Protein AF-A0A2M7S1P8-F1 (afdb_monomer_lite)

pLDDT: mean 85.37, std 15.75, range [23.11, 98.25]

Sequence (496 aa):
MPEEYNISKQRPLFIKEPQDDLYGKQRKIRVLTSEELEEICKNAEHINLVSFSDNTLESVYVFDLIVQFSNFLKLVGVVYEPISQPIYCFVSSDNKYINIKICGQYSAWDIPETVGKIIQFADIPDIVICRFDKNFNPVVVIETTGTANVGNSQWQREGRKLGAVISNTPVLYQTFYSGTDRSQEVDEGQPREPTSLQVINHIIYTIRYRCPSFVIYFDNPKIDSRLGFSHSQPEGRSLIGNCLSLILLNSAFGTHKEEKIKFERIILNHMRVYLNNSVIKHGRSHVRLDNDFSVLTEKQRSLLLKDSFLEDFIIKRIYDKSAKVESSCNILDWNFKNFVNWVPGNIEDKPLIKDLINHKIKLLSYKKGISKVGICLDTSKLKQIIESNYNHNNITLTSLNTSLPTLIFPGRIWKGENKIESGDPESGELYAFRELFALDLDGEKTMNLLLYIFVDPPEGFKYDKFVTKNTKLTRSFKYNSDLIIINNEVQKPYDN

Structure (mmCIF, N/CA/C/O backbone):
data_AF-A0A2M7S1P8-F1
#
_entry.id   AF-A0A2M7S1P8-F1
#
loop_
_atom_site.group_PDB
_atom_site.id
_atom_site.type_symbol
_atom_site.label_atom_id
_atom_site.label_alt_id
_atom_site.label_comp_id
_atom_site.label_asym_id
_atom_site.label_entity_id
_atom_site.label_seq_id
_atom_site.pdbx_PDB_ins_code
_atom_site.Cartn_x
_atom_site.Cartn_y
_atom_site.Cartn_z
_atom_site.occupancy
_atom_site.B_iso_or_equiv
_atom_site.auth_seq_id
_atom_site.auth_comp_id
_atom_site.auth_asym_id
_atom_site.auth_atom_id
_atom_site.pdbx_PDB_model_num
ATOM 1 N N . MET A 1 1 ? -21.410 -47.835 27.956 1.00 25.78 1 MET A N 1
ATOM 2 C CA . MET A 1 1 ? -20.318 -47.928 28.944 1.00 25.78 1 MET A CA 1
ATOM 3 C C . MET A 1 1 ? -19.098 -47.281 28.315 1.00 25.78 1 MET A C 1
ATOM 5 O O . MET A 1 1 ? -18.639 -47.812 27.312 1.00 25.78 1 MET A O 1
ATOM 9 N N . PRO A 1 2 ? -18.680 -46.097 28.781 1.00 26.53 2 PRO A N 1
ATOM 10 C CA . PRO A 1 2 ? -17.495 -45.419 28.277 1.00 26.53 2 PRO A CA 1
ATOM 11 C C . PRO A 1 2 ? -16.257 -45.866 29.063 1.00 26.53 2 PRO A C 1
ATOM 13 O O . PRO A 1 2 ? -16.299 -45.938 30.289 1.00 26.53 2 PRO A O 1
ATOM 16 N N . GLU A 1 3 ? -15.171 -46.164 28.352 1.00 26.39 3 GLU A N 1
ATOM 17 C CA . GLU A 1 3 ? -13.841 -46.294 28.944 1.00 26.39 3 GLU A CA 1
ATOM 18 C C . GLU A 1 3 ? -13.279 -44.901 29.252 1.00 26.39 3 GLU A C 1
ATOM 20 O O . GLU A 1 3 ? -13.293 -43.989 28.423 1.00 26.39 3 GLU A O 1
ATOM 25 N N . GLU A 1 4 ? -12.831 -44.751 30.494 1.00 26.41 4 GLU A N 1
ATOM 26 C CA . GLU A 1 4 ? -12.273 -43.549 31.093 1.00 26.41 4 GLU A CA 1
ATOM 27 C C . GLU A 1 4 ? -10.897 -43.218 30.494 1.00 26.41 4 GLU A C 1
ATOM 29 O O . GLU A 1 4 ? -9.942 -43.982 30.636 1.00 26.41 4 GLU A O 1
ATOM 34 N N . TYR A 1 5 ? -10.755 -42.035 29.887 1.00 23.86 5 TYR A N 1
ATOM 35 C CA . TYR A 1 5 ? -9.438 -41.466 29.594 1.00 23.86 5 TYR A CA 1
ATOM 36 C C . TYR A 1 5 ? -8.941 -40.677 30.810 1.00 23.86 5 TYR A C 1
ATOM 38 O O . TYR A 1 5 ? -9.348 -39.550 31.085 1.00 23.86 5 TYR A O 1
ATOM 46 N N . ASN A 1 6 ? -8.060 -41.331 31.560 1.00 24.52 6 ASN A N 1
ATOM 47 C CA . ASN A 1 6 ? -7.455 -40.866 32.798 1.00 24.52 6 ASN A CA 1
ATOM 48 C C . ASN A 1 6 ? -6.331 -39.851 32.498 1.00 24.52 6 ASN A C 1
ATOM 50 O O . ASN A 1 6 ? -5.216 -40.229 32.135 1.00 24.52 6 ASN A O 1
ATOM 54 N N . ILE A 1 7 ? -6.611 -38.550 32.631 1.00 28.55 7 ILE A N 1
ATOM 55 C CA . ILE A 1 7 ? -5.591 -37.493 32.548 1.00 28.55 7 ILE A CA 1
ATOM 56 C C . ILE A 1 7 ? -4.943 -37.352 33.928 1.00 28.55 7 ILE A C 1
ATOM 58 O O . ILE A 1 7 ? -5.338 -36.524 34.746 1.00 28.55 7 ILE A O 1
ATOM 62 N N . SER A 1 8 ? -3.914 -38.155 34.193 1.00 27.86 8 SER A N 1
ATOM 63 C CA . SER A 1 8 ? -2.977 -37.881 35.280 1.00 27.86 8 SER A CA 1
ATOM 64 C C . SER A 1 8 ? -1.535 -37.944 34.770 1.00 27.86 8 SER A C 1
ATOM 66 O O . SER A 1 8 ? -1.109 -38.924 34.167 1.00 27.86 8 SER A O 1
ATOM 68 N N . LYS A 1 9 ? -0.790 -36.865 35.056 1.00 33.03 9 LYS A N 1
ATOM 69 C CA . LYS A 1 9 ? 0.648 -36.629 34.803 1.00 33.03 9 LYS A CA 1
ATOM 70 C C . LYS A 1 9 ? 1.042 -36.162 33.392 1.00 33.03 9 LYS A C 1
ATOM 72 O O . LYS A 1 9 ? 1.715 -36.875 32.653 1.00 33.03 9 LYS A O 1
ATOM 77 N N . GLN A 1 10 ? 0.801 -34.883 33.097 1.00 28.73 10 GLN A N 1
ATOM 78 C CA . GLN A 1 10 ? 1.726 -34.119 32.252 1.00 28.73 10 GLN A CA 1
ATOM 79 C C . GLN A 1 10 ? 2.655 -33.282 33.140 1.00 28.73 10 GLN A C 1
ATOM 81 O O . GLN A 1 10 ? 2.213 -32.547 34.020 1.00 28.73 10 GLN A O 1
ATOM 86 N N . ARG A 1 11 ? 3.965 -33.469 32.938 1.00 27.53 11 ARG A N 1
ATOM 87 C CA . ARG A 1 11 ? 5.036 -32.644 33.516 1.00 27.53 11 ARG A CA 1
ATOM 88 C C . ARG A 1 11 ? 4.857 -31.190 33.057 1.00 27.53 11 ARG A C 1
ATOM 90 O O . ARG A 1 11 ? 4.369 -30.991 31.946 1.00 27.53 11 ARG A O 1
ATOM 97 N N . PRO A 1 12 ? 5.290 -30.188 33.842 1.00 25.38 12 PRO A N 1
ATOM 98 C CA . PRO A 1 12 ? 5.281 -28.811 33.376 1.00 25.38 12 PRO A CA 1
ATOM 99 C C . PRO A 1 12 ? 6.160 -28.712 32.124 1.00 25.38 12 PRO A C 1
ATOM 101 O O . PRO A 1 12 ? 7.365 -28.966 32.166 1.00 25.38 12 PRO A O 1
ATOM 104 N N . LEU A 1 13 ? 5.533 -28.391 30.994 1.00 25.55 13 LEU A N 1
ATOM 105 C CA . LEU A 1 13 ? 6.227 -27.925 29.805 1.00 25.55 13 LEU A CA 1
ATOM 106 C C . LEU A 1 13 ? 6.830 -26.567 30.163 1.00 25.55 13 LEU A C 1
ATOM 108 O O . LEU A 1 13 ? 6.129 -25.561 30.232 1.00 25.55 13 LEU A O 1
ATOM 112 N N . PHE A 1 14 ? 8.135 -26.554 30.430 1.00 23.11 14 PHE A N 1
ATOM 113 C CA . PHE A 1 14 ? 8.919 -25.329 30.419 1.00 23.11 14 PHE A CA 1
ATOM 114 C C . PHE A 1 14 ? 8.918 -24.802 28.984 1.00 23.11 14 PHE A C 1
ATOM 116 O O . PHE A 1 14 ? 9.666 -25.275 28.128 1.00 23.11 14 PHE A O 1
ATOM 123 N N . ILE A 1 15 ? 8.037 -23.844 28.713 1.00 27.56 15 ILE A N 1
ATOM 124 C CA . ILE A 1 15 ? 8.145 -22.996 27.534 1.00 27.56 15 ILE A CA 1
ATOM 125 C C . ILE A 1 15 ? 9.355 -22.097 27.790 1.00 27.56 15 ILE A C 1
ATOM 127 O O . ILE A 1 15 ? 9.380 -21.352 28.768 1.00 27.56 15 ILE A O 1
ATOM 131 N N . LYS A 1 16 ? 10.383 -22.218 26.942 1.00 25.20 16 LYS A N 1
ATOM 132 C CA . LYS A 1 16 ? 11.480 -21.246 26.872 1.00 25.20 16 LYS A CA 1
ATOM 133 C C . LYS A 1 16 ? 10.879 -19.844 26.766 1.00 25.20 16 LYS A C 1
ATOM 135 O O . LYS A 1 16 ? 10.028 -19.618 25.910 1.00 25.20 16 LYS A O 1
ATOM 140 N N . GLU A 1 17 ? 11.341 -18.952 27.634 1.00 26.11 17 GLU A N 1
ATOM 141 C CA . GLU A 1 17 ? 10.960 -17.541 27.712 1.00 26.11 17 GLU A CA 1
ATOM 142 C C . GLU A 1 17 ? 10.844 -16.898 26.316 1.00 26.11 17 GLU A C 1
ATOM 144 O O . GLU A 1 17 ? 11.781 -17.001 25.513 1.00 26.11 17 GLU A O 1
ATOM 149 N N . PRO A 1 18 ? 9.726 -16.223 25.992 1.00 31.53 18 PRO A N 1
ATOM 150 C CA . PRO A 1 18 ? 9.705 -15.289 24.879 1.00 31.53 18 PRO A CA 1
ATOM 151 C C . PRO A 1 18 ? 10.612 -14.110 25.237 1.00 31.53 18 PRO A C 1
ATOM 153 O O . PRO A 1 18 ? 10.536 -13.588 26.344 1.00 31.53 18 PRO A O 1
ATOM 156 N N . GLN A 1 19 ? 11.454 -13.676 24.299 1.00 31.58 19 GLN A N 1
ATOM 157 C CA . GLN A 1 19 ? 12.227 -12.442 24.444 1.00 31.58 19 GLN A CA 1
ATOM 158 C C . GLN A 1 19 ? 11.300 -11.272 24.829 1.00 31.58 19 GLN A C 1
ATOM 160 O O . GLN A 1 19 ? 10.377 -10.940 24.082 1.00 31.58 19 GLN A O 1
ATOM 165 N N . ASP A 1 20 ? 11.594 -10.641 25.966 1.00 36.78 20 ASP A N 1
ATOM 166 C CA . ASP A 1 20 ? 10.791 -9.627 26.672 1.00 36.78 20 ASP A CA 1
ATOM 167 C C . ASP A 1 20 ? 10.478 -8.322 25.898 1.00 36.78 20 ASP A C 1
ATOM 169 O O . ASP A 1 20 ? 9.758 -7.459 26.400 1.00 36.78 20 ASP A O 1
ATOM 173 N N . ASP A 1 21 ? 10.947 -8.146 24.660 1.00 42.81 21 ASP A N 1
ATOM 174 C CA . ASP A 1 21 ? 10.905 -6.835 23.988 1.00 42.81 21 ASP A CA 1
ATOM 175 C C . ASP A 1 21 ? 9.651 -6.582 23.119 1.00 42.81 21 ASP A C 1
ATOM 177 O O . ASP A 1 21 ? 9.348 -5.432 22.778 1.00 42.81 21 ASP A O 1
ATOM 181 N N . LEU A 1 22 ? 8.894 -7.626 22.752 1.00 40.28 22 LEU A N 1
ATOM 182 C CA . LEU A 1 22 ? 7.735 -7.498 21.845 1.00 40.28 22 LEU A CA 1
ATOM 183 C C . LEU A 1 22 ? 6.370 -7.446 22.551 1.00 40.28 22 LEU A C 1
ATOM 185 O O . LEU A 1 22 ? 5.465 -6.804 22.022 1.00 40.28 22 LEU A O 1
ATOM 189 N N . TYR A 1 23 ? 6.226 -8.047 23.738 1.00 43.72 23 TYR A N 1
ATOM 190 C CA . TYR A 1 23 ? 4.909 -8.280 24.363 1.00 43.72 23 TYR A CA 1
ATOM 191 C C . TYR A 1 23 ? 4.687 -7.615 25.734 1.00 43.72 23 TYR A C 1
ATOM 193 O O . TYR A 1 23 ? 3.590 -7.701 26.277 1.00 43.72 23 TYR A O 1
ATOM 201 N N . GLY A 1 24 ? 5.663 -6.867 26.261 1.00 42.62 24 GLY A N 1
ATOM 202 C CA . GLY A 1 24 ? 5.486 -6.041 27.464 1.00 42.62 24 GLY A CA 1
ATOM 203 C C . GLY A 1 24 ? 5.212 -6.821 28.764 1.00 42.62 24 GLY A C 1
ATOM 204 O O . GLY A 1 24 ? 5.042 -8.036 28.787 1.00 42.62 24 GLY A O 1
ATOM 205 N N . LYS A 1 25 ? 5.190 -6.101 29.897 1.00 43.88 25 LYS A N 1
ATOM 206 C CA . LYS A 1 25 ? 4.882 -6.666 31.226 1.00 43.88 25 LYS A CA 1
ATOM 207 C C . LYS A 1 25 ? 3.511 -7.356 31.219 1.00 43.88 25 LYS A C 1
ATOM 209 O O . LYS A 1 25 ? 2.525 -6.712 30.865 1.00 43.88 25 LYS A O 1
ATOM 214 N N . GLN A 1 26 ? 3.433 -8.597 31.715 1.00 45.59 26 GLN A N 1
ATOM 215 C CA . GLN A 1 26 ? 2.167 -9.314 31.930 1.00 45.59 26 GLN A CA 1
ATOM 216 C C . GLN A 1 26 ? 1.206 -8.470 32.782 1.00 45.59 26 GLN A C 1
ATOM 218 O O . GLN A 1 26 ? 1.384 -8.310 33.992 1.00 45.59 26 GLN A O 1
ATOM 223 N N . ARG A 1 27 ? 0.179 -7.905 32.142 1.00 57.22 27 ARG A N 1
ATOM 224 C CA . ARG A 1 27 ? -0.913 -7.206 32.824 1.00 57.22 27 ARG A CA 1
ATOM 225 C C . ARG A 1 27 ? -1.980 -8.223 33.211 1.00 57.22 27 ARG A C 1
ATOM 227 O O . ARG A 1 27 ? -2.345 -9.083 32.415 1.00 57.22 27 ARG A O 1
ATOM 234 N N . LYS A 1 28 ? -2.524 -8.100 34.423 1.00 69.88 28 LYS A N 1
ATOM 235 C CA . LYS A 1 28 ? -3.729 -8.842 34.810 1.00 69.88 28 LYS A CA 1
ATOM 236 C C . LYS A 1 28 ? -4.921 -8.251 34.057 1.00 69.88 28 LYS A C 1
ATOM 238 O O . LYS A 1 28 ? -5.432 -7.204 34.444 1.00 69.88 28 LYS A O 1
ATOM 243 N N . ILE A 1 29 ? -5.326 -8.900 32.970 1.00 83.06 29 ILE A N 1
ATOM 244 C CA . ILE A 1 29 ? -6.554 -8.575 32.239 1.00 83.06 29 ILE A CA 1
ATOM 245 C C . ILE A 1 29 ? -7.741 -9.162 33.011 1.00 83.06 29 ILE A C 1
ATOM 247 O O . ILE A 1 29 ? -7.714 -10.333 33.390 1.00 83.06 29 ILE A O 1
ATOM 251 N N . ARG A 1 30 ? -8.778 -8.352 33.261 1.00 92.00 30 ARG A N 1
ATOM 252 C CA . ARG A 1 30 ? -10.037 -8.838 33.843 1.00 92.00 30 ARG A CA 1
ATOM 253 C C . ARG A 1 30 ? -10.729 -9.749 32.830 1.00 92.00 30 ARG A C 1
ATOM 255 O O . ARG A 1 30 ? -11.020 -9.313 31.718 1.00 92.00 30 ARG A O 1
ATOM 262 N N . VAL A 1 31 ? -11.007 -10.984 33.233 1.00 92.56 31 VAL A N 1
ATOM 263 C CA . VAL A 1 31 ? -11.872 -11.894 32.478 1.00 92.56 31 VAL A CA 1
ATOM 264 C C . VAL A 1 31 ? -13.311 -11.630 32.905 1.00 92.56 31 VAL A C 1
ATOM 266 O O . VAL A 1 31 ? -13.589 -11.604 34.103 1.00 92.56 31 VAL A O 1
ATOM 269 N N . LEU A 1 32 ? -14.185 -11.382 31.935 1.00 92.88 32 LEU A N 1
ATOM 270 C CA . LEU A 1 32 ? -15.618 -11.205 32.146 1.00 92.88 32 LEU A CA 1
ATOM 271 C C . LEU A 1 32 ? -16.337 -12.531 31.881 1.00 92.88 32 LEU A C 1
ATOM 273 O O . LEU A 1 32 ? -15.939 -13.306 31.007 1.00 92.88 32 LEU A O 1
ATOM 277 N N . THR A 1 33 ? -17.406 -12.772 32.625 1.00 92.88 33 THR A N 1
ATOM 278 C CA . THR A 1 33 ? -18.409 -13.792 32.304 1.00 92.88 33 THR A CA 1
ATOM 279 C C . THR A 1 33 ? -19.277 -13.337 31.127 1.00 92.88 33 THR A C 1
ATOM 281 O O . THR A 1 33 ? -19.318 -12.150 30.787 1.00 92.88 33 THR A O 1
ATOM 284 N N . SER A 1 34 ? -19.976 -14.280 30.487 1.00 89.75 34 SER A N 1
ATOM 285 C CA . SER A 1 34 ? -20.898 -13.933 29.393 1.00 89.75 34 SER A CA 1
ATOM 286 C C . SER A 1 34 ? -22.073 -13.108 29.922 1.00 89.75 34 SER A C 1
ATOM 288 O O . SER A 1 34 ? -22.488 -12.143 29.286 1.00 89.75 34 SER A O 1
ATOM 290 N N . GLU A 1 35 ? -22.540 -13.417 31.133 1.00 93.00 35 GLU A N 1
ATOM 291 C CA . GLU A 1 35 ? -23.610 -12.701 31.822 1.00 93.00 35 GLU A CA 1
ATOM 292 C C . GLU A 1 35 ? -23.235 -11.241 32.119 1.00 93.00 35 GLU A C 1
ATOM 294 O O . GLU A 1 35 ? -24.047 -10.346 31.887 1.00 93.00 35 GLU A O 1
ATOM 299 N N . GLU A 1 36 ? -22.000 -10.974 32.565 1.00 93.06 36 GLU A N 1
ATOM 300 C CA . GLU A 1 36 ? -21.510 -9.600 32.773 1.00 93.06 36 GLU A CA 1
ATOM 301 C C . GLU A 1 36 ? -21.493 -8.797 31.464 1.00 93.06 36 GLU A C 1
ATOM 303 O O . GLU A 1 36 ? -21.873 -7.624 31.449 1.00 93.06 36 GLU A O 1
ATOM 308 N N . LEU A 1 37 ? -21.067 -9.410 30.353 1.00 92.38 37 LEU A N 1
ATOM 309 C CA . LEU A 1 37 ? -21.075 -8.742 29.050 1.00 92.38 37 LEU A CA 1
ATOM 310 C C . LEU A 1 37 ? -22.503 -8.472 28.565 1.00 92.38 37 LEU A C 1
ATOM 312 O O . LEU A 1 37 ? -22.783 -7.384 28.057 1.00 92.38 37 LEU A O 1
ATOM 316 N N . GLU A 1 38 ? -23.419 -9.424 28.742 1.00 91.88 38 GLU A N 1
ATOM 317 C CA . GLU A 1 38 ? -24.833 -9.225 28.425 1.00 91.88 38 GLU A CA 1
ATOM 318 C C . GLU A 1 38 ? -25.454 -8.087 29.237 1.00 91.88 38 GLU A C 1
ATOM 320 O O . GLU A 1 38 ? -26.235 -7.302 28.697 1.00 91.88 38 GLU A O 1
ATOM 325 N N . GLU A 1 39 ? -25.129 -7.987 30.526 1.00 92.94 39 GLU A N 1
ATOM 326 C CA . GLU A 1 39 ? -25.619 -6.916 31.392 1.00 92.94 39 GLU A CA 1
ATOM 327 C C . GLU A 1 39 ? -25.120 -5.543 30.924 1.00 92.94 39 GLU A C 1
ATOM 329 O O . GLU A 1 39 ? -25.908 -4.598 30.840 1.00 92.94 39 GLU A O 1
ATOM 334 N N . ILE A 1 40 ? -23.845 -5.438 30.533 1.00 91.31 40 ILE A N 1
ATOM 335 C CA . ILE A 1 40 ? -23.293 -4.225 29.913 1.00 91.31 40 ILE A CA 1
ATOM 336 C C . ILE A 1 40 ? -24.071 -3.876 28.638 1.00 91.31 40 ILE A C 1
ATOM 338 O O . ILE A 1 40 ? -24.523 -2.742 28.478 1.00 91.31 40 ILE A O 1
ATOM 342 N N . CYS A 1 41 ? -24.275 -4.853 27.750 1.00 88.69 41 CYS A N 1
ATOM 343 C CA . CYS A 1 41 ? -24.956 -4.633 26.473 1.00 88.69 41 CYS A CA 1
ATOM 344 C C . CYS A 1 41 ? -26.437 -4.247 26.648 1.00 88.69 41 CYS A C 1
ATOM 346 O O . CYS A 1 41 ? -26.976 -3.504 25.830 1.00 88.69 41 CYS A O 1
ATOM 348 N N . LYS A 1 42 ? -27.105 -4.712 27.712 1.00 90.44 42 LYS A N 1
ATOM 349 C CA . LYS A 1 42 ? -28.498 -4.344 28.031 1.00 90.44 42 LYS A CA 1
ATOM 350 C C . LYS A 1 42 ? -28.628 -2.912 28.552 1.00 90.44 42 LYS A C 1
ATOM 352 O O . LYS A 1 42 ? -29.643 -2.270 28.297 1.00 90.44 42 LYS A O 1
ATOM 357 N N . ASN A 1 43 ? -27.622 -2.423 29.275 1.00 88.88 43 ASN A N 1
ATOM 358 C CA . ASN A 1 43 ? -27.712 -1.176 30.038 1.00 88.88 43 ASN A CA 1
ATOM 359 C C . ASN A 1 43 ? -26.979 0.014 29.400 1.00 88.88 43 ASN A C 1
ATOM 361 O O . ASN A 1 43 ? -27.088 1.131 29.909 1.00 88.88 43 ASN A O 1
ATOM 365 N N . ALA A 1 44 ? -26.238 -0.195 28.311 1.00 89.50 44 ALA A N 1
ATOM 366 C CA . ALA A 1 44 ? -25.454 0.854 27.672 1.00 89.50 44 ALA A CA 1
ATOM 367 C C . ALA A 1 44 ? -25.535 0.826 26.141 1.00 89.50 44 ALA A C 1
ATOM 369 O O . ALA A 1 44 ? -25.746 -0.213 25.508 1.00 89.50 44 ALA A O 1
ATOM 370 N N . GLU A 1 45 ? -25.318 1.998 25.539 1.00 92.44 45 GLU A N 1
ATOM 371 C CA . GLU A 1 45 ? -25.103 2.110 24.099 1.00 92.44 45 GLU A CA 1
ATOM 372 C C . GLU A 1 45 ? -23.831 1.336 23.733 1.00 92.44 45 GLU A C 1
ATOM 374 O O . GLU A 1 45 ? -22.742 1.629 24.236 1.00 92.44 45 GLU A O 1
ATOM 379 N N . HIS A 1 46 ? -23.970 0.338 22.865 1.00 93.25 46 HIS A N 1
ATOM 380 C CA . HIS A 1 46 ? -22.870 -0.529 22.473 1.00 93.25 46 HIS A CA 1
ATOM 381 C C . HIS A 1 46 ? -22.896 -0.831 20.977 1.00 93.25 46 HIS A C 1
ATOM 383 O O . HIS A 1 46 ? -23.936 -0.761 20.318 1.00 93.25 46 HIS A O 1
ATOM 389 N N . ILE A 1 47 ? -21.735 -1.207 20.447 1.00 94.50 47 ILE A N 1
ATOM 390 C CA . ILE A 1 47 ? -21.612 -1.800 19.119 1.00 94.50 47 ILE A CA 1
ATOM 391 C C . ILE A 1 47 ? -20.778 -3.075 19.193 1.00 94.50 47 ILE A C 1
ATOM 393 O O . ILE A 1 47 ? -19.811 -3.160 19.952 1.00 94.50 47 ILE A O 1
ATOM 397 N N . ASN A 1 48 ? -21.130 -4.039 18.350 1.00 95.50 48 ASN A N 1
ATOM 398 C CA . ASN A 1 48 ? -20.350 -5.250 18.155 1.00 95.50 48 ASN A CA 1
ATOM 399 C C . ASN A 1 48 ? -19.563 -5.134 16.847 1.00 95.50 48 ASN A C 1
ATOM 401 O O . ASN A 1 48 ? -20.103 -4.755 15.804 1.00 95.50 48 ASN A O 1
ATOM 405 N N . LEU A 1 49 ? -18.279 -5.455 16.911 1.00 97.12 49 LEU A N 1
ATOM 406 C CA . LEU A 1 49 ? -17.352 -5.511 15.793 1.00 97.12 49 LEU A CA 1
ATOM 407 C C . LEU A 1 49 ? -16.738 -6.911 15.720 1.00 97.12 49 LEU A C 1
ATOM 409 O O . LEU A 1 49 ? -16.644 -7.625 16.722 1.00 97.12 49 LEU A O 1
ATOM 413 N N . VAL A 1 50 ? -16.271 -7.277 14.532 1.00 96.62 50 VAL A N 1
ATOM 414 C CA . VAL A 1 50 ? -15.506 -8.505 14.299 1.00 96.62 50 VAL A CA 1
ATOM 415 C C . VAL A 1 50 ? -14.163 -8.145 13.685 1.00 96.62 50 VAL A C 1
ATOM 417 O O . VAL A 1 50 ? -14.093 -7.316 12.782 1.00 96.62 50 VAL A O 1
ATOM 420 N N . SER A 1 51 ? -13.104 -8.773 14.181 1.00 97.19 51 SER A N 1
ATOM 421 C CA . SER A 1 51 ? -11.747 -8.680 13.655 1.00 97.19 51 SER A CA 1
ATOM 422 C C . SER A 1 51 ? -11.394 -10.000 12.983 1.00 97.19 51 SER A C 1
ATOM 424 O O . SER A 1 51 ? -11.076 -10.963 13.679 1.00 97.19 51 SER A O 1
ATOM 426 N N . PHE A 1 52 ? -11.463 -10.056 11.654 1.00 96.88 52 PHE A N 1
ATOM 427 C CA . PHE A 1 52 ? -10.918 -11.182 10.896 1.00 96.88 52 PHE A CA 1
ATOM 428 C C . PHE A 1 52 ? -9.410 -11.006 10.780 1.00 96.88 52 PHE A C 1
ATOM 430 O O . PHE A 1 52 ? -8.961 -9.905 10.464 1.00 96.88 52 PHE A O 1
ATOM 437 N N . SER A 1 53 ? -8.635 -12.054 11.042 1.00 94.62 53 SER A N 1
ATOM 438 C CA . SER A 1 53 ? -7.177 -11.957 10.987 1.00 94.62 53 SER A CA 1
ATOM 439 C C . SER A 1 53 ? -6.484 -13.213 10.502 1.00 94.62 53 SER A C 1
ATOM 441 O O . SER A 1 53 ? -7.062 -14.301 10.517 1.00 94.62 53 SER A O 1
ATOM 443 N N . ASP A 1 54 ? -5.234 -13.069 10.058 1.00 88.62 54 ASP A N 1
ATOM 444 C CA . ASP A 1 54 ? -4.425 -14.208 9.620 1.00 88.62 54 ASP A CA 1
ATOM 445 C C . ASP A 1 54 ? -4.151 -15.137 10.809 1.00 88.62 54 ASP A C 1
ATOM 447 O O . ASP A 1 54 ? -4.327 -16.353 10.726 1.00 88.62 54 ASP A O 1
ATOM 451 N N . ASN A 1 55 ? -3.873 -14.554 11.980 1.00 90.25 55 ASN A N 1
ATOM 452 C CA . ASN A 1 55 ? -3.849 -15.273 13.248 1.00 90.25 55 ASN A CA 1
ATOM 453 C C . ASN A 1 55 ? -4.359 -14.428 14.429 1.00 90.25 55 ASN A C 1
ATOM 455 O O . ASN A 1 55 ? -4.288 -13.199 14.438 1.00 90.25 55 ASN A O 1
ATOM 459 N N . THR A 1 56 ? -4.838 -15.107 15.478 1.00 91.25 56 THR A N 1
ATOM 460 C CA . THR A 1 56 ? -5.373 -14.462 16.690 1.00 91.25 56 THR A CA 1
ATOM 461 C C . THR A 1 56 ? -4.356 -13.534 17.366 1.00 91.25 56 THR A C 1
ATOM 463 O O . THR A 1 56 ? -4.750 -12.499 17.901 1.00 91.25 56 THR A O 1
ATOM 466 N N . LEU A 1 57 ? -3.059 -13.871 17.338 1.00 90.44 57 LEU A N 1
ATOM 467 C CA . LEU A 1 57 ? -2.019 -13.103 18.033 1.00 90.44 57 LEU A CA 1
ATOM 468 C C . LEU A 1 57 ? -1.795 -11.721 17.411 1.00 90.44 57 LEU A C 1
ATOM 470 O O . LEU A 1 57 ? -1.576 -10.769 18.153 1.00 90.44 57 LEU A O 1
ATOM 474 N N . GLU A 1 58 ? -1.905 -11.582 16.089 1.00 88.88 58 GLU A N 1
ATOM 475 C CA . GLU A 1 58 ? -1.816 -10.281 15.411 1.00 88.88 58 GLU A CA 1
ATOM 476 C C . GLU A 1 58 ? -2.927 -9.332 15.862 1.00 88.88 58 GLU A C 1
ATOM 478 O O . GLU A 1 58 ? -2.668 -8.177 16.201 1.00 88.88 58 GLU A O 1
ATOM 483 N N . SER A 1 59 ? -4.167 -9.826 15.946 1.00 93.19 59 SER A N 1
ATOM 484 C CA . SER A 1 59 ? -5.281 -9.023 16.459 1.00 93.19 59 SER A CA 1
ATOM 485 C C . SER A 1 59 ? -5.119 -8.683 17.937 1.00 93.19 59 SER A C 1
ATOM 487 O O . SER A 1 59 ? -5.294 -7.526 18.312 1.00 93.19 59 SER A O 1
ATOM 489 N N . VAL A 1 60 ? -4.753 -9.661 18.774 1.00 93.19 60 VAL A N 1
ATOM 490 C CA . VAL A 1 60 ? -4.486 -9.438 20.206 1.00 93.19 60 VAL A CA 1
ATOM 491 C C . VAL A 1 60 ? -3.428 -8.355 20.389 1.00 93.19 60 VAL A C 1
ATOM 493 O O . VAL A 1 60 ? -3.655 -7.402 21.127 1.00 93.19 60 VAL A O 1
ATOM 496 N N . TYR A 1 61 ? -2.322 -8.446 19.653 1.00 91.25 61 TYR A N 1
ATOM 497 C CA . TYR A 1 61 ? -1.247 -7.464 19.691 1.00 91.25 61 TYR A CA 1
ATOM 498 C C . TYR A 1 61 ? -1.742 -6.045 19.374 1.00 91.25 61 TYR A C 1
ATOM 500 O O . TYR A 1 61 ? -1.420 -5.097 20.090 1.00 91.25 61 TYR A O 1
ATOM 508 N N . VAL A 1 62 ? -2.571 -5.886 18.339 1.00 93.31 62 VAL A N 1
ATOM 509 C CA . VAL A 1 62 ? -3.141 -4.583 17.972 1.00 93.31 62 VAL A CA 1
ATOM 510 C C . VAL A 1 62 ? -4.088 -4.046 19.048 1.00 93.31 62 VAL A C 1
ATOM 51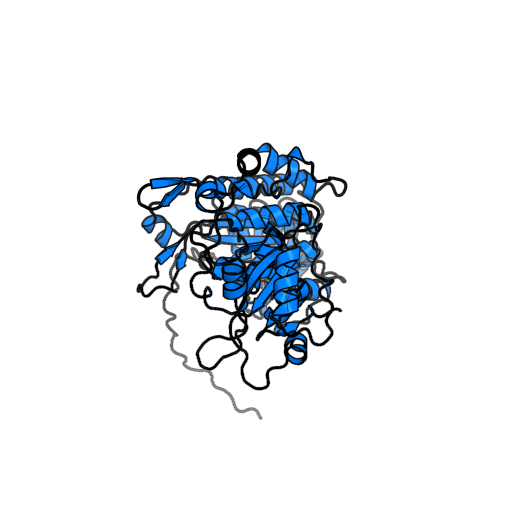2 O O . VAL A 1 62 ? -4.030 -2.860 19.379 1.00 93.31 62 VAL A O 1
ATOM 515 N N . PHE A 1 63 ? -4.946 -4.886 19.630 1.00 95.06 63 PHE A N 1
ATOM 516 C CA . PHE A 1 63 ? -5.836 -4.443 20.706 1.00 95.06 63 PHE A CA 1
ATOM 517 C C . PHE A 1 63 ? -5.075 -4.143 21.995 1.00 95.06 63 PHE A C 1
ATOM 519 O O . PHE A 1 63 ? -5.435 -3.201 22.701 1.00 95.06 63 PHE A O 1
ATOM 526 N N . ASP A 1 64 ? -3.966 -4.826 22.257 1.00 92.44 64 ASP A N 1
ATOM 527 C CA . ASP A 1 64 ? -3.077 -4.490 23.364 1.00 92.44 64 ASP A CA 1
ATOM 528 C C . ASP A 1 64 ? -2.459 -3.093 23.202 1.00 92.44 64 ASP A C 1
ATOM 530 O O . ASP A 1 64 ? -2.245 -2.411 24.205 1.00 92.44 64 ASP A O 1
ATOM 534 N N . LEU A 1 65 ? -2.255 -2.595 21.974 1.00 92.50 65 LEU A N 1
ATOM 535 C CA . LEU A 1 65 ? -1.857 -1.196 21.757 1.00 92.50 65 LEU A CA 1
ATOM 536 C C . LEU A 1 65 ? -2.953 -0.214 22.195 1.00 92.50 65 LEU A C 1
ATOM 538 O O . LEU A 1 65 ? -2.639 0.827 22.775 1.00 92.50 65 LEU A O 1
ATOM 542 N N . ILE A 1 66 ? -4.233 -0.542 21.983 1.00 95.62 66 ILE A N 1
ATOM 543 C CA . ILE A 1 66 ? -5.350 0.251 22.525 1.00 95.62 66 ILE A CA 1
ATOM 544 C C . ILE A 1 66 ? -5.302 0.223 24.055 1.00 95.62 66 ILE A C 1
ATOM 546 O O . ILE A 1 66 ? -5.288 1.276 24.686 1.00 95.62 66 ILE A O 1
ATOM 550 N N . VAL A 1 67 ? -5.209 -0.968 24.654 1.00 94.75 67 VAL A N 1
ATOM 551 C CA . VAL A 1 67 ? -5.164 -1.155 26.117 1.00 94.75 67 VAL A CA 1
ATOM 552 C C . VAL A 1 67 ? -3.996 -0.398 26.758 1.00 94.75 67 VAL A C 1
ATOM 554 O O . VAL A 1 67 ? -4.092 0.071 27.895 1.00 94.75 67 VAL A O 1
ATOM 557 N N . GLN A 1 68 ? -2.859 -0.321 26.070 1.00 91.00 68 GLN A N 1
ATOM 558 C CA . GLN A 1 68 ? -1.648 0.292 26.600 1.00 91.00 68 GLN A CA 1
ATOM 559 C C . GLN A 1 68 ? -1.599 1.803 26.408 1.00 91.00 68 GLN A C 1
ATOM 561 O O . GLN A 1 68 ? -1.129 2.484 27.319 1.00 91.00 68 GLN A O 1
ATOM 566 N N . PHE A 1 69 ? -2.064 2.309 25.265 1.00 92.69 69 PHE A N 1
ATOM 567 C CA . PHE A 1 69 ? -1.752 3.674 24.844 1.00 92.69 69 PHE A CA 1
ATOM 568 C C . PHE A 1 69 ? -2.962 4.534 24.463 1.00 92.69 69 PHE A C 1
ATOM 570 O O . PHE A 1 69 ? -2.787 5.727 24.202 1.00 92.69 69 PHE A O 1
ATOM 577 N N . SER A 1 70 ? -4.171 3.972 24.396 1.00 94.06 70 SER A N 1
ATOM 578 C CA . SER A 1 70 ? -5.355 4.755 24.044 1.00 94.06 70 SER A CA 1
ATOM 579 C C . SER A 1 70 ? -5.791 5.676 25.178 1.00 94.06 70 SER A C 1
ATOM 581 O O . SER A 1 70 ? -5.994 5.248 26.313 1.00 94.06 70 SER A O 1
ATOM 583 N N . ASN A 1 71 ? -6.022 6.940 24.832 1.00 94.38 71 ASN A N 1
ATOM 584 C CA . ASN A 1 71 ? -6.678 7.917 25.699 1.00 94.38 71 ASN A CA 1
ATOM 585 C C . ASN A 1 71 ? -8.208 7.918 25.539 1.00 94.38 71 ASN A C 1
ATOM 587 O O . ASN A 1 71 ? -8.900 8.587 26.304 1.00 94.38 71 ASN A O 1
ATOM 591 N N . PHE A 1 72 ? -8.737 7.197 24.545 1.00 95.94 72 PHE A N 1
ATOM 592 C CA . PHE A 1 72 ? -10.139 7.284 24.122 1.00 95.94 72 PHE A CA 1
ATOM 593 C C . PHE A 1 72 ? -10.961 6.050 24.488 1.00 95.94 72 PHE A C 1
ATOM 595 O O . PHE A 1 72 ? -12.168 6.153 24.688 1.00 95.94 72 PHE A O 1
ATOM 602 N N . LEU A 1 73 ? -10.313 4.888 24.577 1.00 96.81 73 LEU A N 1
ATOM 603 C CA . LEU A 1 73 ? -10.941 3.618 24.921 1.00 96.81 73 LEU A CA 1
ATOM 604 C C . LEU A 1 73 ? -10.208 2.991 26.101 1.00 96.81 73 LEU A C 1
ATOM 606 O O . LEU A 1 73 ? -8.989 2.835 26.078 1.00 96.81 73 LEU A O 1
ATOM 610 N N . LYS A 1 74 ? -10.964 2.594 27.124 1.00 96.31 74 LYS A N 1
ATOM 611 C CA . LYS A 1 74 ? -10.456 1.853 28.281 1.00 96.31 74 LYS A CA 1
ATOM 612 C C . LYS A 1 74 ? -10.976 0.428 28.243 1.00 96.31 74 LYS A C 1
ATOM 614 O O . LYS A 1 74 ? -12.150 0.206 27.962 1.00 96.31 74 LYS A O 1
ATOM 619 N N . LEU A 1 75 ? -10.111 -0.538 28.537 1.00 97.00 75 LEU A N 1
ATOM 620 C CA . LEU A 1 75 ? -10.517 -1.937 28.625 1.00 97.00 75 LEU A CA 1
ATOM 621 C C . LEU A 1 75 ? -11.364 -2.161 29.880 1.00 97.00 75 LEU A C 1
ATOM 623 O O . LEU A 1 75 ? -10.918 -1.871 30.989 1.00 97.00 75 LEU A O 1
ATOM 627 N N . VAL A 1 76 ? -12.557 -2.720 29.697 1.00 96.44 76 VAL A N 1
ATOM 628 C CA . VAL A 1 76 ? -13.423 -3.189 30.787 1.00 96.44 76 VAL A CA 1
ATOM 629 C C . VAL A 1 76 ? -13.034 -4.615 31.172 1.00 96.44 76 VAL A C 1
ATOM 631 O O . VAL A 1 76 ? -12.877 -4.927 32.353 1.00 96.44 76 VAL A O 1
ATOM 634 N N . GLY A 1 77 ? -12.827 -5.463 30.165 1.00 95.50 77 GLY A N 1
ATOM 635 C CA . GLY A 1 77 ? -12.355 -6.832 30.310 1.00 95.50 77 GLY A CA 1
ATOM 636 C C . GLY A 1 77 ? -12.478 -7.618 29.006 1.00 95.50 77 GLY A C 1
ATOM 637 O O . GLY A 1 77 ? -12.792 -7.052 27.957 1.00 95.50 77 GLY A O 1
ATOM 638 N N . VAL A 1 78 ? -12.201 -8.918 29.081 1.00 95.94 78 VAL A N 1
ATOM 639 C CA . VAL A 1 78 ? -12.239 -9.842 27.940 1.00 95.94 78 VAL A CA 1
ATOM 640 C C . VAL A 1 78 ? -13.134 -11.033 28.271 1.00 95.94 78 VAL A C 1
ATOM 642 O O . VAL A 1 78 ? -12.960 -11.655 29.319 1.00 95.94 78 VAL A O 1
ATOM 645 N N . VAL A 1 79 ? -14.067 -11.355 27.377 1.00 95.19 79 VAL A N 1
ATOM 646 C CA . VAL A 1 79 ? -14.823 -12.621 27.392 1.00 95.19 79 VAL A CA 1
ATOM 647 C C . VAL A 1 79 ? -14.140 -13.600 26.440 1.00 95.19 79 VAL A C 1
ATOM 649 O O . VAL A 1 79 ? -13.589 -13.181 25.426 1.00 95.19 79 VAL A O 1
ATOM 652 N N . TYR A 1 80 ? -14.163 -14.897 26.738 1.00 90.31 80 TYR A N 1
ATOM 653 C CA . TYR A 1 80 ? -13.619 -15.927 25.850 1.00 90.31 80 TYR A CA 1
ATOM 654 C C . TYR A 1 80 ? -14.720 -16.871 25.383 1.00 90.31 80 TYR A C 1
ATOM 656 O O . TYR A 1 80 ? -15.348 -17.540 26.202 1.00 90.31 80 TYR A O 1
ATOM 664 N N . GLU A 1 81 ? -14.894 -16.971 24.066 1.00 80.62 81 GLU A N 1
ATOM 665 C CA . GLU A 1 81 ? -15.795 -17.928 23.428 1.00 80.62 81 GLU A CA 1
ATOM 666 C C . GLU A 1 81 ? -14.987 -18.901 22.555 1.00 80.62 81 GLU A C 1
ATOM 668 O O . GLU A 1 81 ? -14.740 -18.640 21.383 1.00 80.62 81 GLU A O 1
ATOM 673 N N . PRO A 1 82 ? -14.705 -20.121 23.038 1.00 82.94 82 PRO A N 1
ATOM 674 C CA . PRO A 1 82 ? -13.343 -20.607 23.380 1.00 82.94 82 PRO A CA 1
ATOM 675 C C . PRO A 1 82 ? -12.176 -19.602 23.556 1.00 82.94 82 PRO A C 1
ATOM 677 O O . PRO A 1 82 ? -12.205 -18.462 23.107 1.00 82.94 82 PRO A O 1
ATOM 680 N N . ILE A 1 83 ? -11.068 -20.072 24.161 1.00 76.81 83 ILE A N 1
ATOM 681 C CA . ILE A 1 83 ? -9.838 -19.277 24.416 1.00 76.81 83 ILE A CA 1
ATOM 682 C C . ILE A 1 83 ? -9.271 -18.630 23.138 1.00 76.81 83 ILE A C 1
ATOM 684 O O . ILE A 1 83 ? -8.683 -17.553 23.195 1.00 76.81 83 ILE A O 1
ATOM 688 N N . SER A 1 84 ? -9.449 -19.267 21.981 1.00 81.00 84 SER A N 1
ATOM 689 C CA . SER A 1 84 ? -8.943 -18.781 20.695 1.00 81.00 84 SER A CA 1
ATOM 690 C C . SER A 1 84 ? -9.767 -17.647 20.068 1.00 81.00 84 SER A C 1
ATOM 692 O O . SER A 1 84 ? -9.319 -17.093 19.061 1.00 81.00 84 SER A O 1
ATOM 694 N N . GLN A 1 85 ? -10.923 -17.281 20.643 1.00 89.69 85 GLN A N 1
ATOM 695 C CA . GLN A 1 85 ? -11.798 -16.207 20.148 1.00 89.69 85 GLN A CA 1
ATOM 696 C C . GLN A 1 85 ? -12.150 -15.232 21.288 1.00 89.69 85 GLN A C 1
ATOM 698 O O . GLN A 1 85 ? -13.276 -15.208 21.795 1.00 89.69 85 GLN A O 1
ATOM 703 N N . PRO A 1 86 ? -11.176 -14.433 21.753 1.00 94.75 86 PRO A N 1
ATOM 704 C CA . PRO A 1 86 ? -11.449 -13.408 22.748 1.00 94.75 86 PRO A CA 1
ATOM 705 C C . PRO A 1 86 ? -12.379 -12.323 22.187 1.00 94.75 86 PRO A C 1
ATOM 707 O O . PRO A 1 86 ? -12.287 -11.927 21.020 1.00 94.75 86 PRO A O 1
ATOM 710 N N . ILE A 1 87 ? -13.236 -11.803 23.059 1.00 96.50 87 ILE A N 1
ATOM 711 C CA . ILE A 1 87 ? -14.073 -10.630 22.839 1.00 96.50 87 ILE A CA 1
ATOM 712 C C . ILE A 1 87 ? -13.578 -9.534 23.773 1.00 96.50 87 ILE A C 1
ATOM 714 O O . ILE A 1 87 ? -13.750 -9.611 24.991 1.00 96.50 87 ILE A O 1
ATOM 718 N N . TYR A 1 88 ? -12.955 -8.510 23.201 1.00 97.31 88 TYR A N 1
ATOM 719 C CA . TYR A 1 88 ? -12.503 -7.345 23.952 1.00 97.31 88 TYR A CA 1
ATOM 720 C C . TYR A 1 88 ? -13.669 -6.382 24.156 1.00 97.31 88 TYR A C 1
ATOM 722 O O . TYR A 1 88 ? -14.273 -5.947 23.177 1.00 97.31 88 TYR A O 1
ATOM 730 N N . CYS A 1 89 ? -13.956 -6.022 25.407 1.00 97.38 89 CYS A N 1
ATOM 731 C CA . CYS A 1 89 ? -14.961 -5.021 25.758 1.00 97.38 89 CYS A CA 1
ATOM 732 C C . CYS A 1 89 ? -14.266 -3.720 26.176 1.00 97.38 89 CYS A C 1
ATOM 734 O O . CYS A 1 89 ? -13.630 -3.651 27.234 1.00 97.38 89 CYS A O 1
ATOM 736 N N . PHE A 1 90 ? -14.402 -2.678 25.359 1.00 97.38 90 PHE A N 1
ATOM 737 C CA . PHE A 1 90 ? -13.888 -1.339 25.637 1.00 97.38 90 PHE A CA 1
ATOM 738 C C . PHE A 1 90 ? -15.015 -0.367 25.979 1.00 97.38 90 PHE A C 1
ATOM 740 O O . PHE A 1 90 ? -16.126 -0.508 25.476 1.00 97.38 90 PHE A O 1
ATOM 747 N N . VAL A 1 91 ? -14.704 0.656 26.774 1.00 96.31 91 VAL A N 1
ATOM 748 C CA . VAL A 1 91 ? -15.609 1.764 27.103 1.00 96.31 91 VAL A CA 1
ATOM 749 C C . VAL A 1 91 ? -14.954 3.112 26.790 1.00 96.31 91 VAL A C 1
ATOM 751 O O . VAL A 1 91 ? -13.760 3.304 27.046 1.00 96.31 91 VAL A O 1
ATOM 754 N N . SER A 1 92 ? -15.723 4.037 26.217 1.00 95.12 92 SER A N 1
ATOM 755 C CA . SER A 1 92 ? -15.314 5.428 25.995 1.00 95.12 92 SER A CA 1
ATOM 756 C C . SER A 1 92 ? -15.535 6.303 27.236 1.00 95.12 92 SER A C 1
ATOM 758 O O . SER A 1 92 ? -16.163 5.882 28.207 1.00 95.12 92 SER A O 1
ATOM 760 N N . SER A 1 93 ? -15.054 7.551 27.211 1.00 90.94 93 SER A N 1
ATOM 761 C CA . SER A 1 93 ? -15.357 8.544 28.260 1.00 90.94 93 SER A CA 1
ATOM 762 C C . SER A 1 93 ? -16.852 8.809 28.432 1.00 90.94 93 SER A C 1
ATOM 764 O O . SER A 1 93 ? -17.294 9.147 29.526 1.00 90.94 93 SER A O 1
ATOM 766 N N . ASP A 1 94 ? -17.615 8.622 27.358 1.00 89.62 94 ASP A N 1
ATOM 767 C CA . ASP A 1 94 ? -19.035 8.956 27.278 1.00 89.62 94 ASP A CA 1
ATOM 768 C C . ASP A 1 94 ? -19.914 7.725 27.565 1.00 89.62 94 ASP A C 1
ATOM 770 O O . ASP A 1 94 ? -21.080 7.684 27.181 1.00 89.62 94 ASP A O 1
ATOM 774 N N . ASN A 1 95 ? -19.346 6.697 28.213 1.00 90.88 95 ASN A N 1
ATOM 775 C CA . ASN A 1 95 ? -19.995 5.423 28.539 1.00 90.88 95 ASN A CA 1
ATOM 776 C C . ASN A 1 95 ? -20.561 4.663 27.324 1.00 90.88 95 ASN A C 1
ATOM 778 O O . ASN A 1 95 ? -21.531 3.916 27.457 1.00 90.88 95 ASN A O 1
ATOM 782 N N . LYS A 1 96 ? -19.943 4.814 26.146 1.00 93.69 96 LYS A N 1
ATOM 783 C CA . LYS A 1 96 ? -20.250 3.989 24.968 1.00 93.69 96 LYS A CA 1
ATOM 784 C C . LYS A 1 96 ? -19.327 2.783 24.910 1.00 93.69 96 LYS A C 1
ATOM 786 O O . LYS A 1 96 ? -18.125 2.922 25.142 1.00 93.69 96 LYS A O 1
ATOM 791 N N . TYR A 1 97 ? -19.871 1.625 24.556 1.00 96.31 97 TYR A N 1
ATOM 792 C CA . TYR A 1 97 ? -19.139 0.362 24.582 1.00 96.31 97 TYR A CA 1
ATOM 793 C C . TYR A 1 97 ? -18.831 -0.160 23.178 1.00 96.31 97 TYR A C 1
ATOM 795 O O . TYR A 1 97 ? -19.670 -0.127 22.279 1.00 96.31 97 TYR A O 1
ATOM 803 N N . ILE A 1 98 ? -17.616 -0.670 22.987 1.00 96.88 98 ILE A N 1
ATOM 804 C CA . ILE A 1 98 ? -17.205 -1.358 21.761 1.00 96.88 98 ILE A CA 1
ATOM 805 C C . ILE A 1 98 ? -16.765 -2.765 22.138 1.00 96.88 98 ILE A C 1
ATOM 807 O O . ILE A 1 98 ? -15.762 -2.939 22.833 1.00 96.88 98 ILE A O 1
ATOM 811 N N . ASN A 1 99 ? -17.492 -3.754 21.630 1.00 96.69 99 ASN A N 1
ATOM 812 C CA . ASN A 1 99 ? -17.148 -5.160 21.769 1.00 96.69 99 ASN A CA 1
ATOM 813 C C . ASN A 1 99 ? -16.507 -5.637 20.471 1.00 96.69 99 ASN A C 1
ATOM 815 O O . ASN A 1 99 ? -17.082 -5.445 19.400 1.00 96.69 99 ASN A O 1
ATOM 819 N N . ILE A 1 100 ? -15.333 -6.257 20.545 1.00 97.25 100 ILE A N 1
ATOM 820 C CA . ILE A 1 100 ? -14.608 -6.721 19.358 1.00 97.25 100 ILE A CA 1
ATOM 821 C C . ILE A 1 100 ? -14.297 -8.200 19.502 1.00 97.25 100 ILE A C 1
ATOM 823 O O . ILE A 1 100 ? -13.443 -8.576 20.305 1.00 97.25 100 ILE A O 1
ATOM 827 N N . LYS A 1 101 ? -14.972 -9.031 18.705 1.00 96.38 101 LYS A N 1
ATOM 828 C CA . LYS A 1 101 ? -14.701 -10.468 18.626 1.00 96.38 101 LYS A CA 1
ATOM 829 C C . LYS A 1 101 ? -13.548 -10.739 17.665 1.00 96.38 101 LYS A C 1
ATOM 831 O O . LYS A 1 101 ? -13.607 -10.340 16.501 1.00 96.38 101 LYS A O 1
ATOM 836 N N . ILE A 1 102 ? -12.519 -11.443 18.131 1.00 96.44 102 ILE A N 1
ATOM 837 C CA . ILE A 1 102 ? -11.392 -11.860 17.291 1.00 96.44 102 ILE A CA 1
ATOM 838 C C . ILE A 1 102 ? -11.710 -13.190 16.611 1.00 96.44 102 ILE A C 1
ATOM 840 O O . ILE A 1 102 ? -11.958 -14.199 17.266 1.00 96.44 102 ILE A O 1
ATOM 844 N N . CYS A 1 103 ? -11.660 -13.176 15.284 1.00 94.81 103 CYS A N 1
ATOM 845 C CA . CYS A 1 103 ? -11.858 -14.311 14.395 1.00 94.81 103 CYS A CA 1
ATOM 846 C C . CYS A 1 103 ? -10.539 -14.595 13.662 1.00 94.81 103 CYS A C 1
ATOM 848 O O . CYS A 1 103 ? -10.338 -14.177 12.522 1.00 94.81 103 CYS A O 1
ATOM 850 N N . GLY A 1 104 ? -9.613 -15.264 14.355 1.00 92.81 104 GLY A N 1
ATOM 851 C CA . GLY A 1 104 ? -8.317 -15.637 13.788 1.00 92.81 104 GLY A CA 1
ATOM 852 C C . GLY A 1 104 ? -8.438 -16.725 12.721 1.00 92.81 104 GLY A C 1
ATOM 853 O O . GLY A 1 104 ? -9.358 -17.542 12.780 1.00 92.81 104 GLY A O 1
ATOM 854 N N . GLN A 1 105 ? -7.484 -16.737 11.788 1.00 92.75 105 GLN A N 1
ATOM 855 C CA . GLN A 1 105 ? -7.433 -17.590 10.603 1.00 92.75 105 GLN A CA 1
ATOM 856 C C . GLN A 1 105 ? -8.648 -17.390 9.682 1.00 92.75 105 GLN A C 1
ATOM 858 O O . GLN A 1 105 ? -9.659 -18.070 9.826 1.00 92.75 105 GLN A O 1
ATOM 863 N N . TYR A 1 106 ? -8.532 -16.521 8.669 1.00 92.25 106 TYR A N 1
ATOM 864 C CA . TYR A 1 106 ? -9.611 -16.235 7.700 1.00 92.25 106 TYR A CA 1
ATOM 865 C C . TYR A 1 106 ? -10.317 -17.485 7.149 1.00 92.25 106 TYR A C 1
ATOM 867 O O . TYR A 1 106 ? -11.531 -17.483 6.987 1.00 92.25 106 TYR A O 1
ATOM 875 N N . SER A 1 107 ? -9.577 -18.565 6.881 1.00 91.62 107 SER A N 1
ATOM 876 C CA . SER A 1 107 ? -10.136 -19.809 6.327 1.00 91.62 107 SER A CA 1
ATOM 877 C C . SER A 1 107 ? -11.062 -20.579 7.276 1.00 91.62 107 SER A C 1
ATOM 879 O O . SER A 1 107 ? -11.740 -21.499 6.827 1.00 91.62 107 SER A O 1
ATOM 881 N N . ALA A 1 108 ? -11.103 -20.225 8.562 1.00 92.25 108 ALA A N 1
ATOM 882 C CA . ALA A 1 108 ? -11.979 -20.843 9.554 1.00 92.25 108 ALA A CA 1
ATOM 883 C C . ALA A 1 108 ? -13.381 -20.205 9.617 1.00 92.25 108 ALA A C 1
ATOM 885 O O . ALA A 1 108 ? -14.212 -20.657 10.404 1.00 92.25 108 ALA A O 1
ATOM 886 N N . TRP A 1 109 ? -13.644 -19.165 8.818 1.00 91.62 109 TRP A N 1
ATOM 887 C CA . TRP A 1 109 ? -14.853 -18.351 8.914 1.00 91.62 109 TRP A CA 1
ATOM 888 C C . TRP A 1 109 ? -15.536 -18.174 7.562 1.00 91.62 109 TRP A C 1
ATOM 890 O O . TRP A 1 109 ? -14.883 -18.087 6.522 1.00 91.62 109 TRP A O 1
ATOM 900 N N . ASP A 1 110 ? -16.858 -18.026 7.594 1.00 92.19 110 ASP A N 1
ATOM 901 C CA . ASP A 1 110 ? -17.629 -17.580 6.437 1.00 92.19 110 ASP A CA 1
ATOM 902 C C . ASP A 1 110 ? -17.365 -16.089 6.203 1.00 92.19 110 ASP A C 1
ATOM 904 O O . ASP A 1 110 ? -17.959 -15.215 6.838 1.00 92.19 110 ASP A O 1
ATOM 908 N N . ILE A 1 111 ? -16.412 -15.798 5.316 1.00 94.00 111 ILE A N 1
ATOM 909 C CA . ILE A 1 111 ? -15.971 -14.430 5.046 1.00 94.00 111 ILE A CA 1
ATOM 910 C C . ILE A 1 111 ? -17.070 -13.646 4.305 1.00 94.00 111 ILE A C 1
ATOM 912 O O . ILE A 1 111 ? -17.451 -14.036 3.197 1.00 94.00 111 ILE A O 1
ATOM 916 N N . PRO A 1 112 ? -17.545 -12.508 4.854 1.00 93.50 112 PRO A N 1
ATOM 917 C CA . PRO A 1 112 ? -18.532 -11.661 4.187 1.00 93.50 112 PRO A CA 1
ATOM 918 C C . PRO A 1 112 ? -18.028 -11.129 2.842 1.00 93.50 112 PRO A C 1
ATOM 920 O O . PRO A 1 112 ? -16.844 -10.833 2.695 1.00 93.50 112 PRO A O 1
ATOM 923 N N . GLU A 1 113 ? -18.922 -10.917 1.870 1.00 93.44 113 GLU A N 1
ATOM 924 C CA . GLU A 1 113 ? -18.551 -10.457 0.517 1.00 93.44 113 GLU A CA 1
ATOM 925 C C . GLU A 1 113 ? -17.752 -9.140 0.531 1.00 93.44 113 GLU A C 1
ATOM 927 O O . GLU A 1 113 ? -16.804 -8.968 -0.237 1.00 93.44 113 GLU A O 1
ATOM 932 N N . THR A 1 114 ? -18.097 -8.214 1.429 1.00 93.19 114 THR A N 1
ATOM 933 C CA . THR A 1 114 ? -17.390 -6.937 1.621 1.00 93.19 114 THR A CA 1
ATOM 934 C C . THR A 1 114 ? -15.930 -7.132 2.029 1.00 93.19 114 THR A C 1
ATOM 936 O O . THR A 1 114 ? -15.055 -6.438 1.515 1.00 93.19 114 THR A O 1
ATOM 939 N N . VAL A 1 115 ? -15.653 -8.111 2.891 1.00 93.50 115 VAL A N 1
ATOM 940 C CA . VAL A 1 115 ? -14.296 -8.520 3.285 1.00 93.50 115 VAL A CA 1
ATOM 941 C C . VAL A 1 115 ? -13.632 -9.311 2.159 1.00 93.50 115 VAL A C 1
ATOM 943 O O . VAL A 1 115 ? -12.465 -9.081 1.843 1.00 93.50 115 VAL A O 1
ATOM 946 N N . GLY A 1 116 ? -14.394 -10.179 1.487 1.00 92.75 116 GLY A N 1
ATOM 947 C CA . GLY A 1 116 ? -13.980 -10.934 0.306 1.00 92.75 116 GLY A CA 1
ATOM 948 C C . GLY A 1 116 ? -13.362 -10.043 -0.772 1.00 92.75 116 GLY A C 1
ATOM 949 O O . GLY A 1 116 ? -12.276 -10.344 -1.261 1.00 92.75 116 GLY A O 1
ATOM 950 N N . LYS A 1 117 ? -13.989 -8.898 -1.075 1.00 91.81 117 LYS A N 1
ATOM 951 C CA . LYS A 1 117 ? -13.482 -7.905 -2.045 1.00 91.81 117 LYS A CA 1
ATOM 952 C C . LYS A 1 117 ? -12.087 -7.383 -1.698 1.00 91.81 117 LYS A C 1
ATOM 954 O O . LYS A 1 117 ? -11.273 -7.204 -2.600 1.00 91.81 117 LYS A O 1
ATOM 959 N N . ILE A 1 118 ? -11.795 -7.190 -0.412 1.00 93.62 118 ILE A N 1
ATOM 960 C CA . ILE A 1 118 ? -10.479 -6.740 0.059 1.00 93.62 118 ILE A CA 1
ATOM 961 C C . ILE A 1 118 ? -9.458 -7.874 -0.083 1.00 93.62 118 ILE A C 1
ATOM 963 O O . ILE A 1 118 ? -8.427 -7.700 -0.733 1.00 93.62 118 ILE A O 1
ATOM 967 N N . ILE A 1 119 ? -9.748 -9.050 0.482 1.00 90.81 119 ILE A N 1
ATOM 968 C CA . ILE A 1 119 ? -8.760 -10.138 0.587 1.00 90.81 119 ILE A CA 1
ATOM 969 C C . ILE A 1 119 ? -8.504 -10.854 -0.750 1.00 90.81 119 ILE A C 1
ATOM 971 O O . ILE A 1 119 ? -7.440 -11.436 -0.960 1.00 90.81 119 ILE A O 1
ATOM 975 N N . GLN A 1 120 ? -9.466 -10.808 -1.676 1.00 89.25 120 GLN A N 1
ATOM 976 C CA . GLN A 1 120 ? -9.339 -11.400 -3.010 1.00 89.25 120 GLN A CA 1
ATOM 977 C C . GLN A 1 120 ? -8.713 -10.445 -4.030 1.00 89.25 120 GLN A C 1
ATOM 979 O O . GLN A 1 120 ? -8.355 -10.898 -5.115 1.00 89.25 120 GLN A O 1
ATOM 984 N N . PHE A 1 121 ? -8.545 -9.154 -3.712 1.00 90.00 121 PHE A N 1
ATOM 985 C CA . PHE A 1 121 ? -7.967 -8.182 -4.645 1.00 90.00 121 PHE A CA 1
ATOM 986 C C . PHE A 1 121 ? -6.533 -8.553 -5.049 1.00 90.00 121 PHE A C 1
ATOM 988 O O . PHE A 1 121 ? -6.194 -8.589 -6.232 1.00 90.00 121 PHE A O 1
ATOM 995 N N . ALA A 1 122 ? -5.696 -8.867 -4.061 1.00 87.31 122 ALA A N 1
ATOM 996 C CA . ALA A 1 122 ? -4.313 -9.273 -4.273 1.00 87.31 122 ALA A CA 1
ATOM 997 C C . ALA A 1 122 ? -3.952 -10.441 -3.358 1.00 87.31 122 ALA A C 1
ATOM 999 O O . ALA A 1 122 ? -3.643 -11.528 -3.847 1.00 87.31 122 ALA A O 1
ATOM 1000 N N . ASP A 1 123 ? -4.017 -10.225 -2.048 1.00 87.31 123 ASP A N 1
ATOM 1001 C CA . ASP A 1 123 ? -3.627 -11.171 -1.008 1.00 87.31 123 ASP A CA 1
ATOM 1002 C C . ASP A 1 123 ? -4.325 -10.802 0.312 1.00 87.31 123 ASP A C 1
ATOM 1004 O O . ASP A 1 123 ? -4.872 -9.703 0.436 1.00 87.31 123 ASP A O 1
ATOM 1008 N N . ILE A 1 124 ? -4.296 -11.709 1.286 1.00 90.94 124 ILE A N 1
ATOM 1009 C CA . ILE A 1 124 ? -4.988 -11.550 2.567 1.00 90.94 124 ILE A CA 1
ATOM 1010 C C . ILE A 1 124 ? -4.201 -10.575 3.464 1.00 90.94 124 ILE A C 1
ATOM 1012 O O . ILE A 1 124 ? -3.007 -10.799 3.669 1.00 90.94 124 ILE A O 1
ATOM 1016 N N . PRO A 1 125 ? -4.824 -9.503 3.988 1.00 93.56 125 PRO A N 1
ATOM 1017 C CA . PRO A 1 125 ? -4.209 -8.632 4.979 1.00 93.56 125 PRO A CA 1
ATOM 1018 C C . PRO A 1 125 ? -4.199 -9.270 6.366 1.00 93.56 125 PRO A C 1
ATOM 1020 O O . PRO A 1 125 ? -5.055 -10.097 6.679 1.00 93.56 125 PRO A O 1
ATOM 1023 N N . ASP A 1 126 ? -3.286 -8.826 7.224 1.00 94.75 126 ASP A N 1
ATOM 1024 C CA . ASP A 1 126 ? -3.149 -9.374 8.578 1.00 94.75 126 ASP A CA 1
ATOM 1025 C C . ASP A 1 126 ? -4.457 -9.240 9.373 1.00 94.75 126 ASP A C 1
ATOM 1027 O O . ASP A 1 126 ? -4.867 -10.181 10.048 1.00 94.75 126 ASP A O 1
ATOM 1031 N N . ILE A 1 127 ? -5.154 -8.096 9.273 1.00 97.50 127 ILE A N 1
ATOM 1032 C CA . ILE A 1 127 ? -6.410 -7.848 9.995 1.00 97.50 127 ILE A CA 1
ATOM 1033 C C . ILE A 1 127 ? -7.394 -7.007 9.162 1.00 97.50 127 ILE A C 1
ATOM 1035 O O . ILE A 1 127 ? -7.034 -5.945 8.650 1.00 97.50 127 ILE A O 1
ATOM 1039 N N . VAL A 1 128 ? -8.669 -7.413 9.127 1.00 98.00 128 VAL A N 1
ATOM 1040 C CA . VAL A 1 128 ? -9.812 -6.581 8.711 1.00 98.00 128 VAL A CA 1
ATOM 1041 C C . VAL A 1 128 ? -10.819 -6.486 9.860 1.00 98.00 128 VAL A C 1
ATOM 1043 O O . VAL A 1 128 ? -11.439 -7.480 10.245 1.00 98.00 128 VAL A O 1
ATOM 1046 N N . ILE A 1 129 ? -11.031 -5.275 10.380 1.00 98.12 129 ILE A N 1
ATOM 1047 C CA . ILE A 1 129 ? -12.065 -5.008 11.389 1.00 98.12 129 ILE A CA 1
ATOM 1048 C C . ILE A 1 129 ? -13.333 -4.536 10.688 1.00 98.12 129 ILE A C 1
ATOM 1050 O O . ILE A 1 129 ? -13.294 -3.601 9.889 1.00 98.12 129 ILE A O 1
ATOM 1054 N N . CYS A 1 130 ? -14.464 -5.149 11.021 1.00 97.00 130 CYS A N 1
ATOM 1055 C CA . CYS A 1 130 ? -15.771 -4.870 10.437 1.00 97.00 130 CYS A CA 1
ATOM 1056 C C . CYS A 1 130 ? -16.810 -4.604 11.520 1.00 97.00 130 CYS A C 1
ATOM 1058 O O . CYS A 1 130 ? -16.710 -5.107 12.642 1.00 97.00 130 CYS A O 1
ATOM 1060 N N . ARG A 1 131 ? -17.863 -3.872 11.160 1.00 94.62 131 ARG A N 1
ATOM 1061 C CA . ARG A 1 131 ? -19.085 -3.846 11.966 1.00 94.62 131 ARG A CA 1
ATOM 1062 C C . ARG A 1 131 ? -19.763 -5.207 11.936 1.00 94.62 131 ARG A C 1
ATOM 1064 O O . ARG A 1 131 ? -19.903 -5.790 10.869 1.00 94.62 131 ARG A O 1
ATOM 1071 N N . PHE A 1 132 ? -20.213 -5.693 13.089 1.00 92.19 132 PHE A N 1
ATOM 1072 C CA . PHE A 1 132 ? -21.063 -6.878 13.158 1.00 92.19 132 PHE A CA 1
ATOM 1073 C C . PHE A 1 132 ? -22.519 -6.473 12.908 1.00 92.19 132 PHE A C 1
ATOM 1075 O O . PHE A 1 132 ? -23.353 -6.431 13.811 1.00 92.19 132 PHE A O 1
ATOM 1082 N N . ASP A 1 133 ? -22.789 -6.085 11.665 1.00 87.50 133 ASP A N 1
ATOM 1083 C CA . ASP A 1 133 ? -24.108 -5.724 11.155 1.00 87.50 133 ASP A CA 1
ATOM 1084 C C . ASP A 1 133 ? -24.456 -6.590 9.932 1.00 87.50 133 ASP A C 1
ATOM 1086 O O . ASP A 1 133 ? -23.679 -7.447 9.518 1.00 87.50 133 ASP A O 1
ATOM 1090 N N . LYS A 1 134 ? -25.634 -6.381 9.331 1.00 83.00 134 LYS A N 1
ATOM 1091 C CA . LYS A 1 134 ? -26.080 -7.169 8.166 1.00 83.00 134 LYS A CA 1
ATOM 1092 C C . LYS A 1 134 ? -25.119 -7.113 6.971 1.00 83.00 134 LYS A C 1
ATOM 1094 O O . LYS A 1 134 ? -25.139 -8.027 6.154 1.00 83.00 134 LYS A O 1
ATOM 1099 N N . ASN A 1 135 ? -24.327 -6.050 6.851 1.00 84.94 135 ASN A N 1
ATOM 1100 C CA . ASN A 1 135 ? -23.500 -5.775 5.679 1.00 84.94 135 ASN A CA 1
ATOM 1101 C C . ASN A 1 135 ? -22.009 -6.017 5.939 1.00 84.94 135 ASN A C 1
ATOM 1103 O O . ASN A 1 135 ? -21.225 -5.949 4.996 1.00 84.94 135 ASN A O 1
ATOM 1107 N N . PHE A 1 136 ? -21.610 -6.267 7.191 1.00 92.06 136 PHE A N 1
ATOM 1108 C CA . PHE A 1 136 ? -20.215 -6.418 7.595 1.00 92.06 136 PHE A CA 1
ATOM 1109 C C . PHE A 1 136 ? -19.325 -5.322 7.008 1.00 92.06 136 PHE A C 1
ATOM 1111 O O . PHE A 1 136 ? -18.319 -5.594 6.352 1.00 92.06 136 PHE A O 1
ATOM 1118 N N . ASN A 1 137 ? -19.738 -4.064 7.181 1.00 93.25 137 ASN A N 1
ATOM 1119 C CA . ASN A 1 137 ? -19.016 -2.935 6.602 1.00 93.25 137 ASN A CA 1
ATOM 1120 C C . ASN A 1 137 ? -17.591 -2.867 7.187 1.00 93.25 137 ASN A C 1
ATOM 1122 O O . ASN A 1 137 ? -17.460 -2.739 8.414 1.00 93.25 137 ASN A O 1
ATOM 1126 N N . PRO A 1 138 ? -16.535 -2.931 6.352 1.00 96.81 138 PRO A N 1
ATOM 1127 C CA . PRO A 1 138 ? -15.165 -2.799 6.823 1.00 96.81 138 PRO A CA 1
ATOM 1128 C C . PRO A 1 138 ? -14.923 -1.410 7.417 1.00 96.81 138 PRO A C 1
ATOM 1130 O O . PRO A 1 138 ? -15.353 -0.390 6.878 1.00 96.81 138 PRO A O 1
ATOM 1133 N N . VAL A 1 139 ? -14.242 -1.381 8.555 1.00 97.31 139 VAL A N 1
ATOM 1134 C CA . VAL A 1 139 ? -13.936 -0.172 9.323 1.00 97.31 139 VAL A CA 1
ATOM 1135 C C . VAL A 1 139 ? -12.485 0.241 9.124 1.00 97.31 139 VAL A C 1
ATOM 1137 O O . VAL A 1 139 ? -12.201 1.425 8.955 1.00 97.31 139 VAL A O 1
ATOM 1140 N N . VAL A 1 140 ? -11.570 -0.727 9.162 1.00 98.25 140 VAL A N 1
ATOM 1141 C CA . VAL A 1 140 ? -10.132 -0.510 8.996 1.00 98.25 140 VAL A CA 1
ATOM 1142 C C . VAL A 1 140 ? -9.441 -1.824 8.646 1.00 98.25 140 VAL A C 1
ATOM 1144 O O . VAL A 1 140 ? -9.820 -2.888 9.142 1.00 98.25 140 VAL A O 1
ATOM 1147 N N . VAL A 1 141 ? -8.416 -1.731 7.806 1.00 98.19 141 VAL A N 1
ATOM 1148 C CA . VAL A 1 141 ? -7.443 -2.793 7.550 1.00 98.19 141 VAL A CA 1
ATOM 1149 C C . VAL A 1 141 ? -6.148 -2.446 8.263 1.00 98.19 141 VAL A C 1
ATOM 1151 O O . VAL A 1 141 ? -5.693 -1.298 8.227 1.00 98.19 141 VAL A O 1
ATOM 1154 N N . ILE A 1 142 ? -5.552 -3.436 8.915 1.00 97.38 142 ILE A N 1
ATOM 1155 C CA . ILE A 1 142 ? -4.307 -3.261 9.654 1.00 97.38 142 ILE A CA 1
ATOM 1156 C C . ILE A 1 142 ? -3.298 -4.269 9.127 1.00 97.38 142 ILE A C 1
ATOM 1158 O O . ILE A 1 142 ? -3.588 -5.455 9.013 1.00 97.38 142 ILE A O 1
ATOM 1162 N N . GLU A 1 143 ? -2.119 -3.763 8.794 1.00 94.19 143 GLU A N 1
ATOM 1163 C CA . GLU A 1 143 ? -0.961 -4.557 8.402 1.00 94.19 143 GLU A CA 1
ATOM 1164 C C . GLU A 1 143 ? 0.089 -4.408 9.495 1.00 94.19 143 GLU A C 1
ATOM 1166 O O . GLU A 1 143 ? 0.444 -3.292 9.892 1.00 94.19 143 GLU A O 1
ATOM 1171 N N . THR A 1 144 ? 0.599 -5.531 9.974 1.00 88.44 144 THR A N 1
ATOM 1172 C CA . THR A 1 144 ? 1.602 -5.594 11.025 1.00 88.44 144 THR A CA 1
ATOM 1173 C C . THR A 1 144 ? 2.871 -6.252 10.499 1.00 88.44 144 THR A C 1
ATOM 1175 O O . THR A 1 144 ? 2.917 -6.923 9.468 1.00 88.44 144 THR A O 1
ATOM 1178 N N . THR A 1 145 ? 3.981 -6.016 11.184 1.00 79.44 145 THR A N 1
ATOM 1179 C CA . THR A 1 145 ? 5.183 -6.805 10.945 1.00 79.44 145 THR A CA 1
ATOM 1180 C C . THR A 1 145 ? 6.010 -6.871 12.211 1.00 79.44 145 THR A C 1
ATOM 1182 O O . THR A 1 145 ? 6.211 -5.864 12.889 1.00 79.44 145 THR A O 1
ATOM 1185 N N . GLY A 1 146 ? 6.515 -8.065 12.522 1.00 67.31 146 GLY A N 1
ATOM 1186 C CA . GLY A 1 146 ? 7.439 -8.290 13.635 1.00 67.31 146 GLY A CA 1
ATOM 1187 C C . GLY A 1 146 ? 8.876 -7.828 13.353 1.00 67.31 146 GLY A C 1
ATOM 1188 O O . GLY A 1 146 ? 9.715 -7.880 14.245 1.00 67.31 146 GLY A O 1
ATOM 1189 N N . THR A 1 147 ? 9.181 -7.387 12.127 1.00 67.81 147 THR A N 1
ATOM 1190 C CA . THR A 1 147 ? 10.506 -6.880 11.707 1.00 67.81 147 THR A CA 1
ATOM 1191 C C . THR A 1 147 ? 10.349 -5.748 10.685 1.00 67.81 147 THR A C 1
ATOM 1193 O O . THR A 1 147 ? 9.314 -5.685 10.022 1.00 67.81 147 THR A O 1
ATOM 1196 N N . ALA A 1 148 ? 11.316 -4.834 10.514 1.00 71.19 148 ALA A N 1
ATOM 1197 C CA . ALA A 1 148 ? 11.176 -3.852 9.429 1.00 71.19 148 ALA A CA 1
ATOM 1198 C C . ALA A 1 148 ? 11.198 -4.547 8.066 1.00 71.19 148 ALA A C 1
ATOM 1200 O O . ALA A 1 148 ? 12.068 -5.373 7.781 1.00 71.19 148 ALA A O 1
ATOM 1201 N N . ASN A 1 149 ? 10.266 -4.155 7.203 1.00 75.81 149 ASN A N 1
ATOM 1202 C CA . ASN A 1 149 ? 10.206 -4.667 5.844 1.00 75.81 149 ASN A CA 1
ATOM 1203 C C . ASN A 1 149 ? 11.209 -3.917 4.955 1.00 75.81 149 ASN A C 1
ATOM 1205 O O . ASN A 1 149 ? 10.960 -2.790 4.525 1.00 75.81 149 ASN A O 1
ATOM 1209 N N . VAL A 1 150 ? 12.352 -4.557 4.699 1.00 76.75 150 VAL A N 1
ATOM 1210 C CA . VAL A 1 150 ? 13.495 -4.027 3.942 1.00 76.75 150 VAL A CA 1
ATOM 1211 C C . VAL A 1 150 ? 13.783 -4.882 2.706 1.00 76.75 150 VAL A C 1
ATOM 1213 O O . VAL A 1 150 ? 13.521 -6.083 2.673 1.00 76.75 150 VAL A O 1
ATOM 1216 N N . GLY A 1 151 ? 14.321 -4.269 1.650 1.00 76.06 151 GLY A N 1
ATOM 1217 C CA . GLY A 1 151 ? 14.603 -4.984 0.403 1.00 76.06 151 GLY A CA 1
ATOM 1218 C C . GLY A 1 151 ? 13.321 -5.418 -0.315 1.00 76.06 151 GLY A C 1
ATOM 1219 O O . GLY A 1 151 ? 12.483 -4.576 -0.644 1.00 76.06 151 GLY A O 1
ATOM 1220 N N . ASN A 1 152 ? 13.176 -6.716 -0.593 1.00 73.44 152 ASN A N 1
ATOM 1221 C CA . ASN A 1 152 ? 12.005 -7.249 -1.301 1.00 73.44 152 ASN A CA 1
ATOM 1222 C C . ASN A 1 152 ? 10.765 -7.354 -0.398 1.00 73.44 152 ASN A C 1
ATOM 1224 O O . ASN A 1 152 ? 9.650 -7.173 -0.885 1.00 73.44 152 ASN A O 1
ATOM 1228 N N . SER A 1 153 ? 10.935 -7.580 0.912 1.00 79.06 153 SER A N 1
ATOM 1229 C CA . SER A 1 153 ? 9.798 -7.699 1.841 1.00 79.06 153 SER A CA 1
ATOM 1230 C C . SER A 1 153 ? 9.033 -6.387 2.017 1.00 79.06 153 SER A C 1
ATOM 1232 O O . SER A 1 153 ? 7.845 -6.415 2.335 1.00 79.06 153 SER A O 1
ATOM 1234 N N . GLN A 1 154 ? 9.672 -5.244 1.727 1.00 85.56 154 GLN A N 1
ATOM 1235 C CA . GLN A 1 154 ? 9.032 -3.923 1.699 1.00 85.56 154 GLN A CA 1
ATOM 1236 C C . GLN A 1 154 ? 7.778 -3.901 0.819 1.00 85.56 154 GLN A C 1
ATOM 1238 O O . GLN A 1 154 ? 6.806 -3.232 1.159 1.00 85.56 154 GLN A O 1
ATOM 1243 N N . TRP A 1 155 ? 7.802 -4.635 -0.293 1.00 87.00 155 TRP A N 1
ATOM 1244 C CA . TRP A 1 155 ? 6.812 -4.510 -1.359 1.00 87.00 155 TRP A CA 1
ATOM 1245 C C . TRP A 1 155 ? 5.740 -5.594 -1.331 1.00 87.00 155 TRP A C 1
ATOM 1247 O O . TRP A 1 155 ? 4.666 -5.403 -1.887 1.00 87.00 155 TRP A O 1
ATOM 1257 N N . GLN A 1 156 ? 5.993 -6.725 -0.668 1.00 84.50 156 GLN A N 1
ATOM 1258 C CA . GLN A 1 156 ? 5.117 -7.908 -0.691 1.00 84.50 156 GLN A CA 1
ATOM 1259 C C . GLN A 1 156 ? 3.679 -7.637 -0.218 1.00 84.50 156 GLN A C 1
ATOM 1261 O O . GLN A 1 156 ? 2.757 -8.364 -0.594 1.00 84.50 156 GLN A O 1
ATOM 1266 N N . ARG A 1 157 ? 3.483 -6.584 0.584 1.00 87.19 157 ARG A N 1
ATOM 1267 C CA . ARG A 1 157 ? 2.196 -6.201 1.185 1.00 87.19 157 ARG A CA 1
ATOM 1268 C C . ARG A 1 157 ? 1.455 -5.099 0.425 1.00 87.19 157 ARG A C 1
ATOM 1270 O O . ARG A 1 157 ? 0.330 -4.773 0.777 1.00 87.19 157 ARG A O 1
ATOM 1277 N N . GLU A 1 158 ? 2.043 -4.517 -0.617 1.00 91.69 158 GLU A N 1
ATOM 1278 C CA . GLU A 1 158 ? 1.478 -3.326 -1.277 1.00 91.69 158 GLU A CA 1
ATOM 1279 C C . GLU A 1 158 ? 0.117 -3.603 -1.928 1.00 91.69 158 GLU A C 1
ATOM 1281 O O . GLU A 1 158 ? -0.805 -2.805 -1.780 1.00 91.69 158 GLU A O 1
ATOM 1286 N N . GLY A 1 159 ? -0.057 -4.778 -2.544 1.00 91.75 159 GLY A N 1
ATOM 1287 C CA . GLY A 1 159 ? -1.350 -5.187 -3.099 1.00 91.75 159 GLY A CA 1
ATOM 1288 C C . GLY A 1 159 ? -2.460 -5.314 -2.045 1.00 91.75 159 GLY A C 1
ATOM 1289 O O . GLY A 1 159 ? -3.604 -4.971 -2.331 1.00 91.75 159 GLY A O 1
ATOM 1290 N N . ARG A 1 160 ? -2.132 -5.747 -0.817 1.00 92.44 160 ARG A N 1
ATOM 1291 C CA . ARG A 1 160 ? -3.093 -5.889 0.297 1.00 92.44 160 ARG A CA 1
ATOM 1292 C C . ARG A 1 160 ? -3.642 -4.524 0.718 1.00 92.44 160 ARG A C 1
ATOM 1294 O O . ARG A 1 160 ? -4.851 -4.321 0.803 1.00 92.44 160 ARG A O 1
ATOM 1301 N N . LYS A 1 161 ? -2.739 -3.550 0.875 1.00 95.31 161 LYS A N 1
ATOM 1302 C CA . LYS A 1 161 ? -3.068 -2.154 1.208 1.00 95.31 161 LYS A CA 1
ATOM 1303 C C . LYS A 1 161 ? -3.881 -1.487 0.103 1.00 95.31 161 LYS A C 1
ATOM 1305 O O . LYS A 1 161 ? -4.832 -0.767 0.394 1.00 95.31 161 LYS A O 1
ATOM 1310 N N . LEU A 1 162 ? -3.513 -1.734 -1.155 1.00 94.81 162 LEU A N 1
ATOM 1311 C CA . LEU A 1 162 ? -4.206 -1.173 -2.309 1.00 94.81 162 LEU A CA 1
ATOM 1312 C C . LEU A 1 162 ? -5.650 -1.691 -2.405 1.00 94.81 162 LEU A C 1
ATOM 1314 O O . LEU A 1 162 ? -6.571 -0.902 -2.606 1.00 94.81 162 LEU A O 1
ATOM 1318 N N . GLY A 1 163 ? -5.862 -2.993 -2.179 1.00 94.50 163 GLY A N 1
ATOM 1319 C CA . GLY A 1 163 ? -7.202 -3.590 -2.151 1.00 94.50 163 GLY A CA 1
ATOM 1320 C C . GLY A 1 163 ? -8.119 -2.958 -1.101 1.00 94.50 163 GLY A C 1
ATOM 1321 O O . GLY A 1 163 ? -9.298 -2.716 -1.372 1.00 94.50 163 GLY A O 1
ATOM 1322 N N . ALA A 1 164 ? -7.571 -2.614 0.067 1.00 96.94 164 ALA A N 1
ATOM 1323 C CA . ALA A 1 164 ? -8.304 -1.929 1.126 1.00 96.94 164 ALA A CA 1
ATOM 1324 C C . ALA A 1 164 ? -8.730 -0.505 0.726 1.00 96.94 164 ALA A C 1
ATOM 1326 O O . ALA A 1 164 ? -9.916 -0.182 0.803 1.00 96.94 164 ALA A O 1
ATOM 1327 N N . VAL A 1 165 ? -7.805 0.331 0.234 1.00 96.75 165 VAL A N 1
ATOM 1328 C CA . VAL A 1 165 ? -8.132 1.724 -0.135 1.00 96.75 165 VAL A CA 1
ATOM 1329 C C . VAL A 1 165 ? -9.041 1.819 -1.362 1.00 96.75 165 VAL A C 1
ATOM 1331 O O . VAL A 1 165 ? -9.915 2.682 -1.388 1.00 96.75 165 VAL A O 1
ATOM 1334 N N . ILE A 1 166 ? -8.912 0.910 -2.338 1.00 94.75 166 ILE A N 1
ATOM 1335 C CA . ILE A 1 166 ? -9.851 0.798 -3.472 1.00 94.75 166 ILE A CA 1
ATOM 1336 C C . ILE A 1 166 ? -11.253 0.440 -2.970 1.00 94.75 166 ILE A C 1
ATOM 1338 O O . ILE A 1 166 ? -12.248 0.969 -3.462 1.00 94.75 166 ILE A O 1
ATOM 1342 N N . SER A 1 167 ? -11.331 -0.403 -1.939 1.00 94.38 167 SER A N 1
ATOM 1343 C CA . SER A 1 167 ? -12.578 -0.741 -1.243 1.00 94.38 167 SER A CA 1
ATOM 1344 C C . SER A 1 167 ? -13.013 0.336 -0.237 1.00 94.38 167 SER A C 1
ATOM 1346 O O . SER A 1 167 ? -13.873 0.080 0.605 1.00 94.38 167 SER A O 1
ATOM 1348 N N . ASN A 1 168 ? -12.422 1.536 -0.294 1.00 94.88 168 ASN A N 1
ATOM 1349 C CA . ASN A 1 168 ? -12.696 2.669 0.590 1.00 94.88 168 ASN A CA 1
ATOM 1350 C C . ASN A 1 168 ? -12.574 2.328 2.091 1.00 94.88 168 ASN A C 1
ATOM 1352 O O . ASN A 1 168 ? -13.315 2.849 2.925 1.00 94.88 168 ASN A O 1
ATOM 1356 N N . THR A 1 169 ? -11.640 1.440 2.435 1.00 97.38 169 THR A N 1
ATOM 1357 C CA . THR A 1 169 ? -11.354 1.041 3.815 1.00 97.38 169 THR A CA 1
ATOM 1358 C C . THR A 1 169 ? -9.995 1.600 4.246 1.00 97.38 169 THR A C 1
ATOM 1360 O O . THR A 1 169 ? -8.992 1.296 3.594 1.00 97.38 169 THR A O 1
ATOM 1363 N N . PRO A 1 170 ? -9.932 2.402 5.328 1.00 97.75 170 PRO A N 1
ATOM 1364 C CA . PRO A 1 170 ? -8.681 2.956 5.837 1.00 97.75 170 PRO A CA 1
ATOM 1365 C C . PRO A 1 170 ? -7.631 1.883 6.133 1.00 97.75 170 PRO A C 1
ATOM 1367 O O . PRO A 1 170 ? -7.970 0.800 6.611 1.00 97.75 170 PRO A O 1
ATOM 1370 N N . VAL A 1 171 ? -6.357 2.211 5.916 1.00 98.19 171 VAL A N 1
ATOM 1371 C CA . VAL A 1 171 ? -5.213 1.330 6.182 1.00 98.19 171 VAL A CA 1
ATOM 1372 C C . VAL A 1 171 ? -4.314 1.925 7.258 1.00 98.19 171 VAL A C 1
ATOM 1374 O O . VAL A 1 171 ? -3.808 3.040 7.107 1.00 98.19 171 VAL A O 1
ATOM 1377 N N . LEU A 1 172 ? -4.050 1.142 8.303 1.00 97.62 172 LEU A N 1
ATOM 1378 C CA . LEU A 1 172 ? -2.971 1.389 9.257 1.00 97.62 172 LEU A CA 1
ATOM 1379 C C . LEU A 1 172 ? -1.883 0.338 9.061 1.00 97.62 172 LEU A C 1
ATOM 1381 O O . LEU A 1 172 ? -2.082 -0.838 9.350 1.00 97.62 172 LEU A O 1
ATOM 1385 N N . TYR A 1 173 ? -0.722 0.757 8.574 1.00 95.69 173 TYR A N 1
ATOM 1386 C CA . TYR A 1 173 ? 0.425 -0.123 8.417 1.00 95.69 173 TYR A CA 1
ATOM 1387 C C . TYR A 1 173 ? 1.486 0.188 9.469 1.00 95.69 173 TYR A C 1
ATOM 1389 O O . TYR A 1 173 ? 2.080 1.266 9.491 1.00 95.69 173 TYR A O 1
ATOM 1397 N N . GLN A 1 174 ? 1.737 -0.780 10.335 1.00 91.69 174 GLN A N 1
ATOM 1398 C CA . GLN A 1 174 ? 2.784 -0.721 11.336 1.00 91.69 174 GLN A CA 1
ATOM 1399 C C . GLN A 1 174 ? 4.065 -1.358 10.806 1.00 91.69 174 GLN A C 1
ATOM 1401 O O . GLN A 1 174 ? 4.040 -2.493 10.341 1.00 91.69 174 GLN A O 1
ATOM 1406 N N . THR A 1 175 ? 5.208 -0.694 10.975 1.00 90.31 175 THR A N 1
ATOM 1407 C CA . THR A 1 175 ? 6.528 -1.298 10.733 1.00 90.31 175 THR A CA 1
ATOM 1408 C C . THR A 1 175 ? 7.590 -0.698 11.652 1.00 90.31 175 THR A C 1
ATOM 1410 O O . THR A 1 175 ? 7.341 0.275 12.352 1.00 90.31 175 THR A O 1
ATOM 1413 N N . PHE A 1 176 ? 8.791 -1.269 11.662 1.00 87.88 176 PHE A N 1
ATOM 1414 C CA . PHE A 1 176 ? 9.941 -0.723 12.383 1.00 87.88 176 PHE A CA 1
ATOM 1415 C C . PHE A 1 176 ? 10.766 0.238 11.512 1.00 87.88 176 PHE A C 1
ATOM 1417 O O . PHE A 1 176 ? 10.757 0.109 10.282 1.00 87.88 176 PHE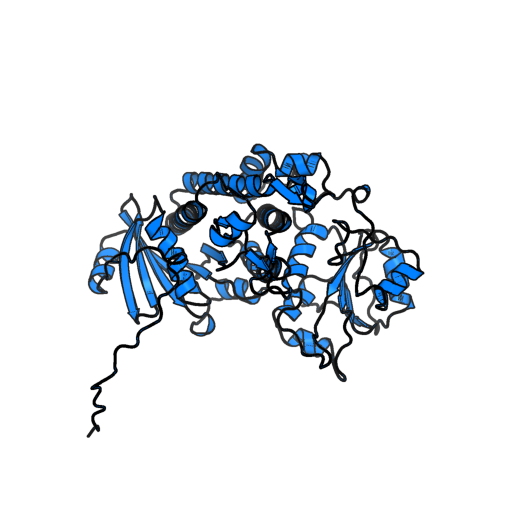 A O 1
ATOM 1424 N N . TYR A 1 177 ? 11.493 1.173 12.138 1.00 86.06 177 TYR A N 1
ATOM 1425 C CA . TYR A 1 177 ? 12.456 2.056 11.459 1.00 86.06 177 TYR A CA 1
ATOM 1426 C C . TYR A 1 177 ? 13.599 1.274 10.806 1.00 86.06 177 TYR A C 1
ATOM 1428 O O . TYR A 1 177 ? 14.056 1.643 9.722 1.00 86.06 177 TYR A O 1
ATOM 1436 N N . SER A 1 178 ? 14.019 0.170 11.428 1.00 83.75 178 SER A N 1
ATOM 1437 C CA . SER A 1 178 ? 15.093 -0.677 10.922 1.00 83.75 178 SER A CA 1
ATOM 1438 C C . SER A 1 178 ? 14.873 -2.174 11.175 1.00 83.75 178 SER A C 1
ATOM 1440 O O . SER A 1 178 ? 14.130 -2.613 12.062 1.00 83.75 178 SER A O 1
ATOM 1442 N N . GLY A 1 179 ? 15.495 -2.980 10.317 1.00 82.69 179 GLY A N 1
ATOM 1443 C CA . GLY A 1 179 ? 15.380 -4.437 10.266 1.00 82.69 179 GLY A CA 1
ATOM 1444 C C . GLY A 1 179 ? 16.672 -5.060 9.759 1.00 82.69 179 GLY A C 1
ATOM 1445 O O . GLY A 1 179 ? 17.592 -4.346 9.363 1.00 82.69 179 GLY A O 1
ATOM 1446 N N . THR A 1 180 ? 16.754 -6.390 9.749 1.00 75.25 180 THR A N 1
ATOM 1447 C CA . THR A 1 180 ? 17.881 -7.084 9.119 1.00 75.25 180 THR A CA 1
ATOM 1448 C C . THR A 1 180 ? 17.467 -7.731 7.809 1.00 75.25 180 THR A C 1
ATOM 1450 O O . THR A 1 180 ? 16.452 -8.421 7.714 1.00 75.25 180 THR A O 1
ATOM 1453 N N . ASP A 1 181 ? 18.274 -7.504 6.780 1.00 69.88 181 ASP A N 1
ATOM 1454 C CA . ASP A 1 181 ? 18.185 -8.218 5.521 1.00 69.88 181 ASP A CA 1
ATOM 1455 C C . ASP A 1 181 ? 19.028 -9.491 5.607 1.00 69.88 181 ASP A C 1
ATOM 1457 O O . ASP A 1 181 ? 20.261 -9.452 5.599 1.00 69.88 181 ASP A O 1
ATOM 1461 N N . ARG A 1 182 ? 18.333 -10.623 5.719 1.00 67.38 182 ARG A N 1
ATOM 1462 C CA . ARG A 1 182 ? 18.927 -11.962 5.825 1.00 67.38 182 ARG A CA 1
ATOM 1463 C C . ARG A 1 182 ? 19.228 -12.599 4.468 1.00 67.38 182 ARG A C 1
ATOM 1465 O O . ARG A 1 182 ? 19.610 -13.760 4.419 1.00 67.38 182 ARG A O 1
ATOM 1472 N N . SER A 1 183 ? 19.030 -11.875 3.363 1.00 61.12 183 SER A N 1
ATOM 1473 C CA . SER A 1 183 ? 19.406 -12.368 2.032 1.00 61.12 183 SER A CA 1
ATOM 1474 C C . SER A 1 183 ? 20.918 -12.353 1.783 1.00 61.12 183 SER A C 1
ATOM 1476 O O . SER A 1 183 ? 21.368 -12.902 0.782 1.00 61.12 183 SER A O 1
ATOM 1478 N N . GLN A 1 184 ? 21.700 -11.734 2.673 1.00 57.81 184 GLN A N 1
ATOM 1479 C CA . GLN A 1 184 ? 23.160 -11.774 2.641 1.00 57.81 184 GLN A CA 1
ATOM 1480 C C . GLN A 1 184 ? 23.694 -12.770 3.674 1.00 57.81 184 GLN A C 1
ATOM 1482 O O . GLN A 1 184 ? 23.123 -12.883 4.756 1.00 57.81 184 GLN A O 1
ATOM 1487 N N . GLU A 1 185 ? 24.794 -13.455 3.339 1.00 56.06 185 GLU A N 1
ATOM 1488 C CA . GLU A 1 185 ? 25.512 -14.425 4.187 1.00 56.06 185 GLU A CA 1
ATOM 1489 C C . GLU A 1 185 ? 26.221 -13.738 5.370 1.00 56.06 185 GLU A C 1
ATOM 1491 O O . GLU A 1 185 ? 27.443 -13.724 5.489 1.00 56.06 185 GLU A O 1
ATOM 1496 N N . VAL A 1 186 ? 25.445 -13.099 6.239 1.00 61.75 186 VAL A N 1
ATOM 1497 C CA . VAL A 1 186 ? 25.900 -12.545 7.514 1.00 61.75 186 VAL A CA 1
ATOM 1498 C C . VAL A 1 186 ? 25.004 -13.157 8.582 1.00 61.75 186 VAL A C 1
ATOM 1500 O O . VAL A 1 186 ? 23.785 -13.057 8.461 1.00 61.75 186 VAL A O 1
ATOM 1503 N N . ASP A 1 187 ? 25.584 -13.765 9.620 1.00 58.06 187 ASP A N 1
ATOM 1504 C CA . ASP A 1 187 ? 24.856 -14.563 10.628 1.00 58.06 187 ASP A CA 1
ATOM 1505 C C . ASP A 1 187 ? 23.686 -13.817 11.301 1.00 58.06 187 ASP A C 1
ATOM 1507 O O . ASP A 1 187 ? 22.696 -14.423 11.705 1.00 58.06 187 ASP A O 1
ATOM 1511 N N . GLU A 1 188 ? 23.751 -12.484 11.367 1.00 64.31 188 GLU A N 1
ATOM 1512 C CA . GLU A 1 188 ? 22.688 -11.633 11.921 1.00 64.31 188 GLU A CA 1
ATOM 1513 C C . GLU A 1 188 ? 21.872 -10.865 10.860 1.00 64.31 188 GLU A C 1
ATOM 1515 O O . GLU A 1 188 ? 20.907 -10.168 11.189 1.00 64.31 188 GLU A O 1
ATOM 1520 N N . GLY A 1 189 ? 22.228 -10.998 9.581 1.00 68.12 189 GLY A N 1
ATOM 1521 C CA . GLY A 1 189 ? 21.731 -10.187 8.473 1.00 68.12 189 GLY A CA 1
ATOM 1522 C C . GLY A 1 189 ? 22.296 -8.761 8.469 1.00 68.12 189 GLY A C 1
ATOM 1523 O O . GLY A 1 189 ? 22.785 -8.242 9.475 1.00 68.12 189 GLY A O 1
ATOM 1524 N N . GLN A 1 190 ? 22.228 -8.100 7.315 1.00 75.00 190 GLN A N 1
ATOM 1525 C CA . GLN A 1 190 ? 22.674 -6.715 7.172 1.00 75.00 190 GLN A CA 1
ATOM 1526 C C . GLN A 1 190 ? 21.588 -5.766 7.710 1.00 75.00 190 GLN A C 1
ATOM 1528 O O . GLN A 1 190 ? 20.471 -5.798 7.187 1.00 75.00 190 GLN A O 1
ATOM 1533 N N . PRO A 1 191 ? 21.870 -4.892 8.695 1.00 77.25 191 PRO A N 1
ATOM 1534 C CA . PRO A 1 191 ? 20.935 -3.848 9.098 1.00 77.25 191 PRO A CA 1
ATOM 1535 C C . PRO A 1 191 ? 20.557 -2.966 7.907 1.00 77.25 191 PRO A C 1
ATOM 1537 O O . PRO A 1 191 ? 21.424 -2.484 7.174 1.00 77.25 191 PRO A O 1
ATOM 1540 N N . ARG A 1 192 ? 19.257 -2.776 7.697 1.00 80.25 192 ARG A N 1
ATOM 1541 C CA . ARG A 1 192 ? 18.697 -1.926 6.649 1.00 80.25 192 ARG A CA 1
ATOM 1542 C C . ARG A 1 192 ? 17.511 -1.148 7.188 1.00 80.25 192 ARG A C 1
ATOM 1544 O O . ARG A 1 192 ? 16.907 -1.497 8.201 1.00 80.25 192 ARG A O 1
ATOM 1551 N N . GLU A 1 193 ? 17.158 -0.119 6.443 1.00 85.88 193 GLU A N 1
ATOM 1552 C CA . GLU A 1 193 ? 16.010 0.732 6.708 1.00 85.88 193 GLU A CA 1
ATOM 1553 C C . GLU A 1 193 ? 15.070 0.683 5.500 1.00 85.88 193 GLU A C 1
ATOM 1555 O O . GLU A 1 193 ? 15.551 0.542 4.365 1.00 85.88 193 GLU A O 1
ATOM 1560 N N . PRO A 1 194 ? 13.746 0.794 5.698 1.00 89.06 194 PRO A N 1
ATOM 1561 C CA . PRO A 1 194 ? 12.826 0.980 4.588 1.00 89.06 194 PRO A CA 1
ATOM 1562 C C . PRO A 1 194 ? 13.187 2.235 3.773 1.00 89.06 194 PRO A C 1
ATOM 1564 O O . PRO A 1 194 ? 13.782 3.200 4.262 1.00 89.06 194 PRO A O 1
ATOM 1567 N N . THR A 1 195 ? 12.864 2.214 2.485 1.00 91.06 195 THR A N 1
ATOM 1568 C CA . THR A 1 195 ? 13.124 3.364 1.608 1.00 91.06 195 THR A CA 1
ATOM 1569 C C . THR A 1 195 ? 12.012 4.405 1.729 1.00 91.06 195 THR A C 1
ATOM 1571 O O . THR A 1 195 ? 10.861 4.042 1.990 1.00 91.06 195 THR A O 1
ATOM 1574 N N . SER A 1 196 ? 12.300 5.666 1.393 1.00 93.19 196 SER A N 1
ATOM 1575 C CA . SER A 1 196 ? 11.286 6.739 1.318 1.00 93.19 196 SER A CA 1
ATOM 1576 C C . SER A 1 196 ? 10.071 6.405 0.436 1.00 93.19 196 SER A C 1
ATOM 1578 O O . SER A 1 196 ? 8.973 6.900 0.687 1.00 93.19 196 SER A O 1
ATOM 1580 N N . LEU A 1 197 ? 10.241 5.528 -0.561 1.00 93.44 197 LEU A N 1
ATOM 1581 C CA . LEU A 1 197 ? 9.175 5.111 -1.473 1.00 93.44 197 LEU A CA 1
ATOM 1582 C C . LEU A 1 197 ? 7.976 4.473 -0.760 1.00 93.44 197 LEU A C 1
ATOM 1584 O O . LEU A 1 197 ? 6.858 4.597 -1.244 1.00 93.44 197 LEU A O 1
ATOM 1588 N N . GLN A 1 198 ? 8.183 3.828 0.392 1.00 93.44 198 GLN A N 1
ATOM 1589 C CA . GLN A 1 198 ? 7.083 3.264 1.174 1.00 93.44 198 GLN A CA 1
ATOM 1590 C C . GLN A 1 198 ? 6.132 4.370 1.648 1.00 93.44 198 GLN A C 1
ATOM 1592 O O . GLN A 1 198 ? 4.929 4.292 1.422 1.00 93.44 198 GLN A O 1
ATOM 1597 N N . VAL A 1 199 ? 6.673 5.440 2.236 1.00 95.25 199 VAL A N 1
ATOM 1598 C CA . VAL A 1 199 ? 5.877 6.602 2.653 1.00 95.25 199 VAL A CA 1
ATOM 1599 C C . VAL A 1 199 ? 5.225 7.285 1.450 1.00 95.25 199 VAL A C 1
ATOM 1601 O O . VAL A 1 199 ? 4.046 7.627 1.511 1.00 95.25 199 VAL A O 1
ATOM 1604 N N . ILE A 1 200 ? 5.966 7.454 0.350 1.00 95.88 200 ILE A N 1
ATOM 1605 C CA . ILE A 1 200 ? 5.445 8.084 -0.873 1.00 95.88 200 ILE A CA 1
ATOM 1606 C C . ILE A 1 200 ? 4.239 7.305 -1.415 1.00 95.88 200 ILE A C 1
ATOM 1608 O O . ILE A 1 200 ? 3.222 7.918 -1.723 1.00 95.88 200 ILE A O 1
ATOM 1612 N N . ASN A 1 201 ? 4.302 5.972 -1.457 1.00 96.25 201 ASN A N 1
ATOM 1613 C CA . ASN A 1 201 ? 3.174 5.138 -1.872 1.00 96.25 201 ASN A CA 1
ATOM 1614 C C . ASN A 1 201 ? 1.942 5.347 -0.989 1.00 96.25 201 ASN A C 1
ATOM 1616 O O . ASN A 1 201 ? 0.855 5.571 -1.506 1.00 96.25 201 ASN A O 1
ATOM 1620 N N . HIS A 1 202 ? 2.104 5.354 0.334 1.00 96.94 202 HIS A N 1
ATOM 1621 C CA . HIS A 1 202 ? 1.001 5.614 1.265 1.00 96.94 202 HIS A CA 1
ATOM 1622 C C . HIS A 1 202 ? 0.368 7.008 1.066 1.00 96.94 202 HIS A C 1
ATOM 1624 O O . HIS A 1 202 ? -0.860 7.143 1.080 1.00 96.94 202 HIS A O 1
ATOM 1630 N N . ILE A 1 203 ? 1.180 8.039 0.793 1.00 96.38 203 ILE A N 1
ATOM 1631 C CA . ILE A 1 203 ? 0.693 9.381 0.425 1.00 96.38 203 ILE A CA 1
ATOM 1632 C C . ILE A 1 203 ? -0.111 9.326 -0.880 1.00 96.38 203 ILE A C 1
ATOM 1634 O O . ILE A 1 203 ? -1.220 9.858 -0.944 1.00 96.38 203 ILE A O 1
ATOM 1638 N N . ILE A 1 204 ? 0.421 8.658 -1.906 1.00 96.62 204 ILE A N 1
ATOM 1639 C CA . ILE A 1 204 ? -0.237 8.500 -3.208 1.00 96.62 204 ILE A CA 1
ATOM 1640 C C . ILE A 1 204 ? -1.579 7.779 -3.051 1.00 96.62 204 ILE A C 1
ATOM 1642 O O . ILE A 1 204 ? -2.590 8.279 -3.539 1.00 96.62 204 ILE A O 1
ATOM 1646 N N . TYR A 1 205 ? -1.608 6.652 -2.336 1.00 97.25 205 TYR A N 1
ATOM 1647 C CA . TYR A 1 205 ? -2.827 5.886 -2.073 1.00 97.25 205 TYR A CA 1
ATOM 1648 C C . TYR A 1 205 ? -3.877 6.755 -1.382 1.00 97.25 205 TYR A C 1
ATOM 1650 O O . TYR A 1 205 ? -5.036 6.776 -1.794 1.00 97.25 205 TYR A O 1
ATOM 1658 N N . THR A 1 206 ? -3.450 7.534 -0.386 1.00 96.31 206 THR A N 1
ATOM 1659 C CA . THR A 1 206 ? -4.347 8.420 0.354 1.00 96.31 206 THR A CA 1
ATOM 1660 C C . THR A 1 206 ? -4.981 9.480 -0.541 1.00 96.31 206 THR A C 1
ATOM 1662 O O . THR A 1 206 ? -6.194 9.690 -0.494 1.00 96.31 206 THR A O 1
ATOM 1665 N N . ILE A 1 207 ? -4.180 10.139 -1.380 1.00 94.94 207 ILE A N 1
ATOM 1666 C CA . ILE A 1 207 ? -4.656 11.205 -2.270 1.00 94.94 207 ILE A CA 1
ATOM 1667 C C . ILE A 1 207 ? -5.566 10.638 -3.366 1.00 94.94 207 ILE A C 1
ATOM 1669 O O . ILE A 1 207 ? -6.665 11.161 -3.575 1.00 94.94 207 ILE A O 1
ATOM 1673 N N . ARG A 1 208 ? -5.115 9.573 -4.042 1.00 95.12 208 ARG A N 1
ATOM 1674 C CA . ARG A 1 208 ? -5.778 8.994 -5.217 1.00 95.12 208 ARG A CA 1
ATOM 1675 C C . ARG A 1 208 ? -7.126 8.386 -4.868 1.00 95.12 208 ARG A C 1
ATOM 1677 O O . ARG A 1 208 ? -8.132 8.707 -5.496 1.00 95.12 208 ARG A O 1
ATOM 1684 N N . TYR A 1 209 ? -7.162 7.566 -3.823 1.00 95.56 209 TYR A N 1
ATOM 1685 C CA . TYR A 1 209 ? -8.376 6.858 -3.419 1.00 95.56 209 TYR A CA 1
ATOM 1686 C C . TYR A 1 209 ? -9.212 7.632 -2.395 1.00 95.56 209 TYR A C 1
ATOM 1688 O O . TYR A 1 209 ? -10.272 7.158 -1.996 1.00 95.56 209 TYR A O 1
ATOM 1696 N N . ARG A 1 210 ? -8.766 8.831 -1.981 1.00 94.94 210 ARG A N 1
ATOM 1697 C CA . ARG A 1 210 ? -9.426 9.667 -0.957 1.00 94.94 210 ARG A CA 1
ATOM 1698 C C . ARG A 1 210 ? -9.705 8.896 0.340 1.00 94.94 210 ARG A C 1
ATOM 1700 O O . ARG A 1 210 ? -10.683 9.152 1.035 1.00 94.94 210 ARG A O 1
ATOM 1707 N N . CYS A 1 211 ? -8.841 7.937 0.658 1.00 96.00 211 CYS A N 1
ATOM 1708 C CA . CYS A 1 211 ? -9.016 7.005 1.759 1.00 96.00 211 CYS A CA 1
ATOM 1709 C C . CYS A 1 211 ? -7.715 6.946 2.568 1.00 96.00 211 CYS A C 1
ATOM 1711 O O . CYS A 1 211 ? -6.667 6.723 1.966 1.00 96.00 211 CYS A O 1
ATOM 1713 N N . PRO A 1 212 ? -7.736 7.146 3.898 1.00 96.88 212 PRO A N 1
ATOM 1714 C CA . PRO A 1 212 ? -6.518 7.156 4.701 1.00 96.88 212 PRO A CA 1
ATOM 1715 C C . PRO A 1 212 ? -5.676 5.890 4.514 1.00 96.88 212 PRO A C 1
ATOM 1717 O O . PRO A 1 212 ? -6.154 4.782 4.743 1.00 96.88 212 PRO A O 1
ATOM 1720 N N . SER A 1 213 ? -4.411 6.056 4.137 1.00 97.75 213 SER A N 1
ATOM 1721 C CA . SER A 1 213 ? -3.426 4.981 4.090 1.00 97.75 213 SER A CA 1
ATOM 1722 C C . SER A 1 213 ? -2.154 5.450 4.761 1.00 97.75 213 SER A C 1
ATOM 1724 O O . SER A 1 213 ? -1.393 6.238 4.203 1.00 97.75 213 SER A O 1
ATOM 1726 N N . PHE A 1 214 ? -1.916 4.963 5.972 1.00 96.62 214 PHE A N 1
ATOM 1727 C CA . PHE A 1 214 ? -0.825 5.448 6.801 1.00 96.62 214 PHE A CA 1
ATOM 1728 C C . PHE A 1 214 ? 0.206 4.372 7.080 1.00 96.62 214 PHE A C 1
ATOM 1730 O O . PHE A 1 214 ? -0.134 3.206 7.271 1.00 96.62 214 PHE A O 1
ATOM 1737 N N . VAL A 1 215 ? 1.466 4.798 7.160 1.00 95.44 215 VAL A N 1
ATOM 1738 C CA . VAL A 1 215 ? 2.569 3.990 7.673 1.00 95.44 215 VAL A CA 1
ATOM 1739 C C . VAL A 1 215 ? 3.109 4.623 8.947 1.00 95.44 215 VAL A C 1
ATOM 1741 O O . VAL A 1 215 ? 3.417 5.815 8.982 1.00 95.44 215 VAL A O 1
ATOM 1744 N N . ILE A 1 216 ? 3.205 3.822 10.003 1.00 93.81 216 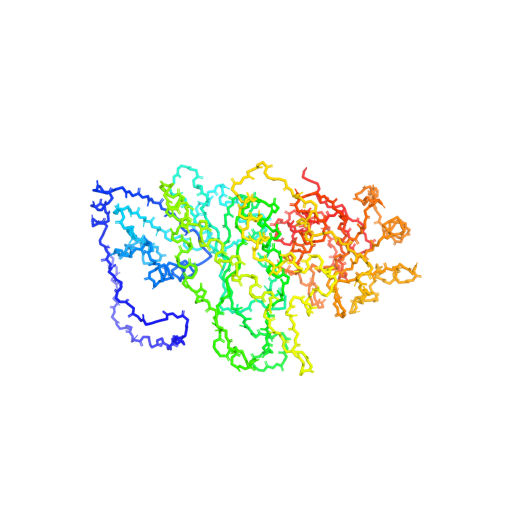ILE A N 1
ATOM 1745 C CA . ILE A 1 216 ? 3.646 4.253 11.327 1.00 93.81 216 ILE A CA 1
ATOM 1746 C C . ILE A 1 216 ? 4.856 3.410 11.719 1.00 93.81 216 ILE A C 1
ATOM 1748 O O . ILE A 1 216 ? 4.813 2.178 11.707 1.00 93.81 216 ILE A O 1
ATOM 1752 N N . TYR A 1 217 ? 5.943 4.107 12.042 1.00 90.81 217 TYR A N 1
ATOM 1753 C CA . TYR A 1 217 ? 7.244 3.514 12.346 1.00 90.81 217 TYR A CA 1
ATOM 1754 C C . TYR A 1 217 ? 7.472 3.393 13.849 1.00 90.81 217 TYR A C 1
ATOM 1756 O O . TYR A 1 217 ? 7.214 4.337 14.598 1.00 90.81 217 TYR A O 1
ATOM 1764 N N . PHE A 1 218 ? 7.951 2.225 14.269 1.00 87.38 218 PHE A N 1
ATOM 1765 C CA . PHE A 1 218 ? 8.306 1.888 15.644 1.00 87.38 218 PHE A CA 1
ATOM 1766 C C . PHE A 1 218 ? 9.818 1.750 15.784 1.00 87.38 218 PHE A C 1
ATOM 1768 O O . PHE A 1 218 ? 10.493 1.285 14.860 1.00 87.38 218 PHE A O 1
ATOM 1775 N N . ASP A 1 219 ? 10.330 2.075 16.964 1.00 81.75 219 ASP A N 1
ATOM 1776 C CA . ASP A 1 219 ? 11.731 1.837 17.294 1.00 81.75 219 ASP A CA 1
ATOM 1777 C C . ASP A 1 219 ? 12.016 0.336 17.385 1.00 81.75 219 ASP A C 1
ATOM 1779 O O . ASP A 1 219 ? 11.220 -0.458 17.903 1.00 81.75 219 ASP A O 1
ATOM 1783 N N . ASN A 1 220 ? 13.187 -0.045 16.893 1.00 81.31 220 ASN A N 1
ATOM 1784 C CA . ASN A 1 220 ? 13.804 -1.345 17.067 1.00 81.31 220 ASN A CA 1
ATOM 1785 C C . ASN A 1 220 ? 15.157 -1.151 17.768 1.00 81.31 220 ASN A C 1
ATOM 1787 O O . ASN A 1 220 ? 16.196 -1.167 17.104 1.00 81.31 220 ASN A O 1
ATOM 1791 N N . PRO A 1 221 ? 15.184 -0.999 19.107 1.00 76.38 221 PRO A N 1
ATOM 1792 C CA . PRO A 1 221 ? 16.378 -0.557 19.832 1.00 76.38 221 PRO A CA 1
ATOM 1793 C C . PRO A 1 221 ? 17.637 -1.392 19.551 1.00 76.38 221 PRO A C 1
ATOM 1795 O O . PRO A 1 221 ? 18.751 -0.864 19.519 1.00 76.38 221 PRO A O 1
ATOM 1798 N N . LYS A 1 222 ? 17.470 -2.698 19.298 1.00 77.06 222 LYS A N 1
ATOM 1799 C CA . LYS A 1 222 ? 18.574 -3.617 18.976 1.00 77.06 222 LYS A CA 1
ATOM 1800 C C . LYS A 1 222 ? 19.235 -3.310 17.633 1.00 77.06 222 LYS A C 1
ATOM 1802 O O . LYS A 1 222 ? 20.441 -3.490 17.501 1.00 77.06 222 LYS A O 1
ATOM 1807 N N . ILE A 1 223 ? 18.465 -2.888 16.633 1.00 79.06 223 ILE A N 1
ATOM 1808 C CA . ILE A 1 223 ? 18.977 -2.606 15.285 1.00 79.06 223 ILE A CA 1
ATOM 1809 C C . ILE A 1 223 ? 19.262 -1.111 15.114 1.00 79.06 223 ILE A C 1
ATOM 1811 O O . ILE A 1 223 ? 20.303 -0.759 14.563 1.00 79.06 223 ILE A O 1
ATOM 1815 N N . ASP A 1 224 ? 18.415 -0.238 15.657 1.00 76.94 224 ASP A N 1
ATOM 1816 C CA . ASP A 1 224 ? 18.577 1.218 15.576 1.00 76.94 224 ASP A CA 1
ATOM 1817 C C . ASP A 1 224 ? 19.905 1.667 16.203 1.00 76.94 224 ASP A C 1
ATOM 1819 O O . ASP A 1 224 ? 20.629 2.477 15.621 1.00 76.94 224 ASP A O 1
ATOM 1823 N N . SER A 1 225 ? 20.292 1.066 17.336 1.00 73.44 225 SER A N 1
ATOM 1824 C CA . SER A 1 225 ? 21.587 1.328 17.981 1.00 73.44 225 SER A CA 1
ATOM 1825 C C . SER A 1 225 ? 22.782 0.935 17.106 1.00 73.44 225 SER A C 1
ATOM 1827 O O . SER A 1 225 ? 23.775 1.659 17.067 1.00 73.44 225 SER A O 1
ATOM 1829 N N . ARG A 1 226 ? 22.681 -0.160 16.338 1.00 75.12 226 ARG A N 1
ATOM 1830 C CA . ARG A 1 226 ? 23.724 -0.601 15.388 1.00 75.12 226 ARG A CA 1
ATOM 1831 C C . ARG A 1 226 ? 23.875 0.346 14.203 1.00 75.12 226 ARG A C 1
ATOM 1833 O O . ARG A 1 226 ? 24.950 0.419 13.615 1.00 75.12 226 ARG A O 1
ATOM 1840 N N . LEU A 1 227 ? 22.802 1.043 13.845 1.00 72.19 227 LEU A N 1
ATOM 1841 C CA . LEU A 1 227 ? 22.792 2.054 12.792 1.00 72.19 227 LEU A CA 1
ATOM 1842 C C . LEU A 1 227 ? 23.142 3.459 13.317 1.00 72.19 227 LEU A C 1
ATOM 1844 O O . LEU A 1 227 ? 23.290 4.386 12.524 1.00 72.19 227 LEU A O 1
ATOM 1848 N N . GLY A 1 228 ? 23.320 3.611 14.635 1.00 61.59 228 GLY A N 1
ATOM 1849 C CA . GLY A 1 228 ? 23.660 4.880 15.276 1.00 61.59 228 GLY A CA 1
ATOM 1850 C C . GLY A 1 228 ? 22.494 5.869 15.340 1.00 61.59 228 GLY A C 1
ATOM 1851 O O . GLY A 1 228 ? 22.733 7.076 15.391 1.00 61.59 228 GLY A O 1
ATOM 1852 N N . PHE A 1 229 ? 21.247 5.388 15.317 1.00 64.94 229 PHE A N 1
ATOM 1853 C CA . PHE A 1 229 ? 20.063 6.243 15.371 1.00 64.94 229 PHE A CA 1
ATOM 1854 C C . PHE A 1 229 ? 19.573 6.493 16.800 1.00 64.94 229 PHE A C 1
ATOM 1856 O O . PHE A 1 229 ? 19.556 5.606 17.649 1.00 64.94 229 PHE A O 1
ATOM 1863 N N . SER A 1 230 ? 19.118 7.725 17.026 1.00 57.81 230 SER A N 1
ATOM 1864 C CA . SER A 1 230 ? 18.249 8.115 18.134 1.00 57.81 230 SER A CA 1
ATOM 1865 C C . SER A 1 230 ? 17.034 8.803 17.519 1.00 57.81 230 SER A C 1
ATOM 1867 O O . SER A 1 230 ? 17.160 9.869 16.910 1.00 57.81 230 SER A O 1
ATOM 1869 N N . HIS A 1 231 ? 15.871 8.160 17.593 1.00 62.75 231 HIS A N 1
ATOM 1870 C CA . HIS A 1 231 ? 14.629 8.734 17.095 1.00 62.75 231 HIS A CA 1
ATOM 1871 C C . HIS A 1 231 ? 14.019 9.613 18.195 1.00 62.75 231 HIS A C 1
ATOM 1873 O O . HIS A 1 231 ? 13.654 9.136 19.260 1.00 62.75 231 HIS A O 1
ATOM 1879 N N . SER A 1 232 ? 13.900 10.918 17.946 1.00 48.81 232 SER A N 1
ATOM 1880 C CA . SER A 1 232 ? 13.247 11.879 18.853 1.00 48.81 232 SER A CA 1
ATOM 1881 C C . SER A 1 232 ? 11.718 11.924 18.695 1.00 48.81 232 SER A C 1
ATOM 1883 O O . SER A 1 232 ? 11.080 12.919 19.038 1.00 48.81 232 SER A O 1
ATOM 1885 N N . GLN A 1 233 ? 11.136 10.896 18.076 1.00 57.91 233 GLN A N 1
ATOM 1886 C CA . GLN A 1 233 ? 9.786 10.931 17.515 1.00 57.91 233 GLN A CA 1
ATOM 1887 C C . GLN A 1 233 ? 8.713 10.460 18.505 1.00 57.91 233 GLN A C 1
ATOM 1889 O O . GLN A 1 233 ? 9.037 9.782 19.480 1.00 57.91 233 GLN A O 1
ATOM 1894 N N . PRO A 1 234 ? 7.429 10.801 18.266 1.00 55.28 234 PRO A N 1
ATOM 1895 C CA . PRO A 1 234 ? 6.325 10.259 19.048 1.00 55.28 234 PRO A CA 1
ATOM 1896 C C . PRO A 1 234 ? 6.367 8.731 19.033 1.00 55.28 234 PRO A C 1
ATOM 1898 O O . PRO A 1 234 ? 6.621 8.127 17.989 1.00 55.28 234 PRO A O 1
ATOM 1901 N N . GLU A 1 235 ? 6.080 8.102 20.172 1.00 78.75 235 GLU A N 1
ATOM 1902 C CA . GLU A 1 235 ? 6.022 6.645 20.267 1.00 78.75 235 GLU A CA 1
ATOM 1903 C C . GLU A 1 235 ? 4.981 6.109 19.273 1.00 78.75 235 GLU A C 1
ATOM 1905 O O . GLU A 1 235 ? 3.774 6.235 19.493 1.00 78.75 235 GLU A O 1
ATOM 1910 N N . GLY A 1 236 ? 5.427 5.506 18.164 1.00 86.56 236 GLY A N 1
ATOM 1911 C CA . GLY A 1 236 ? 4.531 5.042 17.097 1.00 86.56 236 GLY A CA 1
ATOM 1912 C C . GLY A 1 236 ? 3.435 4.097 17.608 1.00 86.56 236 GLY A C 1
ATOM 1913 O O . GLY A 1 236 ? 2.305 4.130 17.120 1.00 86.56 236 GLY A O 1
ATOM 1914 N N . ARG A 1 237 ? 3.733 3.319 18.658 1.00 89.38 237 ARG A N 1
ATOM 1915 C CA . ARG A 1 237 ? 2.767 2.463 19.368 1.00 89.38 237 ARG A CA 1
ATOM 1916 C C . ARG A 1 237 ? 1.575 3.259 19.907 1.00 89.38 237 ARG A C 1
ATOM 1918 O O . ARG A 1 237 ? 0.431 2.836 19.749 1.00 89.38 237 ARG A O 1
ATOM 1925 N N . SER A 1 238 ? 1.838 4.436 20.470 1.00 91.31 238 SER A N 1
ATOM 1926 C CA . SER A 1 238 ? 0.808 5.344 20.968 1.00 91.31 238 SER A CA 1
ATOM 1927 C C . SER A 1 238 ? -0.022 5.966 19.851 1.00 91.31 238 SER A C 1
ATOM 1929 O O . SER A 1 238 ? -1.244 6.086 19.985 1.00 91.31 238 SER A O 1
ATOM 1931 N N . LEU A 1 239 ? 0.602 6.288 18.713 1.00 93.00 239 LEU A N 1
ATOM 1932 C CA . LEU A 1 239 ? -0.127 6.772 17.539 1.00 93.00 239 LEU A CA 1
ATOM 1933 C C . LEU A 1 239 ? -1.121 5.728 17.021 1.00 93.00 239 LEU A C 1
ATOM 1935 O O . LEU A 1 239 ? -2.274 6.081 16.778 1.00 93.00 239 LEU A O 1
ATOM 1939 N N . ILE A 1 240 ? -0.720 4.454 16.916 1.00 93.44 240 ILE A N 1
ATOM 1940 C CA . ILE A 1 240 ? -1.630 3.375 16.498 1.00 93.44 240 ILE A CA 1
ATOM 1941 C C . ILE A 1 240 ? -2.772 3.198 17.497 1.00 93.44 240 ILE A C 1
ATOM 1943 O O . ILE A 1 240 ? -3.930 3.231 17.085 1.00 93.44 240 ILE A O 1
ATOM 1947 N N . GLY A 1 241 ? -2.475 3.057 18.794 1.00 94.69 241 GLY A N 1
ATOM 1948 C CA . GLY A 1 241 ? -3.502 2.825 19.817 1.00 94.69 241 GLY A CA 1
ATOM 1949 C C . GLY A 1 241 ? -4.574 3.921 19.840 1.00 94.69 241 GLY A C 1
ATOM 1950 O O . GLY A 1 241 ? -5.773 3.627 19.855 1.00 94.69 241 GLY A O 1
ATOM 1951 N N . ASN A 1 242 ? -4.158 5.188 19.763 1.00 95.88 242 ASN A N 1
ATOM 1952 C CA . ASN A 1 242 ? -5.076 6.327 19.732 1.00 95.88 242 ASN A CA 1
ATOM 1953 C C . ASN A 1 242 ? -5.829 6.453 18.399 1.00 95.88 242 ASN A C 1
ATOM 1955 O O . ASN A 1 242 ? -7.049 6.612 18.403 1.00 95.88 242 ASN A O 1
ATOM 1959 N N . CYS A 1 243 ? -5.133 6.353 17.262 1.00 96.19 243 CYS A N 1
ATOM 1960 C CA . CYS A 1 243 ? -5.753 6.476 15.941 1.00 96.19 243 CYS A CA 1
ATOM 1961 C C . CYS A 1 243 ? -6.777 5.364 15.693 1.00 96.19 243 CYS A C 1
ATOM 1963 O O . CYS A 1 243 ? -7.901 5.647 15.280 1.00 96.19 243 CYS A O 1
ATOM 1965 N N . LEU A 1 244 ? -6.431 4.115 16.020 1.00 97.25 244 LEU A N 1
ATOM 1966 C CA . LEU A 1 244 ? -7.348 2.988 15.903 1.00 97.25 244 LEU A CA 1
ATOM 1967 C C . LEU A 1 244 ? -8.587 3.203 16.774 1.00 97.25 244 LEU A C 1
ATOM 1969 O O . LEU A 1 244 ? -9.701 3.069 16.281 1.00 97.25 244 LEU A O 1
ATOM 1973 N N . SER A 1 245 ? -8.416 3.628 18.027 1.00 97.25 245 SER A N 1
ATOM 1974 C CA . SER A 1 245 ? -9.549 3.929 18.915 1.00 97.25 245 SER A CA 1
ATOM 1975 C C . SER A 1 245 ? -10.501 4.968 18.325 1.00 97.25 245 SER A C 1
ATOM 1977 O O . SER A 1 245 ? -11.715 4.777 18.343 1.00 97.25 245 SER A O 1
ATOM 1979 N N . LEU A 1 246 ? -9.955 6.045 17.756 1.00 97.44 246 LEU A N 1
ATOM 1980 C CA . LEU A 1 246 ? -10.733 7.106 17.117 1.00 97.44 246 LEU A CA 1
ATOM 1981 C C . LEU A 1 246 ? -11.431 6.631 15.839 1.00 97.44 246 LEU A C 1
ATOM 1983 O O . LEU A 1 246 ? -12.578 7.000 15.601 1.00 97.44 246 LEU A O 1
ATOM 1987 N N . ILE A 1 247 ? -10.779 5.790 15.029 1.00 96.94 247 ILE A N 1
ATOM 1988 C CA . ILE A 1 247 ? -11.405 5.163 13.858 1.00 96.94 247 ILE A CA 1
ATOM 1989 C C . ILE A 1 247 ? -12.588 4.294 14.293 1.00 96.94 247 ILE A C 1
ATOM 1991 O O . ILE A 1 247 ? -13.668 4.419 13.714 1.00 96.94 247 ILE A O 1
ATOM 1995 N N . LEU A 1 248 ? -12.407 3.455 15.318 1.00 96.62 248 LEU A N 1
ATOM 1996 C CA . LEU A 1 248 ? -13.455 2.577 15.833 1.00 96.62 248 LEU A CA 1
ATOM 1997 C C . LEU A 1 248 ? -14.633 3.386 16.388 1.00 96.62 248 LEU A C 1
ATOM 1999 O O . LEU A 1 248 ? -15.766 3.122 16.000 1.00 96.62 248 LEU A O 1
ATOM 2003 N N . LEU A 1 249 ? -14.380 4.404 17.217 1.00 95.44 249 LEU A N 1
ATOM 2004 C CA . LEU A 1 249 ? -15.419 5.268 17.792 1.00 95.44 249 LEU A CA 1
ATOM 2005 C C . LEU A 1 249 ? -16.173 6.076 16.731 1.00 95.44 249 LEU A C 1
ATOM 2007 O O . LEU A 1 249 ? -17.404 6.079 16.718 1.00 95.44 249 LEU A O 1
ATOM 2011 N N . ASN A 1 250 ? -15.453 6.722 15.813 1.00 94.75 250 ASN A N 1
ATOM 2012 C CA . ASN A 1 250 ? -16.068 7.514 14.750 1.00 94.75 250 ASN A CA 1
ATOM 2013 C C . ASN A 1 250 ? -16.860 6.635 13.781 1.00 94.75 250 ASN A C 1
ATOM 2015 O O . ASN A 1 250 ? -17.946 7.017 13.354 1.00 94.75 250 ASN A O 1
ATOM 2019 N N . SER A 1 251 ? -16.345 5.447 13.453 1.00 92.69 251 SER A N 1
ATOM 2020 C CA . SER A 1 251 ? -17.093 4.471 12.665 1.00 92.69 251 SER A CA 1
ATOM 2021 C C . SER A 1 251 ? -18.347 4.029 13.409 1.00 92.69 251 SER A C 1
ATOM 2023 O O . SER A 1 251 ? -19.429 4.100 12.843 1.00 92.69 251 SER A O 1
ATOM 2025 N N . ALA A 1 252 ? -18.218 3.640 14.682 1.00 89.50 252 ALA A N 1
ATOM 2026 C CA . ALA A 1 252 ? -19.282 3.089 15.513 1.00 89.50 252 ALA A CA 1
ATOM 2027 C C . ALA A 1 252 ? -20.420 4.069 15.815 1.00 89.50 252 ALA A C 1
ATOM 2029 O O . ALA A 1 252 ? -21.581 3.689 15.690 1.00 89.50 252 ALA A O 1
ATOM 2030 N N . PHE A 1 253 ? -20.096 5.305 16.181 1.00 92.06 253 PHE A N 1
ATOM 2031 C CA . PHE A 1 253 ? -21.056 6.243 16.765 1.00 92.06 253 PHE A CA 1
ATOM 2032 C C . PHE A 1 253 ? -21.097 7.600 16.055 1.00 92.06 253 PHE A C 1
ATOM 2034 O O . PHE A 1 253 ? -21.880 8.462 16.446 1.00 92.06 253 PHE A O 1
ATOM 2041 N N . GLY A 1 254 ? -20.256 7.824 15.039 1.00 90.88 254 GLY A N 1
ATOM 2042 C CA . GLY A 1 254 ? -20.138 9.127 14.377 1.00 90.88 254 GLY A CA 1
ATOM 2043 C C . GLY A 1 254 ? -19.534 10.225 15.261 1.00 90.88 254 GLY A C 1
ATOM 2044 O O . GLY A 1 254 ? -19.657 11.402 14.929 1.00 90.88 254 GLY A O 1
ATOM 2045 N N . THR A 1 255 ? -18.914 9.863 16.389 1.00 89.12 255 THR A N 1
ATOM 2046 C CA . THR A 1 255 ? -18.303 10.793 17.351 1.00 89.12 255 THR A CA 1
ATOM 2047 C C . THR A 1 255 ? -16.796 10.948 17.120 1.00 89.12 255 THR A C 1
ATOM 2049 O O . THR A 1 255 ? -16.183 10.179 16.386 1.00 89.12 255 THR A O 1
ATOM 2052 N N . HIS A 1 256 ? -16.177 11.954 17.746 1.00 92.00 256 HIS A N 1
ATOM 2053 C CA . HIS A 1 256 ? -14.726 12.203 17.705 1.00 92.00 256 HIS A CA 1
ATOM 2054 C C . HIS A 1 256 ? -14.118 12.429 16.308 1.00 92.00 256 HIS A C 1
ATOM 2056 O O . HIS A 1 256 ? -12.941 12.144 16.066 1.00 92.00 256 HIS A O 1
ATOM 2062 N N . LYS A 1 257 ? -14.909 12.938 15.356 1.00 93.88 257 LYS A N 1
ATOM 2063 C CA . LYS A 1 257 ? -14.432 13.225 13.995 1.00 93.88 257 LYS A CA 1
ATOM 2064 C C . LYS A 1 257 ? -13.276 14.231 13.991 1.00 93.88 257 LYS A C 1
ATOM 2066 O O . LYS A 1 257 ? -12.327 14.064 13.228 1.00 93.88 257 LYS A O 1
ATOM 2071 N N . GLU A 1 258 ? -13.344 15.266 14.823 1.00 94.75 258 GLU A N 1
ATOM 2072 C CA . GLU A 1 258 ? -12.316 16.311 14.887 1.00 94.75 258 GLU A CA 1
ATOM 2073 C C . GLU A 1 258 ? -11.008 15.782 15.487 1.00 94.75 258 GLU A C 1
ATOM 2075 O O . GLU A 1 258 ? -9.931 16.005 14.930 1.00 94.75 258 GLU A O 1
ATOM 2080 N N . GLU A 1 259 ? -11.084 14.998 16.563 1.00 95.56 259 GLU A N 1
ATOM 2081 C CA . GLU A 1 259 ? -9.929 14.332 17.165 1.00 95.56 259 GLU A CA 1
ATOM 2082 C C . GLU A 1 259 ? -9.313 13.309 16.214 1.00 95.56 259 GLU A C 1
ATOM 2084 O O . GLU A 1 259 ? -8.086 13.232 16.115 1.00 95.56 259 GLU A O 1
ATOM 2089 N N . LYS A 1 260 ? -10.142 12.568 15.467 1.00 95.56 260 LYS A N 1
ATOM 2090 C CA . LYS A 1 260 ? -9.679 11.675 14.400 1.00 95.56 260 LYS A CA 1
ATOM 2091 C C . LYS A 1 260 ? -8.861 12.450 13.371 1.00 95.56 260 LYS A C 1
ATOM 2093 O O . LYS A 1 260 ? -7.715 12.086 13.128 1.00 95.56 260 LYS A O 1
ATOM 2098 N N . ILE A 1 261 ? -9.394 13.552 12.837 1.00 94.88 261 ILE A N 1
ATOM 2099 C CA . ILE A 1 261 ? -8.682 14.416 11.878 1.00 94.88 261 ILE A CA 1
ATOM 2100 C C . ILE A 1 261 ? -7.364 14.934 12.469 1.00 94.88 261 ILE A C 1
ATOM 2102 O O . ILE A 1 261 ? -6.338 14.954 11.786 1.00 94.88 261 ILE A O 1
ATOM 2106 N N . LYS A 1 262 ? -7.360 15.328 13.746 1.00 93.62 262 LYS A N 1
ATOM 2107 C CA . LYS A 1 262 ? -6.147 15.776 14.441 1.00 93.62 262 LYS A CA 1
ATOM 2108 C C . LYS A 1 262 ? -5.083 14.675 14.494 1.00 93.62 262 LYS A C 1
ATOM 2110 O O . LYS A 1 262 ? -3.921 14.949 14.206 1.00 93.62 262 LYS A O 1
ATOM 2115 N N . PHE A 1 263 ? -5.455 13.440 14.826 1.00 93.94 263 PHE A N 1
ATOM 2116 C CA . PHE A 1 263 ? -4.516 12.312 14.846 1.00 93.94 263 PHE A CA 1
ATOM 2117 C C . PHE A 1 263 ? -4.032 11.911 13.451 1.00 93.94 263 PHE A C 1
ATOM 2119 O O . PHE A 1 263 ? -2.859 11.583 13.291 1.00 93.94 263 PHE A O 1
ATOM 2126 N N . GLU A 1 264 ? -4.885 11.998 12.431 1.00 94.62 264 GLU A N 1
ATOM 2127 C CA . GLU A 1 264 ? -4.481 11.790 11.036 1.00 94.62 264 GLU A CA 1
ATOM 2128 C C . GLU A 1 264 ? -3.412 12.806 10.607 1.00 94.62 264 GLU A C 1
ATOM 2130 O O . GLU A 1 264 ? -2.414 12.419 10.003 1.00 94.62 264 GLU A O 1
ATOM 2135 N N . ARG A 1 265 ? -3.545 14.083 10.999 1.00 93.88 265 ARG A N 1
ATOM 2136 C CA . ARG A 1 265 ? -2.503 15.107 10.780 1.00 93.88 265 ARG A CA 1
ATOM 2137 C C . ARG A 1 265 ? -1.194 14.764 11.488 1.00 93.88 265 ARG A C 1
ATOM 2139 O O . ARG A 1 265 ? -0.132 14.854 10.880 1.00 93.88 265 ARG A O 1
ATOM 2146 N N . ILE A 1 266 ? -1.261 14.309 12.741 1.00 92.75 266 ILE A N 1
ATOM 2147 C CA . ILE A 1 266 ? -0.070 13.888 13.498 1.00 92.75 266 ILE A CA 1
ATOM 2148 C C . ILE A 1 266 ? 0.645 12.728 12.788 1.00 92.75 266 ILE A C 1
ATOM 2150 O O . ILE A 1 266 ? 1.870 12.741 12.681 1.00 92.75 266 ILE A O 1
ATOM 2154 N N . ILE A 1 267 ? -0.099 11.753 12.261 1.00 94.00 267 ILE A N 1
ATOM 2155 C CA . ILE A 1 267 ? 0.473 10.622 11.518 1.00 94.00 267 ILE A CA 1
ATOM 2156 C C . ILE A 1 267 ? 1.066 11.070 10.176 1.00 94.00 267 ILE A C 1
ATOM 2158 O O . ILE A 1 267 ? 2.144 10.615 9.796 1.00 94.00 267 ILE A O 1
ATOM 2162 N N . LEU A 1 268 ? 0.425 11.999 9.468 1.00 94.25 268 LEU A N 1
ATOM 2163 C CA . LEU A 1 268 ? 0.991 12.575 8.246 1.00 94.25 268 LEU A CA 1
ATOM 2164 C C . LEU A 1 268 ? 2.305 13.315 8.529 1.00 94.25 268 LEU A C 1
ATOM 2166 O O . LEU A 1 268 ? 3.270 13.163 7.777 1.00 94.25 268 LEU A O 1
ATOM 2170 N N . ASN A 1 269 ? 2.395 14.036 9.649 1.00 92.12 269 ASN A N 1
ATOM 2171 C CA . ASN A 1 269 ? 3.656 14.621 10.094 1.00 92.12 269 ASN A CA 1
ATOM 2172 C C . ASN A 1 269 ? 4.686 13.544 10.496 1.00 92.12 269 ASN A C 1
ATOM 2174 O O . ASN A 1 269 ? 5.857 13.681 10.157 1.00 92.12 269 ASN A O 1
ATOM 2178 N N . HIS A 1 270 ? 4.277 12.438 11.128 1.00 91.94 270 HIS A N 1
ATOM 2179 C CA . HIS A 1 270 ? 5.161 11.291 11.405 1.00 91.94 270 HIS A CA 1
ATOM 2180 C C . HIS A 1 270 ? 5.796 10.735 10.120 1.00 91.94 270 HIS A C 1
ATOM 2182 O O . HIS A 1 270 ? 7.011 10.550 10.032 1.00 91.94 270 HIS A O 1
ATOM 2188 N N . MET A 1 271 ? 4.983 10.538 9.079 1.00 94.00 271 MET A N 1
ATOM 2189 C CA . MET A 1 271 ? 5.430 10.116 7.748 1.00 94.00 271 MET A CA 1
ATOM 2190 C C . MET A 1 271 ? 6.380 11.140 7.107 1.00 94.00 271 MET A C 1
ATOM 2192 O O . MET A 1 271 ? 7.411 10.767 6.547 1.00 94.00 271 MET A O 1
ATOM 2196 N N . ARG A 1 272 ? 6.078 12.437 7.227 1.00 93.12 272 ARG A N 1
ATOM 2197 C CA . ARG A 1 272 ? 6.934 13.532 6.747 1.00 93.12 272 ARG A CA 1
ATOM 2198 C C . ARG A 1 272 ? 8.307 13.522 7.398 1.00 93.12 272 ARG A C 1
ATOM 2200 O O . ARG A 1 272 ? 9.322 13.636 6.714 1.00 93.12 272 ARG A O 1
ATOM 2207 N N . VAL A 1 273 ? 8.342 13.393 8.722 1.00 90.25 273 VAL A N 1
ATOM 2208 C CA . VAL A 1 273 ? 9.598 13.383 9.466 1.00 90.25 273 VAL A CA 1
ATOM 2209 C C . VAL A 1 273 ? 10.447 12.194 9.029 1.00 90.25 273 VAL A C 1
ATOM 2211 O O . VAL A 1 273 ? 11.636 12.369 8.773 1.00 90.25 273 VAL A O 1
ATOM 2214 N N . TYR A 1 274 ? 9.839 11.027 8.797 1.00 91.44 274 TYR A N 1
ATOM 2215 C CA . TYR A 1 274 ? 10.552 9.883 8.228 1.00 91.44 274 TYR A CA 1
ATOM 2216 C C . TYR A 1 274 ? 11.232 10.196 6.882 1.00 91.44 274 TYR A C 1
ATOM 2218 O O . TYR A 1 274 ? 12.385 9.809 6.6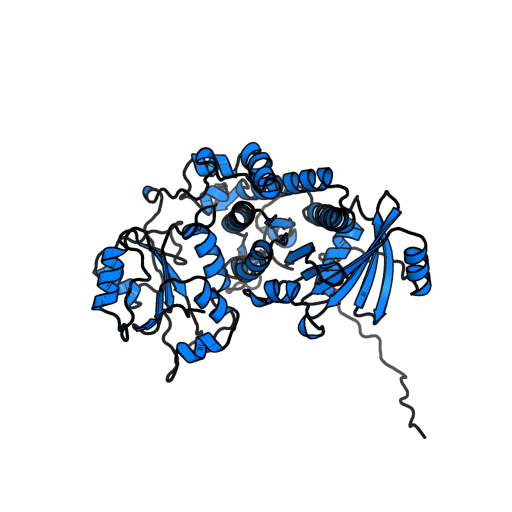73 1.00 91.44 274 TYR A O 1
ATOM 2226 N N . LEU A 1 275 ? 10.560 10.927 5.982 1.00 93.38 275 LEU A N 1
ATOM 2227 C CA . LEU A 1 275 ? 11.140 11.364 4.703 1.00 93.38 275 LEU A CA 1
ATOM 2228 C C . LEU A 1 275 ? 12.331 12.315 4.889 1.00 93.38 275 LEU A C 1
ATOM 2230 O O . LEU A 1 275 ? 13.273 12.278 4.092 1.00 93.38 275 LEU A O 1
ATOM 2234 N N . ASN A 1 276 ? 12.284 13.155 5.925 1.00 91.56 276 ASN A N 1
ATOM 2235 C CA . ASN A 1 276 ? 13.308 14.155 6.223 1.00 91.56 276 ASN A CA 1
ATOM 2236 C C . ASN A 1 276 ? 14.468 13.615 7.080 1.00 91.56 276 ASN A C 1
ATOM 2238 O O . ASN A 1 276 ? 15.489 14.286 7.231 1.00 91.56 276 ASN A O 1
ATOM 2242 N N . ASN A 1 277 ? 14.324 12.418 7.655 1.00 88.62 277 ASN A N 1
ATOM 2243 C CA . ASN A 1 277 ? 15.360 11.811 8.481 1.00 88.62 277 ASN A CA 1
ATOM 2244 C C . ASN A 1 277 ? 16.664 11.638 7.695 1.00 88.62 277 ASN A C 1
ATOM 2246 O O . ASN A 1 277 ? 16.674 11.375 6.491 1.00 88.62 277 ASN A O 1
ATOM 2250 N N . SER A 1 278 ? 17.779 11.757 8.408 1.00 85.94 278 SER A N 1
ATOM 2251 C CA . SER A 1 278 ? 19.100 11.498 7.846 1.00 85.94 278 SER A CA 1
ATOM 2252 C C . SER A 1 278 ? 19.340 9.997 7.677 1.00 85.94 278 SER A C 1
ATOM 2254 O O . SER A 1 278 ? 18.948 9.210 8.531 1.00 85.94 278 SER A O 1
ATOM 2256 N N . VAL A 1 279 ? 20.023 9.610 6.602 1.00 85.50 279 VAL A N 1
ATOM 2257 C CA . VAL A 1 279 ? 20.582 8.271 6.377 1.00 85.50 279 VAL A CA 1
ATOM 2258 C C . VAL A 1 279 ? 22.080 8.384 6.133 1.00 85.50 279 VAL A C 1
ATOM 2260 O O . VAL A 1 279 ? 22.535 9.272 5.406 1.00 85.50 279 VAL A O 1
ATOM 2263 N N . ILE A 1 280 ? 22.860 7.483 6.727 1.00 81.44 280 ILE A N 1
ATOM 2264 C CA . ILE A 1 280 ? 24.314 7.461 6.550 1.00 81.44 280 ILE A CA 1
ATOM 2265 C C . ILE A 1 280 ? 24.655 6.556 5.369 1.00 81.44 280 ILE A C 1
ATOM 2267 O O . ILE A 1 280 ? 24.365 5.362 5.372 1.00 81.44 280 ILE A O 1
ATOM 2271 N N . LYS A 1 281 ? 25.324 7.111 4.357 1.00 76.94 281 LYS A N 1
ATOM 2272 C CA . LYS A 1 281 ? 25.785 6.364 3.186 1.00 76.94 281 LYS A CA 1
ATOM 2273 C C . LYS A 1 281 ? 27.207 6.764 2.829 1.00 76.94 281 LYS A C 1
ATOM 2275 O O . LYS A 1 281 ? 27.507 7.942 2.669 1.00 76.94 281 LYS A O 1
ATOM 2280 N N . HIS A 1 282 ? 28.097 5.777 2.722 1.00 78.38 282 HIS A N 1
ATOM 2281 C CA . HIS A 1 282 ? 29.532 5.998 2.482 1.00 78.38 282 HIS A CA 1
ATOM 2282 C C . HIS A 1 282 ? 30.154 7.035 3.445 1.00 78.38 282 HIS A C 1
ATOM 2284 O O . HIS A 1 282 ? 30.935 7.890 3.032 1.00 78.38 282 HIS A O 1
ATOM 2290 N N . GLY A 1 283 ? 29.761 6.992 4.724 1.00 79.56 283 GLY A N 1
ATOM 2291 C CA . GLY A 1 283 ? 30.251 7.907 5.761 1.00 79.56 283 GLY A CA 1
ATOM 2292 C C . GLY A 1 283 ? 29.696 9.335 5.696 1.00 79.56 283 GLY A C 1
ATOM 2293 O O . GLY A 1 283 ? 30.147 10.185 6.458 1.00 79.56 283 GLY A O 1
ATOM 2294 N N . ARG A 1 284 ? 28.733 9.625 4.810 1.00 83.44 284 ARG A N 1
ATOM 2295 C CA . ARG A 1 284 ? 28.079 10.937 4.703 1.00 83.44 284 ARG A CA 1
ATOM 2296 C C . ARG A 1 284 ? 26.607 10.845 5.077 1.00 83.44 284 ARG A C 1
ATOM 2298 O O . ARG A 1 284 ? 25.942 9.867 4.745 1.00 83.44 284 ARG A O 1
ATOM 2305 N N . SER A 1 285 ? 26.114 11.877 5.756 1.00 86.94 285 SER A N 1
ATOM 2306 C CA . SER A 1 285 ? 24.691 12.028 6.054 1.00 86.94 285 SER A CA 1
ATOM 2307 C C . SER A 1 285 ? 23.961 12.608 4.844 1.00 86.94 285 SER A C 1
ATOM 2309 O O . SER A 1 285 ? 24.410 13.595 4.257 1.00 86.94 285 SER A O 1
ATOM 2311 N N . HIS A 1 286 ? 22.845 11.993 4.472 1.00 88.06 286 HIS A N 1
ATOM 2312 C CA . HIS A 1 286 ? 21.960 12.438 3.402 1.00 88.06 286 HIS A CA 1
ATOM 2313 C C . HIS A 1 286 ? 20.522 12.482 3.912 1.00 88.06 286 HIS A C 1
ATOM 2315 O O . HIS A 1 286 ? 20.129 11.623 4.695 1.00 88.06 286 HIS A O 1
ATOM 2321 N N . VAL A 1 287 ? 19.705 13.417 3.425 1.00 90.94 287 VAL A N 1
ATOM 2322 C CA . VAL A 1 287 ? 18.250 13.346 3.633 1.00 90.94 287 VAL A CA 1
ATOM 2323 C C . VAL A 1 287 ? 17.725 12.077 2.952 1.00 90.94 287 VAL A C 1
ATOM 2325 O O . VAL A 1 287 ? 18.054 11.818 1.788 1.00 90.94 287 VAL A O 1
ATOM 2328 N N . ARG A 1 288 ? 16.923 11.268 3.661 1.00 91.62 288 ARG A N 1
ATOM 2329 C CA . ARG A 1 288 ? 16.415 9.977 3.165 1.00 91.62 288 ARG A CA 1
ATOM 2330 C C . ARG A 1 288 ? 15.724 10.125 1.820 1.00 91.62 288 ARG A C 1
ATOM 2332 O O . ARG A 1 288 ? 16.037 9.376 0.895 1.00 91.62 288 ARG A O 1
ATOM 2339 N N . LEU A 1 289 ? 14.827 11.106 1.704 1.00 93.88 289 LEU A N 1
ATOM 2340 C CA . LEU A 1 289 ? 14.104 11.385 0.467 1.00 93.88 289 LEU A CA 1
ATOM 2341 C C . LEU A 1 289 ? 15.052 11.574 -0.726 1.00 93.88 289 LEU A C 1
ATOM 2343 O O . LEU A 1 289 ? 14.869 10.913 -1.746 1.00 93.88 289 LEU A O 1
ATOM 2347 N N . ASP A 1 290 ? 16.094 12.394 -0.580 1.00 91.31 290 ASP A N 1
ATOM 2348 C CA . ASP A 1 290 ? 17.064 12.653 -1.649 1.00 91.31 290 ASP A CA 1
ATOM 2349 C C . ASP A 1 290 ? 17.931 11.421 -1.967 1.00 91.31 290 ASP A C 1
ATOM 2351 O O . ASP A 1 290 ? 18.272 11.180 -3.124 1.00 91.31 290 ASP A O 1
ATOM 2355 N N . ASN A 1 291 ? 18.279 10.605 -0.966 1.00 90.38 291 ASN A N 1
ATOM 2356 C CA . ASN A 1 291 ? 19.046 9.373 -1.188 1.00 90.38 291 ASN A CA 1
ATOM 2357 C C . ASN A 1 291 ? 18.231 8.282 -1.904 1.00 90.38 291 ASN A C 1
ATOM 2359 O O . ASN A 1 291 ? 18.777 7.479 -2.674 1.00 90.38 291 ASN A O 1
ATOM 2363 N N . ASP A 1 292 ? 16.939 8.197 -1.612 1.00 90.94 292 ASP A N 1
ATOM 2364 C CA . ASP A 1 292 ? 16.066 7.142 -2.118 1.00 90.94 292 ASP A CA 1
ATOM 2365 C C . ASP A 1 292 ? 15.351 7.504 -3.410 1.00 90.94 292 ASP A C 1
ATOM 2367 O O . ASP A 1 292 ? 15.091 6.610 -4.219 1.00 90.94 292 ASP A O 1
ATOM 2371 N N . PHE A 1 293 ? 15.106 8.794 -3.634 1.00 91.69 293 PHE A N 1
ATOM 2372 C CA . PHE A 1 293 ? 14.317 9.280 -4.755 1.00 91.69 293 PHE A CA 1
ATOM 2373 C C . PHE A 1 293 ? 14.844 10.617 -5.298 1.00 91.69 293 PHE A C 1
ATOM 2375 O O . PHE A 1 293 ? 14.139 11.620 -5.381 1.00 91.69 293 PHE A O 1
ATOM 2382 N N . SER A 1 294 ? 16.112 10.620 -5.719 1.00 88.94 294 SER A N 1
ATOM 2383 C CA . SER A 1 294 ? 16.846 11.813 -6.175 1.00 88.94 294 SER A CA 1
ATOM 2384 C C . SER A 1 294 ? 16.298 12.482 -7.443 1.00 88.94 294 SER A C 1
ATOM 2386 O O . SER A 1 294 ? 16.788 13.536 -7.835 1.00 88.94 294 SER A O 1
ATOM 2388 N N . VAL A 1 295 ? 15.338 11.861 -8.133 1.00 91.81 295 VAL A N 1
ATOM 2389 C CA . VAL A 1 295 ? 14.768 12.378 -9.390 1.00 91.81 295 VAL A CA 1
ATOM 2390 C C . VAL A 1 295 ? 13.711 13.458 -9.187 1.00 91.81 295 VAL A C 1
ATOM 2392 O O . VAL A 1 295 ? 13.338 14.140 -10.145 1.00 91.81 295 VAL A O 1
ATOM 2395 N N . LEU A 1 296 ? 13.247 13.639 -7.949 1.00 92.94 296 LEU A N 1
ATOM 2396 C CA . LEU A 1 296 ? 12.271 14.665 -7.613 1.00 92.94 296 LEU A CA 1
ATOM 2397 C C . LEU A 1 296 ? 12.788 16.069 -7.941 1.00 92.94 296 LEU A C 1
ATOM 2399 O O . LEU A 1 296 ? 13.913 16.454 -7.617 1.00 92.94 296 LEU A O 1
ATOM 2403 N N . THR A 1 297 ? 11.917 16.877 -8.535 1.00 93.19 297 THR A N 1
ATOM 2404 C CA . THR A 1 297 ? 12.133 18.321 -8.659 1.00 93.19 297 THR A CA 1
ATOM 2405 C C . THR A 1 297 ? 12.154 18.989 -7.282 1.00 93.19 297 THR A C 1
ATOM 2407 O O . THR A 1 297 ? 11.655 18.448 -6.296 1.00 93.19 297 THR A O 1
ATOM 2410 N N . GLU A 1 298 ? 12.713 20.197 -7.196 1.00 91.94 298 GLU A N 1
ATOM 2411 C CA . GLU A 1 298 ? 12.656 20.997 -5.966 1.00 91.94 298 GLU A CA 1
ATOM 2412 C C . GLU A 1 298 ? 11.211 21.226 -5.504 1.00 91.94 298 GLU A C 1
ATOM 2414 O O . GLU A 1 298 ? 10.907 20.972 -4.345 1.00 91.94 298 GLU A O 1
ATOM 2419 N N . LYS A 1 299 ? 10.294 21.559 -6.425 1.00 91.69 299 LYS A N 1
ATOM 2420 C CA . LYS A 1 299 ? 8.861 21.711 -6.127 1.00 91.69 299 LYS A CA 1
ATOM 2421 C C . LYS A 1 299 ? 8.278 20.460 -5.461 1.00 91.69 299 LYS A C 1
ATOM 2423 O O . LYS A 1 299 ? 7.635 20.575 -4.422 1.00 91.69 299 LYS A O 1
ATOM 2428 N N . GLN A 1 300 ? 8.507 19.274 -6.027 1.00 93.12 300 GLN A N 1
ATOM 2429 C CA . GLN A 1 300 ? 7.985 18.021 -5.464 1.00 93.12 300 GLN A CA 1
ATOM 2430 C C . GLN A 1 300 ? 8.580 17.720 -4.084 1.00 93.12 300 GLN A C 1
ATOM 2432 O O . GLN A 1 300 ? 7.850 17.321 -3.178 1.00 93.12 300 GLN A O 1
ATOM 2437 N N . ARG A 1 301 ? 9.886 17.956 -3.902 1.00 92.81 301 ARG A N 1
ATOM 2438 C CA . ARG A 1 301 ? 10.550 17.798 -2.599 1.00 92.81 301 ARG A CA 1
ATOM 2439 C C . ARG A 1 301 ? 9.968 18.748 -1.561 1.00 92.81 301 ARG A C 1
ATOM 2441 O O . ARG A 1 301 ? 9.595 18.307 -0.480 1.00 92.81 301 ARG A O 1
ATOM 2448 N N . SER A 1 302 ? 9.821 20.025 -1.904 1.00 91.19 302 SER A N 1
ATOM 2449 C CA . SER A 1 302 ? 9.219 21.017 -1.017 1.00 91.19 302 SER A CA 1
ATOM 2450 C C . SER A 1 302 ? 7.787 20.652 -0.640 1.00 91.19 302 SER A C 1
ATOM 2452 O O . SER A 1 302 ? 7.433 20.806 0.520 1.00 91.19 302 SER A O 1
ATOM 2454 N N . LEU A 1 303 ? 6.974 20.134 -1.569 1.00 91.50 303 LEU A N 1
ATOM 2455 C CA . LEU A 1 303 ? 5.620 19.665 -1.251 1.00 91.50 303 LEU A CA 1
ATOM 2456 C C . LEU A 1 303 ? 5.649 18.529 -0.223 1.00 91.50 303 LEU A C 1
ATOM 2458 O O . LEU A 1 303 ? 5.015 18.645 0.819 1.00 91.50 303 LEU A O 1
ATOM 2462 N N . LEU A 1 304 ? 6.431 17.474 -0.472 1.00 92.50 304 LEU A N 1
ATOM 2463 C CA . LEU A 1 304 ? 6.516 16.308 0.417 1.00 92.50 304 LEU A CA 1
ATOM 2464 C C . LEU A 1 304 ? 7.061 16.632 1.817 1.00 92.50 304 LEU A C 1
ATOM 2466 O O . LEU A 1 304 ? 6.806 15.875 2.750 1.00 92.50 304 LEU A O 1
ATOM 2470 N N . LEU A 1 305 ? 7.807 17.729 1.972 1.00 90.88 305 LEU A N 1
ATOM 2471 C CA . LEU A 1 305 ? 8.429 18.130 3.239 1.00 90.88 305 LEU A CA 1
ATOM 2472 C C . LEU A 1 305 ? 7.723 19.304 3.941 1.00 90.88 305 LEU A C 1
ATOM 2474 O O . LEU A 1 305 ? 8.111 19.653 5.060 1.00 90.88 305 LEU A O 1
ATOM 2478 N N . LYS A 1 306 ? 6.693 19.905 3.328 1.00 87.50 306 LYS A N 1
ATOM 2479 C CA . LYS A 1 306 ? 5.967 21.064 3.870 1.00 87.50 306 LYS A CA 1
ATOM 2480 C C . LYS A 1 306 ? 4.714 20.639 4.635 1.00 87.50 306 LYS A C 1
ATOM 2482 O O . LYS A 1 306 ? 3.852 19.955 4.087 1.00 87.50 306 LYS A O 1
ATOM 2487 N N . ASP A 1 307 ? 4.567 21.159 5.852 1.00 77.38 307 ASP A N 1
ATOM 2488 C CA . ASP A 1 307 ? 3.437 20.871 6.750 1.00 77.38 307 ASP A CA 1
ATOM 2489 C C . ASP A 1 307 ? 2.084 21.142 6.081 1.00 77.38 307 ASP A C 1
ATOM 2491 O O . ASP A 1 307 ? 1.236 20.259 6.013 1.00 77.38 307 ASP A O 1
ATOM 2495 N N . SER A 1 308 ? 1.913 22.317 5.463 1.00 76.44 308 SER A N 1
ATOM 2496 C CA . SER A 1 308 ? 0.637 22.708 4.841 1.00 76.44 308 SER A CA 1
ATOM 2497 C C . SER A 1 308 ? 0.185 21.777 3.709 1.00 76.44 308 SER A C 1
ATOM 2499 O O . SER A 1 308 ? -1.005 21.656 3.442 1.00 76.44 308 SER A O 1
ATOM 2501 N N . PHE A 1 309 ? 1.115 21.139 2.989 1.00 77.56 309 PHE A N 1
ATOM 2502 C CA . PHE A 1 309 ? 0.739 20.209 1.921 1.00 77.56 309 PHE A CA 1
ATOM 2503 C C . PHE A 1 309 ? 0.167 18.922 2.511 1.00 77.56 309 PHE A C 1
ATOM 2505 O O . PHE A 1 309 ? -0.916 18.483 2.124 1.00 77.56 309 PHE A O 1
ATOM 2512 N N . LEU A 1 310 ? 0.878 18.333 3.469 1.00 69.06 310 LEU A N 1
ATOM 2513 C CA . LEU A 1 310 ? 0.446 17.082 4.070 1.00 69.06 310 LEU A CA 1
ATOM 2514 C C . LEU A 1 310 ? -0.787 17.288 4.944 1.00 69.06 310 LEU A C 1
ATOM 2516 O O . LEU A 1 310 ? -1.722 16.506 4.870 1.00 69.06 310 LEU A O 1
ATOM 2520 N N . GLU A 1 311 ? -0.844 18.360 5.722 1.00 70.50 311 GLU A N 1
ATOM 2521 C CA . GLU A 1 311 ? -1.923 18.535 6.682 1.00 70.50 311 GLU A CA 1
ATOM 2522 C C . GLU A 1 311 ? -3.191 19.128 6.064 1.00 70.50 311 GLU A C 1
ATOM 2524 O O . GLU A 1 311 ? -4.280 18.688 6.417 1.00 70.50 311 GLU A O 1
ATOM 2529 N N . ASP A 1 312 ? -3.102 20.074 5.125 1.00 80.94 312 ASP A N 1
ATOM 2530 C CA . ASP A 1 312 ? -4.305 20.743 4.610 1.00 80.94 312 ASP A CA 1
ATOM 2531 C C . ASP A 1 312 ? -4.817 20.121 3.318 1.00 80.94 312 ASP A C 1
ATOM 2533 O O . ASP A 1 312 ? -6.016 19.868 3.195 1.00 80.94 312 ASP A O 1
ATOM 2537 N N . PHE A 1 313 ? -3.935 19.816 2.363 1.00 88.44 313 PHE A N 1
ATOM 2538 C CA . PHE A 1 313 ? -4.372 19.246 1.089 1.00 88.44 313 PHE A CA 1
ATOM 2539 C C . PHE A 1 313 ? -4.783 17.774 1.222 1.00 88.44 313 PHE A C 1
ATOM 2541 O O . PHE A 1 313 ? -5.860 17.411 0.744 1.00 88.44 313 PHE A O 1
ATOM 2548 N N . ILE A 1 314 ? -3.989 16.926 1.890 1.00 92.31 314 ILE A N 1
ATOM 2549 C CA . ILE A 1 314 ? -4.324 15.493 2.016 1.00 92.31 314 ILE A CA 1
ATOM 2550 C C . ILE A 1 314 ? -5.576 15.297 2.873 1.00 92.31 314 ILE A C 1
ATOM 2552 O O . ILE A 1 314 ? -6.481 14.572 2.464 1.00 92.31 314 ILE A O 1
ATOM 2556 N N . ILE A 1 315 ? -5.687 15.982 4.017 1.00 93.06 315 ILE A N 1
ATOM 2557 C CA . ILE A 1 315 ? -6.900 15.916 4.848 1.00 93.06 315 ILE A CA 1
ATOM 2558 C C . ILE A 1 315 ? -8.113 16.427 4.070 1.00 93.06 315 ILE A C 1
ATOM 2560 O O . ILE A 1 315 ? -9.152 15.767 4.067 1.00 93.06 315 ILE A O 1
ATOM 2564 N N . LYS A 1 316 ? -7.993 17.549 3.345 1.00 90.81 316 LYS A N 1
ATOM 2565 C CA . LYS A 1 316 ? -9.073 18.008 2.463 1.00 90.81 316 LYS A CA 1
ATOM 2566 C C . LYS A 1 316 ? -9.440 16.924 1.450 1.00 90.81 316 LYS A C 1
ATOM 2568 O O . LYS A 1 316 ? -10.621 16.651 1.291 1.00 90.81 316 LYS A O 1
ATOM 2573 N N . ARG A 1 317 ? -8.471 16.248 0.823 1.00 90.88 317 ARG A N 1
ATOM 2574 C CA . ARG A 1 317 ? -8.757 15.154 -0.120 1.00 90.88 317 ARG A CA 1
ATOM 2575 C C . ARG A 1 317 ? -9.483 13.967 0.503 1.00 90.88 317 ARG A C 1
ATOM 2577 O O . ARG A 1 317 ? -10.318 13.386 -0.183 1.00 90.88 317 ARG A O 1
ATOM 2584 N N . ILE A 1 318 ? -9.198 13.623 1.757 1.00 93.50 318 ILE A N 1
ATOM 2585 C CA . ILE A 1 318 ? -9.888 12.537 2.469 1.00 93.50 318 ILE A CA 1
ATOM 2586 C C . ILE A 1 318 ? -11.365 12.891 2.714 1.00 93.50 318 ILE A C 1
ATOM 2588 O O . ILE A 1 318 ? -12.244 12.052 2.526 1.00 93.50 318 ILE A O 1
ATOM 2592 N N . TYR A 1 319 ? -11.658 14.124 3.139 1.00 92.31 319 TYR A N 1
ATOM 2593 C CA . TYR A 1 319 ? -12.996 14.486 3.633 1.00 92.31 319 TYR A CA 1
ATOM 2594 C C . TYR A 1 319 ? -13.869 15.271 2.646 1.00 92.31 319 TYR A C 1
ATOM 2596 O O . TYR A 1 319 ? -15.089 15.296 2.815 1.00 92.31 319 TYR A O 1
ATOM 2604 N N . ASP A 1 320 ? -13.289 15.884 1.616 1.00 89.94 320 ASP A N 1
ATOM 2605 C CA . ASP A 1 320 ? -13.999 16.607 0.561 1.00 89.94 320 ASP A CA 1
ATOM 2606 C C . ASP A 1 320 ? -13.960 15.813 -0.752 1.00 89.94 320 ASP A C 1
ATOM 2608 O O . ASP A 1 320 ? -12.987 15.838 -1.510 1.00 89.94 320 ASP A O 1
ATOM 2612 N N . LYS A 1 321 ? -15.070 15.128 -1.053 1.00 82.56 321 LYS A N 1
ATOM 2613 C CA . LYS A 1 321 ? -15.227 14.342 -2.288 1.00 82.56 321 LYS A CA 1
ATOM 2614 C C . LYS A 1 321 ? -15.136 15.192 -3.560 1.00 82.56 321 LYS A C 1
ATOM 2616 O O . LYS A 1 321 ? -14.828 14.648 -4.617 1.00 82.56 321 LYS A O 1
ATOM 2621 N N . SER A 1 322 ? -15.407 16.495 -3.470 1.00 86.06 322 SER A N 1
ATOM 2622 C CA . SER A 1 322 ? -15.346 17.417 -4.609 1.00 86.06 322 SER A CA 1
ATOM 2623 C C . SER A 1 322 ? -13.938 17.948 -4.876 1.00 86.06 322 SER A C 1
ATOM 2625 O O . SER A 1 322 ? -13.675 18.484 -5.956 1.00 86.06 322 SER A O 1
ATOM 2627 N N . ALA A 1 323 ? -13.013 17.771 -3.928 1.00 85.12 323 ALA A N 1
ATOM 2628 C CA . ALA A 1 323 ? -11.658 18.264 -4.067 1.00 85.12 323 ALA A CA 1
ATOM 2629 C C . ALA A 1 323 ? -10.941 17.569 -5.240 1.00 85.12 323 ALA A C 1
ATOM 2631 O O . ALA A 1 323 ? -10.878 16.335 -5.328 1.00 85.12 323 ALA A O 1
ATOM 2632 N N . LYS A 1 324 ? -10.396 18.393 -6.143 1.00 84.00 324 LYS A N 1
ATOM 2633 C CA . LYS A 1 324 ? -9.557 17.994 -7.284 1.00 84.00 324 LYS A CA 1
ATOM 2634 C C . LYS A 1 324 ? -8.074 18.146 -6.952 1.00 84.00 324 LYS A C 1
ATOM 2636 O O . LYS A 1 324 ? -7.727 18.723 -5.921 1.00 84.00 324 LYS A O 1
ATOM 2641 N N . VAL A 1 325 ? -7.188 17.542 -7.752 1.00 85.00 325 VAL A N 1
ATOM 2642 C CA . VAL A 1 325 ? -5.746 17.710 -7.554 1.00 85.00 325 VAL A CA 1
ATOM 2643 C C . VAL A 1 325 ? -5.390 19.021 -8.217 1.00 85.00 325 VAL A C 1
ATOM 2645 O O . VAL A 1 325 ? -5.550 19.192 -9.422 1.00 85.00 325 VAL A O 1
ATOM 2648 N N . GLU A 1 326 ? -4.940 19.973 -7.414 1.00 82.88 326 GLU A N 1
ATOM 2649 C CA . GLU A 1 326 ? -4.410 21.215 -7.949 1.00 82.88 326 GLU A CA 1
ATOM 2650 C C . GLU A 1 326 ? -3.038 20.940 -8.579 1.00 82.88 326 GLU A C 1
ATOM 2652 O O . GLU A 1 326 ? -2.217 20.207 -8.025 1.00 82.88 326 GLU A O 1
ATOM 2657 N N . SER A 1 327 ? -2.746 21.549 -9.729 1.00 80.25 327 SER A N 1
ATOM 2658 C CA . SER A 1 327 ? -1.450 21.392 -10.414 1.00 80.25 327 SER A CA 1
ATOM 2659 C C . SER A 1 327 ? -0.260 21.867 -9.561 1.00 80.25 327 SER A C 1
ATOM 2661 O O . SER A 1 327 ? 0.878 21.414 -9.720 1.00 80.25 327 SER A O 1
ATOM 2663 N N . SER A 1 328 ? -0.509 22.766 -8.608 1.00 80.31 328 SER A N 1
ATOM 2664 C CA . SER A 1 328 ? 0.434 23.207 -7.574 1.00 80.31 328 SER A CA 1
ATOM 2665 C C . SER A 1 328 ? 0.832 22.084 -6.607 1.00 80.31 328 SER A C 1
ATOM 2667 O O . SER A 1 328 ? 1.946 22.119 -6.094 1.00 80.31 328 SER A O 1
ATOM 2669 N N . CYS A 1 329 ? -0.030 21.083 -6.422 1.00 83.50 329 CYS A N 1
ATOM 2670 C CA . CYS A 1 329 ? 0.062 19.993 -5.449 1.00 83.50 329 CYS A CA 1
ATOM 2671 C C . CYS A 1 329 ? 0.481 18.645 -6.066 1.00 83.50 329 CYS A C 1
ATOM 2673 O O . CYS A 1 329 ? 0.511 17.633 -5.367 1.00 83.50 329 CYS A O 1
ATOM 2675 N N . ASN A 1 330 ? 0.795 18.604 -7.364 1.00 86.50 330 ASN A N 1
ATOM 2676 C CA . ASN A 1 330 ? 1.106 17.353 -8.048 1.00 86.50 330 ASN A CA 1
ATOM 2677 C C . ASN A 1 330 ? 2.527 16.853 -7.729 1.00 86.50 330 ASN A C 1
ATOM 2679 O O . ASN A 1 330 ? 3.519 17.433 -8.175 1.00 86.50 330 ASN A O 1
ATOM 2683 N N . ILE A 1 331 ? 2.617 15.746 -6.984 1.00 91.44 331 ILE A N 1
ATOM 2684 C CA . ILE A 1 331 ? 3.883 15.072 -6.658 1.00 91.44 331 ILE A CA 1
ATOM 2685 C C . ILE A 1 331 ? 4.335 14.057 -7.726 1.00 91.44 331 ILE A C 1
ATOM 2687 O O . ILE A 1 331 ? 5.479 13.617 -7.666 1.00 91.44 331 ILE A O 1
ATOM 2691 N N . LEU A 1 332 ? 3.499 13.736 -8.725 1.00 92.62 332 LEU A N 1
ATOM 2692 C CA . LEU A 1 332 ? 3.764 12.739 -9.783 1.00 92.62 332 LEU A CA 1
ATOM 2693 C C . LEU A 1 332 ? 4.003 13.354 -11.176 1.00 92.62 332 LEU A C 1
ATOM 2695 O O . LEU A 1 332 ? 3.984 12.651 -12.181 1.00 92.62 332 LEU A O 1
ATOM 2699 N N . ASP A 1 333 ? 4.242 14.665 -11.254 1.00 89.19 333 ASP A N 1
ATOM 2700 C CA . ASP A 1 333 ? 4.624 15.339 -12.501 1.00 89.19 333 ASP A CA 1
ATOM 2701 C C . ASP A 1 333 ? 6.112 15.090 -12.823 1.00 89.19 333 ASP A C 1
ATOM 2703 O O . ASP A 1 333 ? 7.017 15.752 -12.300 1.00 89.19 333 ASP A O 1
ATOM 2707 N N . TRP A 1 334 ? 6.390 14.045 -13.605 1.00 92.44 334 TRP A N 1
ATOM 2708 C CA . TRP A 1 334 ? 7.750 13.543 -13.807 1.00 92.44 334 TRP A CA 1
ATOM 2709 C C . TRP A 1 334 ? 8.571 14.387 -14.786 1.00 92.44 334 TRP A C 1
ATOM 2711 O O . TRP A 1 334 ? 8.363 14.368 -15.998 1.00 92.44 334 TRP A O 1
ATOM 2721 N N . ASN A 1 335 ? 9.630 15.027 -14.280 1.00 94.19 335 ASN A N 1
ATOM 2722 C CA . ASN A 1 335 ? 10.676 15.591 -15.129 1.00 94.19 335 ASN A CA 1
ATOM 2723 C C . ASN A 1 335 ? 11.730 14.526 -15.477 1.00 94.19 335 ASN A C 1
ATOM 2725 O O . ASN A 1 335 ? 12.732 14.364 -14.776 1.00 94.19 335 ASN A O 1
ATOM 2729 N N . PHE A 1 336 ? 11.541 13.834 -16.604 1.00 94.94 336 PHE A N 1
ATOM 2730 C CA . PHE A 1 336 ? 12.442 12.771 -17.071 1.00 94.94 336 PHE A CA 1
ATOM 2731 C C . PHE A 1 336 ? 13.894 13.206 -17.325 1.00 94.94 336 PHE A C 1
ATOM 2733 O O . PHE A 1 336 ? 14.766 12.350 -17.461 1.00 94.94 336 PHE A O 1
ATOM 2740 N N . LYS A 1 337 ? 14.200 14.511 -17.355 1.00 94.88 337 LYS A N 1
ATOM 2741 C CA . LYS A 1 337 ? 15.590 14.995 -17.433 1.00 94.88 337 LYS A CA 1
ATOM 2742 C C . LYS A 1 337 ? 16.384 14.715 -16.156 1.00 94.88 337 LYS A C 1
ATOM 2744 O O . LYS A 1 337 ? 17.601 14.591 -16.233 1.00 94.88 337 LYS A O 1
ATOM 2749 N N . ASN A 1 338 ? 15.709 14.602 -15.012 1.00 94.88 338 ASN A N 1
ATOM 2750 C CA . ASN A 1 338 ? 16.345 14.282 -13.733 1.00 94.88 338 ASN A CA 1
ATOM 2751 C C . ASN A 1 338 ? 16.638 12.784 -13.586 1.00 94.88 338 ASN A C 1
ATOM 2753 O O . ASN A 1 338 ? 17.418 12.394 -12.719 1.00 94.88 338 ASN A O 1
ATOM 2757 N N . PHE A 1 339 ? 16.003 11.945 -14.408 1.00 95.44 339 PHE A N 1
ATOM 2758 C CA . PHE A 1 339 ? 16.174 10.501 -14.361 1.00 95.44 339 PHE A CA 1
ATOM 2759 C C . PHE A 1 339 ? 17.541 10.107 -14.911 1.00 95.44 339 PHE A C 1
ATOM 2761 O O . PHE A 1 339 ? 18.113 10.755 -15.789 1.00 95.44 339 PHE A O 1
ATOM 2768 N N . VAL A 1 340 ? 18.062 9.003 -14.390 1.00 94.56 340 VAL A N 1
ATOM 2769 C CA . VAL A 1 340 ? 19.364 8.466 -14.786 1.00 94.56 340 VAL A CA 1
ATOM 2770 C C . VAL A 1 340 ? 19.184 7.331 -15.782 1.00 94.56 340 VAL A C 1
ATOM 2772 O O . VAL A 1 340 ? 18.099 6.770 -15.893 1.00 94.56 340 VAL A O 1
ATOM 2775 N N . ASN A 1 341 ? 20.247 6.958 -16.492 1.00 94.31 341 ASN A N 1
ATOM 2776 C CA . ASN A 1 341 ? 20.198 5.774 -17.346 1.00 94.31 341 ASN A CA 1
ATOM 2777 C C . ASN A 1 341 ? 19.905 4.530 -16.496 1.00 94.31 341 ASN A C 1
ATOM 2779 O O . ASN A 1 341 ? 20.531 4.314 -15.452 1.00 94.31 341 ASN A O 1
ATOM 2783 N N . TRP A 1 342 ? 18.948 3.724 -16.946 1.00 94.25 342 TRP A N 1
ATOM 2784 C CA . TRP A 1 342 ? 18.652 2.442 -16.325 1.00 94.25 342 TRP A CA 1
ATOM 2785 C C . TRP A 1 342 ? 19.745 1.433 -16.658 1.00 94.25 342 TRP A C 1
ATOM 2787 O O . TRP A 1 342 ? 20.173 1.330 -17.807 1.00 94.25 342 TRP A O 1
ATOM 2797 N N . VAL A 1 343 ? 20.194 0.700 -15.641 1.00 88.25 343 VAL A N 1
ATOM 2798 C CA . VAL A 1 343 ? 21.170 -0.380 -15.786 1.00 88.25 343 VAL A CA 1
ATOM 2799 C C . VAL A 1 343 ? 20.450 -1.677 -15.413 1.00 88.25 343 VAL A C 1
ATOM 2801 O O . VAL A 1 343 ? 20.149 -1.870 -14.232 1.00 88.25 343 VAL A O 1
ATOM 2804 N N . PRO A 1 344 ? 20.138 -2.546 -16.389 1.00 82.81 344 PRO A N 1
ATOM 2805 C CA . PRO A 1 344 ? 19.329 -3.743 -16.167 1.00 82.81 344 PRO A CA 1
ATOM 2806 C C . PRO A 1 344 ? 20.018 -4.788 -15.273 1.00 82.81 344 PRO A C 1
ATOM 2808 O O . PRO A 1 344 ? 19.352 -5.649 -14.710 1.00 82.81 344 PRO A O 1
ATOM 2811 N N . GLY A 1 345 ? 21.334 -4.703 -15.062 1.00 86.12 345 GLY A N 1
ATOM 2812 C CA . GLY A 1 345 ? 22.055 -5.612 -14.172 1.00 86.12 345 GLY A CA 1
ATOM 2813 C C . GLY A 1 345 ? 22.063 -7.041 -14.717 1.00 86.12 345 GLY A C 1
ATOM 2814 O O . GLY A 1 345 ? 22.379 -7.262 -15.878 1.00 86.12 345 GLY A O 1
ATOM 2815 N N . ASN A 1 346 ? 21.683 -8.023 -13.899 1.00 84.38 346 ASN A N 1
ATOM 2816 C CA . ASN A 1 346 ? 21.734 -9.449 -14.254 1.00 84.38 346 ASN A CA 1
ATOM 2817 C C . ASN A 1 346 ? 20.748 -9.893 -15.355 1.00 84.38 346 ASN A C 1
ATOM 2819 O O . ASN A 1 346 ? 20.725 -11.073 -15.705 1.00 84.38 346 ASN A O 1
ATOM 2823 N N . ILE A 1 347 ? 19.916 -8.989 -15.876 1.00 87.44 347 ILE A N 1
ATOM 2824 C CA . ILE A 1 347 ? 18.997 -9.266 -16.988 1.00 87.44 347 ILE A CA 1
ATOM 2825 C C . ILE A 1 347 ? 19.405 -8.564 -18.292 1.00 87.44 347 ILE A C 1
ATOM 2827 O O . ILE A 1 347 ? 18.618 -8.551 -19.232 1.00 87.44 347 ILE A O 1
ATOM 2831 N N . GLU A 1 348 ? 20.609 -7.988 -18.367 1.00 88.56 348 GLU A N 1
ATOM 2832 C CA . GLU A 1 348 ? 21.111 -7.290 -19.562 1.00 88.56 348 GLU A CA 1
ATOM 2833 C C . GLU A 1 348 ? 21.111 -8.174 -20.817 1.00 88.56 348 GLU A C 1
ATOM 2835 O O . GLU A 1 348 ? 20.650 -7.751 -21.875 1.00 88.56 348 GLU A O 1
ATOM 2840 N N . ASP A 1 349 ? 21.521 -9.436 -20.676 1.00 88.94 349 ASP A N 1
ATOM 2841 C CA . ASP A 1 349 ? 21.591 -10.398 -21.782 1.00 88.94 349 ASP A CA 1
ATOM 2842 C C . ASP A 1 349 ? 20.234 -10.998 -22.179 1.00 88.94 349 ASP A C 1
ATOM 2844 O O . ASP A 1 349 ? 20.151 -11.816 -23.100 1.00 88.94 349 ASP A O 1
ATOM 2848 N N . LYS A 1 350 ? 19.151 -10.637 -21.482 1.00 91.19 350 LYS A N 1
ATOM 2849 C CA . LYS A 1 350 ? 17.823 -11.195 -21.747 1.00 91.19 350 LYS A CA 1
ATOM 2850 C C . LYS A 1 350 ? 17.238 -10.585 -23.029 1.00 91.19 350 LYS A C 1
ATOM 2852 O O . LYS A 1 350 ? 17.392 -9.380 -23.217 1.00 91.19 350 LYS A O 1
ATOM 2857 N N . PRO A 1 351 ? 16.522 -11.369 -23.865 1.00 92.75 351 PRO A N 1
ATOM 2858 C CA . PRO A 1 351 ? 16.126 -10.978 -25.224 1.00 92.75 351 PRO A CA 1
ATOM 2859 C C . PRO A 1 351 ? 15.606 -9.545 -25.371 1.00 92.75 351 PRO A C 1
ATOM 2861 O O . PRO A 1 351 ? 16.214 -8.755 -26.090 1.00 92.75 351 PRO A O 1
ATOM 2864 N N . LEU A 1 352 ? 14.568 -9.166 -24.614 1.00 93.44 352 LEU A N 1
ATOM 2865 C CA . LEU A 1 352 ? 13.975 -7.828 -24.724 1.00 93.44 352 LEU A CA 1
ATOM 2866 C C . LEU A 1 352 ? 14.977 -6.734 -24.378 1.00 93.44 352 LEU A C 1
ATOM 2868 O O . LEU A 1 352 ? 15.091 -5.741 -25.085 1.00 93.44 352 LEU A O 1
ATOM 2872 N N . ILE A 1 353 ? 15.724 -6.913 -23.294 1.00 92.94 353 ILE A N 1
ATOM 2873 C CA . ILE A 1 353 ? 16.677 -5.911 -22.823 1.00 92.94 353 ILE A CA 1
ATOM 2874 C C . ILE A 1 353 ? 17.817 -5.746 -23.830 1.00 92.94 353 ILE A C 1
ATOM 2876 O O . ILE A 1 353 ? 18.149 -4.620 -24.206 1.00 92.94 353 ILE A O 1
ATOM 2880 N N . LYS A 1 354 ? 18.345 -6.863 -24.332 1.00 93.00 354 LYS A N 1
ATOM 2881 C CA . LYS A 1 354 ? 19.374 -6.892 -25.368 1.00 93.00 354 LYS A CA 1
ATOM 2882 C C . LYS A 1 354 ? 18.904 -6.211 -26.653 1.00 93.00 354 LYS A C 1
ATOM 2884 O O . LYS A 1 354 ? 19.642 -5.405 -27.216 1.00 93.00 354 LYS A O 1
ATOM 2889 N N . ASP A 1 355 ? 17.673 -6.469 -27.089 1.00 94.44 355 ASP A N 1
ATOM 2890 C CA . ASP A 1 355 ? 17.092 -5.823 -28.267 1.00 94.44 355 ASP A CA 1
ATOM 2891 C C . ASP A 1 355 ? 16.976 -4.310 -28.090 1.00 94.44 355 ASP A C 1
ATOM 2893 O O . ASP A 1 355 ? 17.355 -3.554 -28.989 1.00 94.44 355 ASP A O 1
ATOM 2897 N N . LEU A 1 356 ? 16.511 -3.849 -26.926 1.00 94.12 356 LEU A N 1
ATOM 2898 C CA . LEU A 1 356 ? 16.405 -2.421 -26.622 1.00 94.12 356 LEU A CA 1
ATOM 2899 C C . LEU A 1 356 ? 17.779 -1.739 -26.628 1.00 94.12 356 LEU A C 1
ATOM 2901 O O . LEU A 1 356 ? 17.916 -0.646 -27.184 1.00 94.12 356 LEU A O 1
ATOM 2905 N N . ILE A 1 357 ? 18.804 -2.394 -26.077 1.00 92.00 357 ILE A N 1
ATOM 2906 C CA . ILE A 1 357 ? 20.189 -1.904 -26.091 1.00 92.00 357 ILE A CA 1
ATOM 2907 C C . ILE A 1 357 ? 20.734 -1.852 -27.525 1.00 92.00 357 ILE A C 1
ATOM 2909 O O . ILE A 1 357 ? 21.242 -0.811 -27.949 1.00 92.00 357 ILE A O 1
ATOM 2913 N N . ASN A 1 358 ? 20.573 -2.927 -28.302 1.00 93.44 358 ASN A N 1
ATOM 2914 C CA . ASN A 1 358 ? 21.049 -3.018 -29.688 1.00 93.44 358 ASN A CA 1
ATOM 2915 C C . ASN A 1 358 ? 20.418 -1.948 -30.588 1.00 93.44 358 ASN A C 1
ATOM 2917 O O . ASN A 1 358 ? 21.099 -1.335 -31.413 1.00 93.44 358 ASN A O 1
ATOM 2921 N N . HIS A 1 359 ? 19.132 -1.657 -30.382 1.00 94.75 359 HIS A N 1
ATOM 2922 C CA . HIS A 1 359 ? 18.413 -0.600 -31.093 1.00 94.75 359 HIS A CA 1
ATOM 2923 C C . HIS A 1 359 ? 18.658 0.804 -30.519 1.00 94.75 359 HIS A C 1
ATOM 2925 O O . HIS A 1 359 ? 18.049 1.777 -30.986 1.00 94.75 359 HIS A O 1
ATOM 2931 N N . LYS A 1 360 ? 19.560 0.940 -29.537 1.00 93.44 360 LYS A N 1
ATOM 2932 C CA . LYS A 1 360 ? 19.930 2.200 -28.877 1.00 93.44 360 LYS A CA 1
ATOM 2933 C C . LYS A 1 360 ? 18.718 2.927 -28.287 1.00 93.44 360 LYS A C 1
ATOM 2935 O O . LYS A 1 360 ? 18.605 4.149 -28.393 1.00 93.44 360 LYS A O 1
ATOM 2940 N N . ILE A 1 361 ? 17.782 2.181 -27.701 1.00 93.69 361 ILE A N 1
ATOM 2941 C CA . ILE A 1 361 ? 16.668 2.756 -26.947 1.00 93.69 361 ILE A CA 1
ATOM 2942 C C . ILE A 1 361 ? 17.210 3.306 -25.634 1.00 93.69 361 ILE A C 1
ATOM 2944 O O . ILE A 1 361 ? 17.815 2.588 -24.840 1.00 93.69 361 ILE A O 1
ATOM 2948 N N . LYS A 1 362 ? 16.972 4.594 -25.385 1.00 92.25 362 LYS A N 1
ATOM 2949 C CA . LYS A 1 362 ? 17.313 5.197 -24.099 1.00 92.25 362 LYS A CA 1
ATOM 2950 C C . LYS A 1 362 ? 16.306 4.741 -23.044 1.00 92.25 362 LYS A C 1
ATOM 2952 O O . LYS A 1 362 ? 15.120 5.049 -23.153 1.00 92.25 362 LYS A O 1
ATOM 2957 N N . LEU A 1 363 ? 16.802 4.056 -22.018 1.00 95.12 363 LEU A N 1
ATOM 2958 C CA . LEU A 1 363 ? 16.019 3.611 -20.868 1.00 95.12 363 LEU A CA 1
ATOM 2959 C C . LEU A 1 363 ? 16.418 4.396 -19.618 1.00 95.12 363 LEU A C 1
ATOM 2961 O O . LEU A 1 363 ? 17.603 4.629 -19.364 1.00 95.12 363 LEU A O 1
ATOM 2965 N N . LEU A 1 364 ? 15.420 4.815 -18.848 1.00 96.00 364 LEU A N 1
ATOM 2966 C CA . LEU A 1 364 ? 15.568 5.672 -17.676 1.00 96.00 364 LEU A CA 1
ATOM 2967 C C . LEU A 1 364 ? 15.191 4.942 -16.384 1.00 96.00 364 LEU A C 1
ATOM 2969 O O . LEU A 1 364 ? 14.363 4.037 -16.391 1.00 96.00 364 LEU A O 1
ATOM 2973 N N . SER A 1 365 ? 15.789 5.359 -15.273 1.00 94.38 365 SER A N 1
ATOM 2974 C CA . SER A 1 365 ? 15.513 4.868 -13.924 1.00 94.38 365 SER A CA 1
ATOM 2975 C C . SER A 1 365 ? 15.437 6.020 -12.934 1.00 94.38 365 SER A C 1
ATOM 2977 O O . SER A 1 365 ? 16.075 7.064 -13.103 1.00 94.38 365 SER A O 1
ATOM 2979 N N . TYR A 1 366 ? 14.664 5.808 -11.873 1.00 92.69 366 TYR A N 1
ATOM 2980 C CA . TYR A 1 366 ? 14.473 6.780 -10.806 1.00 92.69 366 TYR A CA 1
ATOM 2981 C C . TYR A 1 366 ? 15.648 6.845 -9.817 1.00 92.69 366 TYR A C 1
ATOM 2983 O O . TYR A 1 366 ? 15.691 7.728 -8.962 1.00 92.69 366 TYR A O 1
ATOM 2991 N N . LYS A 1 367 ? 16.595 5.898 -9.879 1.00 89.75 367 LYS A N 1
ATOM 2992 C CA . LYS A 1 367 ? 17.770 5.872 -8.997 1.00 89.75 367 LYS A CA 1
ATOM 2993 C C . LYS A 1 367 ? 18.917 5.090 -9.629 1.00 89.75 367 LYS A C 1
ATOM 2995 O O . LYS A 1 367 ? 18.734 4.031 -10.228 1.00 89.75 367 LYS A O 1
ATOM 3000 N N . LYS A 1 368 ? 20.134 5.616 -9.472 1.00 85.50 368 LYS A N 1
ATOM 3001 C CA . LYS A 1 368 ? 21.354 5.007 -10.019 1.00 85.50 368 LYS A CA 1
ATOM 3002 C C . LYS A 1 368 ? 21.608 3.640 -9.380 1.00 85.50 368 LYS A C 1
ATOM 3004 O O . LYS A 1 368 ? 21.540 3.511 -8.160 1.00 85.50 368 LYS A O 1
ATOM 3009 N N . GLY A 1 369 ? 21.952 2.652 -10.208 1.00 78.94 369 GLY A N 1
ATOM 3010 C CA . GLY A 1 369 ? 22.282 1.296 -9.757 1.00 78.94 369 GLY A CA 1
ATOM 3011 C C . GLY A 1 369 ? 21.074 0.451 -9.341 1.00 78.94 369 GLY A C 1
ATOM 3012 O O . GLY A 1 369 ? 21.261 -0.576 -8.698 1.00 78.94 369 GLY A O 1
ATOM 3013 N N . ILE A 1 370 ? 19.849 0.872 -9.679 1.00 78.19 370 ILE A N 1
ATOM 3014 C CA . ILE A 1 370 ? 18.632 0.081 -9.469 1.00 78.19 370 ILE A CA 1
ATOM 3015 C C . ILE A 1 370 ? 18.191 -0.557 -10.786 1.00 78.19 370 ILE A C 1
ATOM 3017 O O . ILE A 1 370 ? 17.951 0.152 -11.763 1.00 78.19 370 ILE A O 1
ATOM 3021 N N . SER A 1 371 ? 18.011 -1.880 -10.767 1.00 70.94 371 SER A N 1
ATOM 3022 C CA . SER A 1 371 ? 17.513 -2.688 -11.888 1.00 70.94 371 SER A CA 1
ATOM 3023 C C . SER A 1 371 ? 16.008 -2.998 -11.825 1.00 70.94 371 SER A C 1
ATOM 3025 O O . SER A 1 371 ? 15.505 -3.691 -12.701 1.00 70.94 371 SER A O 1
ATOM 3027 N N . LYS A 1 372 ? 15.268 -2.484 -10.828 1.00 85.81 372 LYS A N 1
ATOM 3028 C CA . LYS A 1 372 ? 13.867 -2.880 -10.569 1.00 85.81 372 LYS A CA 1
ATOM 3029 C C . LYS A 1 372 ? 12.883 -2.551 -11.692 1.00 85.81 372 LYS A C 1
ATOM 3031 O O . LYS A 1 372 ? 12.083 -3.401 -12.040 1.00 85.81 372 LYS A O 1
ATOM 3036 N N . VAL A 1 373 ? 12.920 -1.335 -12.235 1.00 92.06 373 VAL A N 1
ATOM 3037 C CA . VAL A 1 373 ? 12.046 -0.911 -13.343 1.00 92.06 373 VAL A CA 1
ATOM 3038 C C . VAL A 1 373 ? 12.806 0.007 -14.291 1.00 92.06 373 VAL A C 1
ATOM 3040 O O . VAL A 1 373 ? 13.643 0.797 -13.845 1.00 92.06 373 VAL A O 1
ATOM 3043 N N . GLY A 1 374 ? 12.509 -0.098 -15.584 1.00 95.25 374 GLY A N 1
ATOM 3044 C CA . GLY A 1 374 ? 13.030 0.780 -16.631 1.00 95.25 374 GLY A CA 1
ATOM 3045 C C . GLY A 1 374 ? 11.916 1.617 -17.251 1.00 95.25 374 GLY A C 1
ATOM 3046 O O . GLY A 1 374 ? 10.773 1.185 -17.305 1.00 95.25 374 GLY A O 1
ATOM 3047 N N . ILE A 1 375 ? 12.228 2.815 -17.734 1.00 97.06 375 ILE A N 1
ATOM 3048 C CA . ILE A 1 375 ? 11.265 3.696 -18.407 1.00 97.06 375 ILE A CA 1
ATOM 3049 C C . ILE A 1 375 ? 11.754 3.977 -19.825 1.00 97.06 375 ILE A C 1
ATOM 3051 O O . ILE A 1 375 ? 12.849 4.508 -20.019 1.00 97.06 375 ILE A O 1
ATOM 3055 N N . CYS A 1 376 ? 10.932 3.641 -20.814 1.00 97.12 376 CYS A N 1
ATOM 3056 C CA . CYS A 1 376 ? 11.143 3.962 -22.218 1.00 97.12 376 CYS A CA 1
ATOM 3057 C C . CYS A 1 376 ? 10.276 5.165 -22.606 1.00 97.12 376 CYS A C 1
ATOM 3059 O O . CYS A 1 376 ? 9.059 5.127 -22.449 1.00 97.12 376 CYS A O 1
ATOM 3061 N N . LEU A 1 377 ? 10.892 6.231 -23.119 1.00 96.81 377 LEU A N 1
ATOM 3062 C CA . LEU A 1 377 ? 10.149 7.412 -23.580 1.00 96.81 377 LEU A CA 1
ATOM 3063 C C . LEU A 1 377 ? 9.640 7.276 -25.022 1.00 96.81 377 LEU A C 1
ATOM 3065 O O . LEU A 1 377 ? 8.685 7.946 -25.395 1.00 96.81 377 LEU A O 1
ATOM 3069 N N . ASP A 1 378 ? 10.273 6.419 -25.825 1.00 96.25 378 ASP A N 1
ATOM 3070 C CA . ASP A 1 378 ? 9.921 6.192 -27.228 1.00 96.25 378 ASP A CA 1
ATOM 3071 C C . ASP A 1 378 ? 9.123 4.890 -27.373 1.00 96.25 378 ASP A C 1
ATOM 3073 O O . ASP A 1 378 ? 9.628 3.850 -27.807 1.00 96.25 378 ASP A O 1
ATOM 3077 N N . THR A 1 379 ? 7.856 4.948 -26.961 1.00 96.50 379 THR A N 1
ATOM 3078 C CA . THR A 1 379 ? 6.947 3.796 -27.019 1.00 96.50 379 THR A CA 1
ATOM 3079 C C . THR A 1 379 ? 6.692 3.336 -28.453 1.00 96.50 379 THR A C 1
ATOM 3081 O O . THR A 1 379 ? 6.527 2.141 -28.683 1.00 96.50 379 THR A O 1
ATOM 3084 N N . SER A 1 380 ? 6.706 4.243 -29.433 1.00 95.44 380 SER A N 1
ATOM 3085 C CA . SER A 1 380 ? 6.562 3.890 -30.851 1.00 95.44 380 SER A CA 1
ATOM 3086 C C . SER A 1 380 ? 7.680 2.960 -31.311 1.00 95.44 380 SER A C 1
ATOM 3088 O O . SER A 1 380 ? 7.416 1.921 -31.915 1.00 95.44 380 SER A O 1
ATOM 3090 N N . LYS A 1 381 ? 8.933 3.292 -30.986 1.00 95.69 381 LYS A N 1
ATOM 3091 C CA . LYS A 1 381 ? 10.076 2.458 -31.357 1.00 95.69 381 LYS A CA 1
ATOM 3092 C C . LYS A 1 381 ? 10.144 1.169 -30.536 1.00 95.69 381 LYS A C 1
ATOM 3094 O O . LYS A 1 381 ? 10.470 0.125 -31.093 1.00 95.69 381 LYS A O 1
ATOM 3099 N N . LEU A 1 382 ? 9.779 1.208 -29.250 1.00 95.75 382 LEU A N 1
ATOM 3100 C CA . LEU A 1 382 ? 9.593 -0.003 -28.438 1.00 95.75 382 LEU A CA 1
ATOM 3101 C C . LEU A 1 382 ? 8.593 -0.959 -29.103 1.00 95.75 382 LEU A C 1
ATOM 3103 O O . LEU A 1 382 ? 8.884 -2.141 -29.262 1.00 95.75 382 LEU A O 1
ATOM 3107 N N . LYS A 1 383 ? 7.443 -0.435 -29.533 1.00 94.00 383 LYS A N 1
ATOM 3108 C CA . LYS A 1 383 ? 6.404 -1.206 -30.213 1.00 94.00 383 LYS A CA 1
ATOM 3109 C C . LYS A 1 383 ? 6.926 -1.843 -31.504 1.00 94.00 383 LYS A C 1
ATOM 3111 O O . LYS A 1 383 ? 6.744 -3.039 -31.672 1.00 94.00 383 LYS A O 1
ATOM 3116 N N . GLN A 1 384 ? 7.649 -1.102 -32.346 1.00 93.69 384 GLN A N 1
ATOM 3117 C CA . GLN A 1 384 ? 8.258 -1.641 -33.575 1.00 93.69 384 GLN A CA 1
ATOM 3118 C C . GLN A 1 384 ? 9.252 -2.785 -33.308 1.00 93.69 384 GLN A C 1
ATOM 3120 O O . GLN A 1 384 ? 9.279 -3.772 -34.044 1.00 93.69 384 GLN A O 1
ATOM 3125 N N . ILE A 1 385 ? 10.068 -2.671 -32.255 1.00 93.88 385 ILE A N 1
ATOM 3126 C CA . ILE A 1 385 ? 11.006 -3.734 -31.851 1.00 93.88 385 ILE A CA 1
ATOM 3127 C C . ILE A 1 385 ? 10.234 -4.981 -31.421 1.00 93.88 385 ILE A C 1
ATOM 3129 O O . ILE A 1 385 ? 10.567 -6.087 -31.835 1.00 93.88 385 ILE A O 1
ATOM 3133 N N . ILE A 1 386 ? 9.177 -4.806 -30.624 1.00 93.69 386 ILE A N 1
ATOM 3134 C CA . ILE A 1 386 ? 8.328 -5.924 -30.214 1.00 93.69 386 ILE A CA 1
ATOM 3135 C C . ILE A 1 386 ? 7.697 -6.567 -31.459 1.00 93.69 386 ILE A C 1
ATOM 3137 O O . ILE A 1 386 ? 7.851 -7.768 -31.655 1.00 93.69 386 ILE A O 1
ATOM 3141 N N . GLU A 1 387 ? 7.081 -5.776 -32.344 1.00 91.31 387 GLU A N 1
ATOM 3142 C CA . GLU A 1 387 ? 6.424 -6.245 -33.578 1.00 91.31 387 GLU A CA 1
ATOM 3143 C C . GLU A 1 387 ? 7.350 -7.073 -34.476 1.00 91.31 387 GLU A C 1
ATOM 3145 O O . GLU A 1 387 ? 6.919 -8.075 -35.042 1.00 91.31 387 GLU A O 1
ATOM 3150 N N . SER A 1 388 ? 8.620 -6.680 -34.580 1.00 90.50 388 SER A N 1
ATOM 3151 C CA . SER A 1 388 ? 9.597 -7.331 -35.458 1.00 90.50 388 SER A CA 1
ATOM 3152 C C . SER A 1 388 ? 10.246 -8.586 -34.870 1.00 90.50 388 SER A C 1
ATOM 3154 O O . SER A 1 388 ? 10.557 -9.502 -35.630 1.00 90.50 388 SER A O 1
ATOM 3156 N N . ASN A 1 389 ? 10.439 -8.650 -33.550 1.00 91.62 389 ASN A N 1
ATOM 3157 C CA . ASN A 1 389 ? 11.277 -9.684 -32.927 1.00 91.62 389 ASN A CA 1
ATOM 3158 C C . ASN A 1 389 ? 10.511 -10.731 -32.103 1.00 91.62 389 ASN A C 1
ATOM 3160 O O . ASN A 1 389 ? 11.086 -11.761 -31.752 1.00 91.62 389 ASN A O 1
ATOM 3164 N N . TYR A 1 390 ? 9.247 -10.477 -31.764 1.00 91.62 390 TYR A N 1
ATOM 3165 C CA . TYR A 1 390 ? 8.465 -11.310 -30.845 1.00 91.62 390 TYR A CA 1
ATOM 3166 C C . TYR A 1 390 ? 7.297 -11.964 -31.584 1.00 91.62 390 TYR A C 1
ATOM 3168 O O . TYR A 1 390 ? 6.828 -11.449 -32.595 1.00 91.62 390 TYR A O 1
ATOM 3176 N N . ASN A 1 391 ? 6.824 -13.116 -31.110 1.00 87.25 391 ASN A N 1
ATOM 3177 C CA . ASN A 1 391 ? 5.629 -13.739 -31.676 1.00 87.25 391 ASN A CA 1
ATOM 3178 C C . ASN A 1 391 ? 4.373 -13.121 -31.052 1.00 87.25 391 ASN A C 1
ATOM 3180 O O . ASN A 1 391 ? 4.236 -13.096 -29.831 1.00 87.25 391 ASN A O 1
ATOM 3184 N N . HIS A 1 392 ? 3.438 -12.678 -31.891 1.00 82.62 392 HIS A N 1
ATOM 3185 C CA . HIS A 1 392 ? 2.215 -12.005 -31.449 1.00 82.62 392 HIS A CA 1
ATOM 3186 C C . HIS A 1 392 ? 0.968 -12.881 -31.492 1.00 82.62 392 HIS A C 1
ATOM 3188 O O . HIS A 1 392 ? -0.045 -12.452 -30.965 1.00 82.62 392 HIS A O 1
ATOM 3194 N N . ASN A 1 393 ? 0.977 -14.066 -32.119 1.00 71.56 393 ASN A N 1
ATOM 3195 C CA . ASN A 1 393 ? -0.202 -14.951 -32.223 1.00 71.56 393 ASN A CA 1
ATOM 3196 C C . ASN A 1 393 ? -1.533 -14.208 -32.545 1.00 71.56 393 ASN A C 1
ATOM 3198 O O . ASN A 1 393 ? -2.567 -14.471 -31.935 1.00 71.56 393 ASN A O 1
ATOM 3202 N N . ASN A 1 394 ? -1.515 -13.266 -33.502 1.00 64.50 394 ASN A N 1
ATOM 3203 C CA . ASN A 1 394 ? -2.640 -12.384 -33.888 1.00 64.50 394 ASN A CA 1
ATOM 3204 C C . ASN A 1 394 ? -3.080 -11.328 -32.848 1.00 64.50 394 ASN A C 1
ATOM 3206 O O . ASN A 1 394 ? -4.145 -10.722 -32.981 1.00 64.50 394 ASN A O 1
ATOM 3210 N N . ILE A 1 395 ? -2.269 -11.057 -31.828 1.00 72.38 395 ILE A N 1
ATOM 3211 C CA . ILE A 1 395 ? -2.476 -9.963 -30.879 1.00 72.38 395 ILE A CA 1
ATOM 3212 C C . ILE A 1 395 ? -2.037 -8.657 -31.535 1.00 72.38 395 ILE A C 1
ATOM 3214 O O . ILE A 1 395 ? -0.864 -8.448 -31.835 1.00 72.38 395 ILE A O 1
ATOM 3218 N N . THR A 1 396 ? -2.978 -7.737 -31.726 1.00 66.69 396 THR A N 1
ATOM 3219 C CA . THR A 1 396 ? -2.628 -6.360 -32.069 1.00 66.69 396 THR A CA 1
ATOM 3220 C C . THR A 1 396 ? -2.041 -5.676 -30.836 1.00 66.69 396 THR A C 1
ATOM 3222 O O . THR A 1 396 ? -2.672 -5.651 -29.780 1.00 66.69 396 THR A O 1
ATOM 3225 N N . LEU A 1 397 ? -0.866 -5.056 -30.968 1.00 76.38 397 LEU A N 1
ATOM 3226 C CA . LEU A 1 397 ? -0.236 -4.243 -29.917 1.00 76.38 397 LEU A CA 1
ATOM 3227 C C . LEU A 1 397 ? -0.929 -2.878 -29.728 1.00 76.38 397 LEU A C 1
ATOM 3229 O O . LEU A 1 397 ? -0.288 -1.846 -29.513 1.00 76.38 397 LEU A O 1
ATOM 3233 N N . THR A 1 398 ? -2.252 -2.827 -29.874 1.00 70.38 398 THR A N 1
ATOM 3234 C CA . THR A 1 398 ? -3.067 -1.629 -29.622 1.00 70.38 398 THR A CA 1
ATOM 3235 C C . THR A 1 398 ? -3.119 -1.267 -28.143 1.00 70.38 398 THR A C 1
ATOM 3237 O O . THR A 1 398 ? -3.482 -0.140 -27.826 1.00 70.38 398 THR A O 1
ATOM 3240 N N . SER A 1 399 ? -2.736 -2.178 -27.243 1.00 79.75 399 SER A N 1
ATOM 3241 C CA . SER A 1 399 ? -2.708 -1.920 -25.800 1.00 79.75 399 SER A CA 1
ATOM 3242 C C . SER A 1 399 ? -1.612 -0.938 -25.369 1.00 79.75 399 SER A C 1
ATOM 3244 O O . SER A 1 399 ? -1.757 -0.277 -24.340 1.00 79.75 399 SER A O 1
ATOM 3246 N N . LEU A 1 400 ? -0.543 -0.783 -26.162 1.00 88.62 400 LEU A N 1
ATOM 3247 C CA . LEU A 1 400 ? 0.482 0.233 -25.927 1.00 88.62 400 LEU A CA 1
ATOM 3248 C C . LEU A 1 400 ? 0.100 1.546 -26.615 1.00 88.62 400 LEU A C 1
ATOM 3250 O O . LEU A 1 400 ? 0.184 1.672 -27.841 1.00 88.62 400 LEU A O 1
ATOM 3254 N N . ASN A 1 401 ? -0.270 2.547 -25.817 1.00 92.75 401 ASN A N 1
ATOM 3255 C CA . ASN A 1 401 ? -0.500 3.897 -26.308 1.00 92.75 401 ASN A CA 1
ATOM 3256 C C . ASN A 1 401 ? 0.841 4.571 -26.632 1.00 92.75 401 ASN A C 1
ATOM 3258 O O . ASN A 1 401 ? 1.608 4.918 -25.734 1.00 92.75 401 ASN A O 1
ATOM 3262 N N . THR A 1 402 ? 1.107 4.806 -27.915 1.00 94.50 402 THR A N 1
ATOM 3263 C CA . THR A 1 402 ? 2.358 5.404 -28.397 1.00 94.50 402 THR A CA 1
ATOM 3264 C C . THR A 1 402 ? 2.558 6.862 -27.982 1.00 94.50 402 THR A C 1
ATOM 3266 O O . THR A 1 402 ? 3.677 7.357 -28.083 1.00 94.50 402 THR A O 1
ATOM 3269 N N . SER A 1 403 ? 1.515 7.558 -27.509 1.00 95.00 403 SER A N 1
ATOM 3270 C CA . SER A 1 403 ? 1.635 8.924 -26.979 1.00 95.00 403 SER A CA 1
ATOM 3271 C C . SER A 1 403 ? 2.130 8.976 -25.532 1.00 95.00 403 SER A C 1
ATOM 3273 O O . SER A 1 403 ? 2.466 10.055 -25.049 1.00 95.00 403 SER A O 1
ATOM 3275 N N . LEU A 1 404 ? 2.131 7.844 -24.824 1.00 96.06 404 LEU A N 1
ATOM 3276 C CA . LEU A 1 404 ? 2.583 7.741 -23.439 1.00 96.06 404 LEU A CA 1
ATOM 3277 C C . LEU A 1 404 ? 3.946 7.043 -23.385 1.00 96.06 404 LEU A C 1
ATOM 3279 O O . LEU A 1 404 ? 4.198 6.155 -24.203 1.00 96.06 404 LEU A O 1
ATOM 3283 N N . PRO A 1 405 ? 4.820 7.373 -22.418 1.00 97.31 405 PRO A N 1
ATOM 3284 C CA . PRO A 1 405 ? 5.999 6.559 -22.131 1.00 97.31 405 PRO A CA 1
ATOM 3285 C C . PRO A 1 405 ? 5.584 5.165 -21.630 1.00 97.31 405 PRO A C 1
ATOM 3287 O O . PRO A 1 405 ? 4.428 4.926 -21.278 1.00 97.31 405 PRO A O 1
ATOM 3290 N N . THR A 1 406 ? 6.530 4.231 -21.587 1.00 97.56 406 THR A N 1
ATOM 3291 C CA . THR A 1 406 ? 6.296 2.854 -21.134 1.00 97.56 406 THR A CA 1
ATOM 3292 C C . THR A 1 406 ? 7.197 2.507 -19.956 1.00 97.56 406 THR A C 1
ATOM 3294 O O . THR A 1 406 ? 8.424 2.548 -20.067 1.00 97.56 406 THR A O 1
ATOM 3297 N N . LEU A 1 407 ? 6.584 2.129 -18.837 1.00 97.44 407 LEU A N 1
ATOM 3298 C CA . LEU A 1 407 ? 7.232 1.487 -17.704 1.00 97.44 407 LEU A CA 1
ATOM 3299 C C . LEU A 1 407 ? 7.442 0.005 -18.031 1.00 97.44 407 LEU A C 1
ATOM 3301 O O . LEU A 1 407 ? 6.491 -0.743 -18.238 1.00 97.44 407 LEU A O 1
ATOM 3305 N N . ILE A 1 408 ? 8.696 -0.418 -18.073 1.00 96.12 408 ILE A N 1
ATOM 3306 C CA . ILE A 1 408 ? 9.114 -1.801 -18.265 1.00 96.12 408 ILE A CA 1
ATOM 3307 C C . ILE A 1 408 ? 9.386 -2.394 -16.886 1.00 96.12 408 ILE A C 1
ATOM 3309 O O . ILE A 1 408 ? 10.291 -1.950 -16.172 1.00 96.12 408 ILE A O 1
ATOM 3313 N N . PHE A 1 409 ? 8.608 -3.408 -16.529 1.00 94.50 409 PHE A N 1
ATOM 3314 C CA . PHE A 1 409 ? 8.715 -4.146 -15.282 1.00 94.50 409 PHE A CA 1
ATOM 3315 C C . PHE A 1 409 ? 9.265 -5.552 -15.561 1.00 94.50 409 PHE A C 1
ATOM 3317 O O . PHE A 1 409 ? 8.537 -6.403 -16.076 1.00 94.50 409 PHE A O 1
ATOM 3324 N N . PRO A 1 410 ? 10.539 -5.838 -15.251 1.00 91.38 410 PRO A N 1
ATOM 3325 C CA . PRO A 1 410 ? 11.068 -7.192 -15.292 1.00 91.38 410 PRO A CA 1
ATOM 3326 C C . PRO A 1 410 ? 10.521 -8.007 -14.116 1.00 91.38 410 PRO A C 1
ATOM 3328 O O . PRO A 1 410 ? 10.733 -7.657 -12.958 1.00 91.38 410 PRO A O 1
ATOM 3331 N N . GLY A 1 411 ? 9.844 -9.113 -14.405 1.00 89.31 411 GLY A N 1
ATOM 3332 C CA . GLY A 1 411 ? 9.258 -9.999 -13.402 1.00 89.31 411 GLY A CA 1
ATOM 3333 C C . GLY A 1 411 ? 9.676 -11.453 -13.582 1.00 89.31 411 GLY A C 1
ATOM 3334 O O . GLY A 1 411 ? 10.282 -11.843 -14.584 1.00 89.31 411 GLY A O 1
ATOM 3335 N N . ARG A 1 412 ? 9.326 -12.284 -12.602 1.00 87.50 412 ARG A N 1
ATOM 3336 C CA . ARG A 1 412 ? 9.525 -13.735 -12.657 1.00 87.50 412 ARG A CA 1
ATOM 3337 C C . ARG A 1 412 ? 8.229 -14.449 -12.324 1.00 87.50 412 ARG A C 1
ATOM 3339 O O . ARG A 1 412 ? 7.446 -13.965 -11.523 1.00 87.50 412 ARG A O 1
ATOM 3346 N N . ILE A 1 413 ? 8.041 -15.630 -12.901 1.00 86.38 413 ILE A N 1
ATOM 3347 C CA . ILE A 1 413 ? 7.047 -16.610 -12.432 1.00 86.38 413 ILE A CA 1
ATOM 3348 C C . ILE A 1 413 ? 7.766 -17.773 -11.744 1.00 86.38 413 ILE A C 1
ATOM 3350 O O . ILE A 1 413 ? 7.299 -18.292 -10.732 1.00 86.38 413 ILE A O 1
ATOM 3354 N N . TRP A 1 414 ? 8.945 -18.139 -12.249 1.00 86.00 414 TRP A N 1
ATOM 3355 C CA . TRP A 1 414 ? 9.699 -19.309 -11.809 1.00 86.00 414 TRP A CA 1
ATOM 3356 C C . TRP A 1 414 ? 10.991 -18.938 -11.080 1.00 86.00 414 TRP A C 1
ATOM 3358 O O . TRP A 1 414 ? 11.608 -17.904 -11.354 1.00 86.00 414 TRP A O 1
ATOM 3368 N N . LYS A 1 415 ? 11.411 -19.805 -10.152 1.00 78.44 415 LYS A N 1
ATOM 3369 C CA . LYS A 1 415 ? 12.673 -19.705 -9.405 1.00 78.44 415 LYS A CA 1
ATOM 3370 C C . LYS A 1 415 ? 13.468 -21.011 -9.466 1.00 78.44 415 LYS A C 1
ATOM 3372 O O . LYS A 1 415 ? 12.896 -22.099 -9.501 1.00 78.44 415 LYS A O 1
ATOM 3377 N N . GLY A 1 416 ? 14.793 -20.867 -9.402 1.00 71.19 416 GLY A N 1
ATOM 3378 C CA . GLY A 1 416 ? 15.749 -21.975 -9.398 1.00 71.19 416 GLY A CA 1
ATOM 3379 C C . GLY A 1 416 ? 15.889 -22.679 -10.749 1.00 71.19 416 GLY A C 1
ATOM 3380 O O . GLY A 1 416 ? 15.133 -22.421 -11.685 1.00 71.19 416 G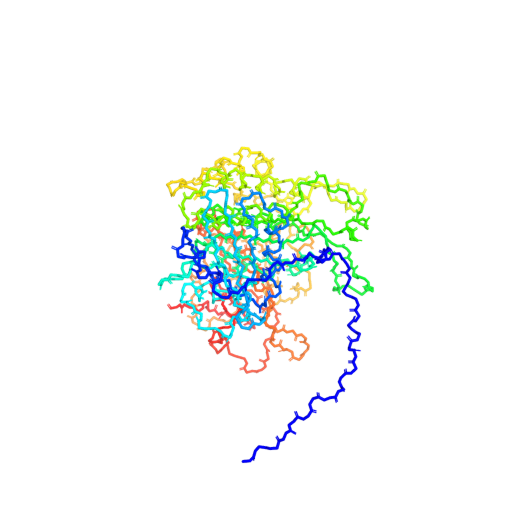LY A O 1
ATOM 3381 N N . GLU A 1 417 ? 16.860 -23.587 -10.836 1.00 68.62 417 GLU A N 1
ATOM 3382 C CA . GLU A 1 417 ? 17.129 -24.387 -12.043 1.00 68.62 417 GLU A CA 1
ATOM 3383 C C . GLU A 1 417 ? 15.954 -25.307 -12.398 1.00 68.62 417 GLU A C 1
ATOM 3385 O O . GLU A 1 417 ? 15.614 -25.468 -13.566 1.00 68.62 417 GLU A O 1
ATOM 3390 N N . ASN A 1 418 ? 15.249 -25.806 -11.377 1.00 71.62 418 ASN A N 1
ATOM 3391 C CA . ASN A 1 418 ? 14.061 -26.651 -11.523 1.00 71.62 418 ASN A CA 1
ATOM 3392 C C . ASN A 1 418 ? 12.790 -25.876 -11.924 1.00 71.62 418 ASN A C 1
ATOM 3394 O O . ASN A 1 418 ? 11.719 -26.475 -11.996 1.00 71.62 418 ASN A O 1
ATOM 3398 N N . LYS A 1 419 ? 12.881 -24.554 -12.147 1.00 78.38 419 LYS A N 1
ATOM 3399 C CA . LYS A 1 419 ? 11.772 -23.680 -12.576 1.00 78.38 419 LYS A CA 1
ATOM 3400 C C . LYS A 1 419 ? 10.498 -23.852 -11.739 1.00 78.38 419 LYS A C 1
ATOM 3402 O O . LYS A 1 419 ? 9.394 -23.988 -12.264 1.00 78.38 419 LYS A O 1
ATOM 3407 N N . ILE A 1 420 ? 10.644 -23.817 -10.417 1.00 73.56 420 ILE A N 1
ATOM 3408 C CA . ILE A 1 420 ? 9.514 -23.940 -9.492 1.00 73.56 420 ILE A CA 1
ATOM 3409 C C . ILE A 1 420 ? 8.697 -22.646 -9.543 1.00 73.56 420 ILE A C 1
ATOM 3411 O O . ILE A 1 420 ? 9.259 -21.554 -9.423 1.00 73.56 420 ILE A O 1
ATOM 3415 N N . GLU A 1 421 ? 7.380 -22.762 -9.723 1.00 76.19 421 GLU A N 1
ATOM 3416 C CA . GLU A 1 421 ? 6.457 -21.623 -9.673 1.00 76.19 421 GLU A CA 1
ATOM 3417 C C . GLU A 1 421 ? 6.551 -20.953 -8.297 1.00 76.19 421 GLU A C 1
ATOM 3419 O O . GLU A 1 421 ? 6.349 -21.582 -7.257 1.00 76.19 421 GLU A O 1
ATOM 3424 N N . SER A 1 422 ? 6.912 -19.673 -8.275 1.00 73.69 422 SER A N 1
ATOM 3425 C CA . SER A 1 422 ? 7.016 -18.921 -7.034 1.00 73.69 422 SER A CA 1
ATOM 3426 C C . SER A 1 422 ? 5.651 -18.336 -6.680 1.00 73.69 422 SER A C 1
ATOM 3428 O O . SER A 1 422 ? 4.998 -17.722 -7.516 1.00 73.69 422 SER A O 1
ATOM 3430 N N . GLY A 1 423 ? 5.238 -18.486 -5.418 1.00 66.69 423 GLY A N 1
ATOM 3431 C CA . GLY A 1 423 ? 3.941 -17.976 -4.958 1.00 66.69 423 GLY A CA 1
ATOM 3432 C C . GLY A 1 423 ? 3.822 -16.446 -4.912 1.00 66.69 423 GLY A C 1
ATOM 3433 O O . GLY A 1 423 ? 2.709 -15.931 -4.956 1.00 66.69 423 GLY A O 1
ATOM 3434 N N . ASP A 1 424 ? 4.944 -15.717 -4.834 1.00 67.12 424 ASP A N 1
ATOM 3435 C CA . ASP A 1 424 ? 4.949 -14.251 -4.693 1.00 67.12 424 ASP A CA 1
ATOM 3436 C C . ASP A 1 424 ? 6.207 -13.528 -5.250 1.00 67.12 424 ASP A C 1
ATOM 3438 O O . ASP A 1 424 ? 6.813 -12.698 -4.564 1.00 67.12 424 ASP A O 1
ATOM 3442 N N . PRO A 1 425 ? 6.715 -13.856 -6.451 1.00 68.44 425 PRO A N 1
ATOM 3443 C CA . PRO A 1 425 ? 7.826 -13.115 -7.035 1.00 68.44 425 PRO A CA 1
ATOM 3444 C C . PRO A 1 425 ? 7.344 -11.725 -7.466 1.00 68.44 425 PRO A C 1
ATOM 3446 O O . PRO A 1 425 ? 6.530 -11.599 -8.374 1.00 68.44 425 PRO A O 1
ATOM 3449 N N . GLU A 1 426 ? 7.838 -10.679 -6.798 1.00 79.25 426 GLU A N 1
ATOM 3450 C CA . GLU A 1 426 ? 7.700 -9.280 -7.233 1.00 79.25 426 GLU A CA 1
ATOM 3451 C C . GLU A 1 426 ? 6.243 -8.772 -7.414 1.00 79.25 426 GLU A C 1
ATOM 3453 O O . GLU A 1 426 ? 6.018 -7.665 -7.902 1.00 79.25 426 GLU A O 1
ATOM 3458 N N . SER A 1 427 ? 5.225 -9.528 -6.981 1.00 82.12 427 SER A N 1
ATOM 3459 C CA . SER A 1 427 ? 3.820 -9.224 -7.293 1.00 82.12 427 SER A CA 1
ATOM 3460 C C . SER A 1 427 ? 3.332 -7.932 -6.630 1.00 82.12 427 SER A C 1
ATOM 3462 O O . SER A 1 427 ? 2.571 -7.173 -7.228 1.00 82.12 427 SER A O 1
ATOM 3464 N N . GLY A 1 428 ? 3.811 -7.651 -5.416 1.00 88.12 428 GLY A N 1
ATOM 3465 C CA . GLY A 1 428 ? 3.553 -6.400 -4.710 1.00 88.12 428 GLY A CA 1
ATOM 3466 C C . GLY A 1 428 ? 4.365 -5.214 -5.245 1.00 88.12 428 GLY A C 1
ATOM 3467 O O . GLY A 1 428 ? 3.893 -4.081 -5.206 1.00 88.12 428 GLY A O 1
ATOM 3468 N N . GLU A 1 429 ? 5.544 -5.465 -5.824 1.00 90.81 429 GLU A N 1
ATOM 3469 C CA . GLU A 1 429 ? 6.330 -4.423 -6.500 1.00 90.81 429 GLU A CA 1
ATOM 3470 C C . GLU A 1 429 ? 5.596 -3.901 -7.733 1.00 90.81 429 GLU A C 1
ATOM 3472 O O . GLU A 1 429 ? 5.566 -2.693 -7.955 1.00 90.81 429 GLU A O 1
ATOM 3477 N N . LEU A 1 430 ? 4.958 -4.790 -8.498 1.00 92.19 430 LEU A N 1
ATOM 3478 C CA . LEU A 1 430 ? 4.187 -4.397 -9.673 1.00 92.19 430 LEU A CA 1
ATOM 3479 C C . LEU A 1 430 ? 3.052 -3.422 -9.313 1.00 92.19 430 LEU A C 1
ATOM 3481 O O . LEU A 1 430 ? 2.920 -2.389 -9.967 1.00 92.19 430 LEU A O 1
ATOM 3485 N N . TYR A 1 431 ? 2.301 -3.692 -8.236 1.00 93.19 431 TYR A N 1
ATOM 3486 C CA . TYR A 1 431 ? 1.304 -2.749 -7.711 1.00 93.19 431 TYR A CA 1
ATOM 3487 C C . TYR A 1 431 ? 1.952 -1.409 -7.333 1.00 93.19 431 TYR A C 1
ATOM 3489 O O . TYR A 1 431 ? 1.549 -0.365 -7.837 1.00 93.19 431 TYR A O 1
ATOM 3497 N N . ALA A 1 432 ? 2.999 -1.432 -6.504 1.00 93.88 432 ALA A N 1
ATOM 3498 C CA . ALA A 1 432 ? 3.674 -0.221 -6.039 1.00 93.88 432 ALA A CA 1
ATOM 3499 C C . ALA A 1 432 ? 4.187 0.664 -7.185 1.00 93.88 432 ALA A C 1
ATOM 3501 O O . ALA A 1 432 ? 3.953 1.871 -7.200 1.00 93.88 432 ALA A O 1
ATOM 3502 N N . PHE A 1 433 ? 4.888 0.076 -8.156 1.00 94.75 433 PHE A N 1
ATOM 3503 C CA . PHE A 1 433 ? 5.493 0.833 -9.248 1.00 94.75 433 PHE A CA 1
ATOM 3504 C C . PHE A 1 433 ? 4.476 1.298 -10.290 1.00 94.75 433 PHE A C 1
ATOM 3506 O O . PHE A 1 433 ? 4.670 2.371 -10.865 1.00 94.75 433 PHE A O 1
ATOM 3513 N N . ARG A 1 434 ? 3.375 0.561 -10.493 1.00 95.12 434 ARG A N 1
ATOM 3514 C CA . ARG A 1 434 ? 2.239 1.054 -11.281 1.00 95.12 434 ARG A CA 1
ATOM 3515 C C . ARG A 1 434 ? 1.642 2.299 -10.637 1.00 95.12 434 ARG A C 1
ATOM 3517 O O . ARG A 1 434 ? 1.504 3.318 -11.305 1.00 95.12 434 ARG A O 1
ATOM 3524 N N . GLU A 1 435 ? 1.324 2.229 -9.347 1.00 95.75 435 GLU A N 1
ATOM 3525 C CA . GLU A 1 435 ? 0.712 3.343 -8.622 1.00 95.75 435 GLU A CA 1
ATOM 3526 C C . GLU A 1 435 ? 1.643 4.560 -8.534 1.00 95.75 435 GLU A C 1
ATOM 3528 O O . GLU A 1 435 ? 1.158 5.692 -8.521 1.00 95.75 435 GLU A O 1
ATOM 3533 N N . LEU A 1 436 ? 2.958 4.340 -8.484 1.00 95.56 436 LEU A N 1
ATOM 3534 C CA . LEU A 1 436 ? 3.949 5.408 -8.460 1.00 95.56 436 LEU A CA 1
ATOM 3535 C C . LEU A 1 436 ? 4.123 6.064 -9.834 1.00 95.56 436 LEU A C 1
ATOM 3537 O O . LEU A 1 436 ? 4.078 7.283 -9.925 1.00 95.56 436 LEU A O 1
ATOM 3541 N N . PHE A 1 437 ? 4.338 5.288 -10.900 1.00 95.88 437 PHE A N 1
ATOM 3542 C CA . PHE A 1 437 ? 4.754 5.845 -12.191 1.00 95.88 437 PHE A CA 1
ATOM 3543 C C . PHE A 1 437 ? 3.653 5.905 -13.241 1.00 95.88 437 PHE A C 1
ATOM 3545 O O . PHE A 1 437 ? 3.620 6.872 -13.994 1.00 95.88 437 PHE A O 1
ATOM 3552 N N . ALA A 1 438 ? 2.792 4.892 -13.321 1.00 96.00 438 ALA A N 1
ATOM 3553 C CA . ALA A 1 438 ? 1.896 4.697 -14.460 1.00 96.00 438 ALA A CA 1
ATOM 3554 C C . ALA A 1 438 ? 0.539 5.399 -14.323 1.00 96.00 438 ALA A C 1
ATOM 3556 O O . ALA A 1 438 ? -0.220 5.423 -15.292 1.00 96.00 438 ALA A O 1
ATOM 3557 N N . LEU A 1 439 ? 0.248 5.970 -13.152 1.00 95.75 439 LEU A N 1
ATOM 3558 C CA . LEU A 1 439 ? -0.977 6.710 -12.866 1.00 95.75 439 LEU A CA 1
ATOM 3559 C C . LEU A 1 439 ? -0.668 8.095 -12.293 1.00 95.75 439 LEU A C 1
ATOM 3561 O O . LEU A 1 439 ? 0.278 8.254 -11.518 1.00 95.75 439 LEU A O 1
ATOM 3565 N N . ASP A 1 440 ? -1.508 9.081 -12.591 1.00 95.06 440 ASP A N 1
ATOM 3566 C CA . ASP A 1 440 ? -1.506 10.359 -11.880 1.00 95.06 440 ASP A CA 1
ATOM 3567 C C . ASP A 1 440 ? -2.243 10.269 -10.529 1.00 95.06 440 ASP A C 1
ATOM 3569 O O . ASP A 1 440 ? -2.664 9.198 -10.084 1.00 95.06 440 ASP A O 1
ATOM 3573 N N . LEU A 1 441 ? -2.361 11.393 -9.822 1.00 93.44 441 LEU A N 1
ATOM 3574 C CA . LEU A 1 441 ? -3.005 11.447 -8.508 1.00 93.44 441 LEU A CA 1
ATOM 3575 C C . LEU A 1 441 ? -4.543 11.399 -8.552 1.00 93.44 441 LEU A C 1
ATOM 3577 O O . LEU A 1 441 ? -5.146 11.263 -7.492 1.00 93.44 441 LEU A O 1
ATOM 3581 N N . ASP A 1 442 ? -5.177 11.510 -9.720 1.00 91.00 442 ASP A N 1
ATOM 3582 C CA . ASP A 1 442 ? -6.617 11.277 -9.896 1.00 91.00 442 ASP A CA 1
ATOM 3583 C C . ASP A 1 442 ? -6.910 9.862 -10.441 1.00 91.00 442 ASP A C 1
ATOM 3585 O O . ASP A 1 442 ? -8.066 9.447 -10.485 1.00 91.00 442 ASP A O 1
ATOM 3589 N N . GLY A 1 443 ? -5.865 9.080 -10.739 1.00 92.50 443 GLY A N 1
ATOM 3590 C CA . GLY A 1 443 ? -5.956 7.686 -11.177 1.00 92.50 443 GLY A CA 1
ATOM 3591 C C . GLY A 1 443 ? -5.941 7.516 -12.695 1.00 92.50 443 GLY A C 1
ATOM 3592 O O . GLY A 1 443 ? -6.124 6.398 -13.175 1.00 92.50 443 GLY A O 1
ATOM 3593 N N . GLU A 1 444 ? -5.691 8.587 -13.445 1.00 93.44 444 GLU A N 1
ATOM 3594 C CA . GLU A 1 444 ? -5.603 8.541 -14.899 1.00 93.44 444 GLU A CA 1
ATOM 3595 C C . GLU A 1 444 ? -4.253 7.987 -15.347 1.00 93.44 444 GLU A C 1
ATOM 3597 O O . GLU A 1 444 ? -3.209 8.218 -14.731 1.00 93.44 444 GLU A O 1
ATOM 3602 N N . LYS A 1 445 ? -4.269 7.239 -16.450 1.00 94.69 445 LYS A N 1
ATOM 3603 C CA . LYS A 1 445 ? -3.080 6.566 -16.974 1.00 94.69 445 LYS A CA 1
ATOM 3604 C C . LYS A 1 445 ? -2.094 7.568 -17.580 1.00 94.69 445 LYS A C 1
ATOM 3606 O O . LYS A 1 445 ? -2.418 8.273 -18.533 1.00 94.69 445 LYS A O 1
ATOM 3611 N N . THR A 1 446 ? -0.858 7.563 -17.086 1.00 95.56 446 THR A N 1
ATOM 3612 C CA . THR A 1 446 ? 0.237 8.439 -17.545 1.00 95.56 446 THR A CA 1
ATOM 3613 C C . THR A 1 446 ? 1.370 7.684 -18.231 1.00 95.56 446 THR A C 1
ATOM 3615 O O . THR A 1 446 ? 2.147 8.289 -18.969 1.00 95.56 446 THR A O 1
ATOM 3618 N N . MET A 1 447 ? 1.466 6.367 -18.031 1.00 96.50 447 MET A N 1
ATOM 3619 C CA . MET A 1 447 ? 2.406 5.494 -18.738 1.00 96.50 447 MET A CA 1
ATOM 3620 C C . MET A 1 447 ? 1.734 4.177 -19.110 1.00 96.50 447 MET A C 1
ATOM 3622 O O . MET A 1 447 ? 0.816 3.724 -18.428 1.00 96.50 447 MET A O 1
ATOM 3626 N N . ASN A 1 448 ? 2.226 3.527 -20.160 1.00 96.44 448 ASN A N 1
ATOM 3627 C CA . ASN A 1 448 ? 1.958 2.106 -20.355 1.00 96.44 448 ASN A CA 1
ATOM 3628 C C . ASN A 1 448 ? 2.774 1.271 -19.362 1.00 96.44 448 ASN A C 1
ATOM 3630 O O . ASN A 1 448 ? 3.840 1.705 -18.923 1.00 96.44 448 ASN A O 1
ATOM 3634 N N . LEU A 1 449 ? 2.322 0.056 -19.069 1.00 95.62 449 LEU A N 1
ATOM 3635 C CA . LEU A 1 449 ? 3.050 -0.929 -18.285 1.00 95.62 449 LEU A CA 1
ATOM 3636 C C . LEU A 1 449 ? 3.284 -2.203 -19.103 1.00 95.62 449 LEU A C 1
ATOM 3638 O O . LEU A 1 449 ? 2.353 -2.946 -19.418 1.00 95.62 449 LEU A O 1
ATOM 3642 N N . LEU A 1 450 ? 4.556 -2.469 -19.394 1.00 95.38 450 LEU A N 1
ATOM 3643 C CA . LEU A 1 450 ? 5.042 -3.698 -20.011 1.00 95.38 450 LEU A CA 1
ATOM 3644 C C . LEU A 1 450 ? 5.629 -4.616 -18.936 1.00 95.38 450 LEU A C 1
ATOM 3646 O O . LEU A 1 450 ? 6.670 -4.306 -18.358 1.00 95.38 450 LEU A O 1
ATOM 3650 N N . LEU A 1 451 ? 5.001 -5.766 -18.707 1.00 94.00 451 LEU A N 1
ATOM 3651 C CA . LEU A 1 451 ? 5.539 -6.818 -17.850 1.00 94.00 451 LEU A CA 1
ATOM 3652 C C . LEU A 1 451 ? 6.393 -7.780 -18.683 1.00 94.00 451 LEU A C 1
ATOM 3654 O O . LEU A 1 451 ? 5.898 -8.453 -19.585 1.00 94.00 451 LEU A O 1
ATOM 3658 N N . TYR A 1 452 ? 7.679 -7.875 -18.363 1.00 93.25 452 TYR A N 1
ATOM 3659 C CA . TYR A 1 452 ? 8.618 -8.759 -19.044 1.00 93.25 452 TYR A CA 1
ATOM 3660 C C . TYR A 1 452 ? 9.040 -9.914 -18.135 1.00 93.25 452 TYR A C 1
ATOM 3662 O O . TYR A 1 452 ? 9.807 -9.723 -17.189 1.00 93.25 452 TYR A O 1
ATOM 3670 N N . ILE A 1 453 ? 8.561 -11.123 -18.426 1.00 91.88 453 ILE A N 1
ATOM 3671 C CA . ILE A 1 453 ? 8.957 -12.332 -17.704 1.00 91.88 453 ILE A CA 1
ATOM 3672 C C . ILE A 1 453 ? 10.239 -12.882 -18.326 1.00 91.88 453 ILE A C 1
ATOM 3674 O O . ILE A 1 453 ? 10.224 -13.525 -19.372 1.00 91.88 453 ILE A O 1
ATOM 3678 N N . PHE A 1 454 ? 11.365 -12.614 -17.665 1.00 87.69 454 PHE A N 1
ATOM 3679 C CA . PHE A 1 454 ? 12.710 -12.863 -18.205 1.00 87.69 454 PHE A CA 1
ATOM 3680 C C . PHE A 1 454 ? 13.282 -14.259 -17.891 1.00 87.69 454 PHE A C 1
ATOM 3682 O O . PHE A 1 454 ? 14.432 -14.568 -18.235 1.00 87.69 454 PHE A O 1
ATOM 3689 N N . VAL A 1 455 ? 12.516 -15.083 -17.175 1.00 86.38 455 VAL A N 1
ATOM 3690 C CA . VAL A 1 455 ? 12.848 -16.480 -16.875 1.00 86.38 455 VAL A CA 1
ATOM 3691 C C . VAL A 1 455 ? 11.999 -17.360 -17.772 1.00 86.38 455 VAL A C 1
ATOM 3693 O O . VAL A 1 455 ? 10.780 -17.209 -17.784 1.00 86.38 455 VAL A O 1
ATOM 3696 N N . ASP A 1 456 ? 12.637 -18.279 -18.490 1.00 84.38 456 ASP A N 1
ATOM 3697 C CA . ASP A 1 456 ? 11.925 -19.146 -19.421 1.00 84.38 456 ASP A CA 1
ATOM 3698 C C . ASP A 1 456 ? 10.987 -20.104 -18.676 1.00 84.38 456 ASP A C 1
ATOM 3700 O O . ASP A 1 456 ? 11.383 -20.678 -17.650 1.00 84.38 456 ASP A O 1
ATOM 3704 N N . PRO A 1 457 ? 9.776 -20.343 -19.205 1.00 85.62 457 PRO A N 1
ATOM 3705 C CA . PRO A 1 457 ? 8.841 -21.288 -18.620 1.00 85.62 457 PRO A CA 1
ATOM 3706 C C . PRO A 1 457 ? 9.390 -22.725 -18.601 1.00 85.62 457 PRO A C 1
ATOM 3708 O O . PRO A 1 457 ? 10.302 -23.065 -19.367 1.00 85.62 457 PRO A O 1
ATOM 3711 N N . PRO A 1 458 ? 8.846 -23.604 -17.742 1.00 86.25 458 PRO A N 1
ATOM 3712 C CA . PRO A 1 458 ? 9.012 -25.044 -17.897 1.00 86.25 458 PRO A CA 1
ATOM 3713 C C . PRO A 1 458 ? 8.320 -25.529 -19.179 1.00 86.25 458 PRO A C 1
ATOM 3715 O O . PRO A 1 458 ? 7.400 -24.886 -19.695 1.00 86.25 458 PRO A O 1
ATOM 3718 N N . GLU A 1 459 ? 8.756 -26.680 -19.689 1.00 85.06 459 GLU A N 1
ATOM 3719 C CA . GLU A 1 459 ? 8.159 -27.297 -20.873 1.00 85.06 459 GLU A CA 1
ATOM 3720 C C . GLU A 1 459 ? 6.647 -27.522 -20.681 1.00 85.06 459 GLU A C 1
ATOM 3722 O O . GLU A 1 459 ? 6.186 -27.908 -19.606 1.00 85.06 459 GLU A O 1
ATOM 3727 N N . GLY A 1 460 ? 5.856 -27.232 -21.718 1.00 83.75 460 GLY A N 1
ATOM 3728 C CA . GLY A 1 460 ? 4.399 -27.397 -21.690 1.00 83.75 460 GLY A CA 1
ATOM 3729 C C . GLY A 1 460 ? 3.618 -26.305 -20.945 1.00 83.75 460 GLY A C 1
ATOM 3730 O O . GLY A 1 460 ? 2.391 -26.409 -20.843 1.00 83.75 460 GLY A O 1
ATOM 3731 N N . PHE A 1 461 ? 4.278 -25.250 -20.449 1.00 87.12 461 PHE A N 1
ATOM 3732 C CA . PHE A 1 461 ? 3.591 -24.083 -19.892 1.00 87.12 461 PHE A CA 1
ATOM 3733 C C . PHE A 1 461 ? 2.636 -23.452 -20.911 1.00 87.12 461 PHE A C 1
ATOM 3735 O O . PHE A 1 461 ? 2.973 -23.272 -22.080 1.00 87.12 461 PHE A O 1
ATOM 3742 N N . LYS A 1 462 ? 1.445 -23.071 -20.443 1.00 87.00 462 LYS A N 1
ATOM 3743 C CA . LYS A 1 462 ? 0.468 -22.308 -21.222 1.00 87.00 462 LYS A CA 1
ATOM 3744 C C . LYS A 1 462 ? -0.006 -21.125 -20.399 1.00 87.00 462 LYS A C 1
ATOM 3746 O O . LYS A 1 462 ? -0.572 -21.330 -19.322 1.00 87.00 462 LYS A O 1
ATOM 3751 N N . TYR A 1 463 ? 0.193 -19.918 -20.922 1.00 84.75 463 TYR A N 1
ATOM 3752 C CA . TYR A 1 463 ? -0.177 -18.686 -20.231 1.00 84.75 463 TYR A CA 1
ATOM 3753 C C . TYR A 1 463 ? -1.674 -18.646 -19.888 1.00 84.75 463 TYR A C 1
ATOM 3755 O O . TYR A 1 463 ? -2.019 -18.409 -18.732 1.00 84.75 463 TYR A O 1
ATOM 3763 N N . ASP A 1 464 ? -2.545 -19.043 -20.821 1.00 84.38 464 ASP A N 1
ATOM 3764 C CA . ASP A 1 464 ? -4.000 -19.095 -20.604 1.00 84.38 464 ASP A CA 1
ATOM 3765 C C . ASP A 1 464 ? -4.411 -19.993 -19.428 1.00 84.38 464 ASP A C 1
ATOM 3767 O O . ASP A 1 464 ? -5.331 -19.673 -18.685 1.00 84.38 464 ASP A O 1
ATOM 3771 N N . LYS A 1 465 ? -3.699 -21.107 -19.200 1.00 86.62 465 LYS A N 1
ATOM 3772 C CA . LYS A 1 465 ? -3.954 -21.987 -18.044 1.00 86.62 465 LYS A CA 1
ATOM 3773 C C . LYS A 1 465 ? -3.401 -21.419 -16.740 1.00 86.62 465 LYS A C 1
ATOM 3775 O O . LYS A 1 465 ? -3.874 -21.763 -15.659 1.00 86.62 465 LYS A O 1
ATOM 3780 N N . PHE A 1 466 ? -2.345 -20.617 -16.820 1.00 85.50 466 PHE A N 1
ATOM 3781 C CA . PHE A 1 466 ? -1.733 -20.000 -15.653 1.00 85.50 466 PHE A CA 1
ATOM 3782 C C . PHE A 1 466 ? -2.624 -18.895 -15.093 1.00 85.50 466 PHE A C 1
ATOM 3784 O O . PHE A 1 466 ? -2.926 -18.908 -13.903 1.00 85.50 466 PHE A O 1
ATOM 3791 N N . VAL A 1 467 ? -3.120 -17.999 -15.946 1.00 83.69 467 VAL A N 1
ATOM 3792 C CA . VAL A 1 467 ? -3.968 -16.874 -15.517 1.00 83.69 467 VAL A CA 1
ATOM 3793 C C . VAL A 1 467 ? -5.300 -17.310 -14.904 1.00 83.69 467 VAL A C 1
ATOM 3795 O O . VAL A 1 467 ? -5.833 -16.602 -14.053 1.00 83.69 467 VAL A O 1
ATOM 3798 N N . THR A 1 468 ? -5.805 -18.504 -15.236 1.00 85.75 468 THR A N 1
ATOM 3799 C CA . THR A 1 468 ? -7.022 -19.062 -14.620 1.00 85.75 468 THR A CA 1
ATOM 3800 C C . THR A 1 468 ? -6.824 -19.563 -13.186 1.00 85.75 468 THR A C 1
ATOM 3802 O O . THR A 1 468 ? -7.809 -19.828 -12.504 1.00 85.75 468 THR A O 1
ATOM 3805 N N . LYS A 1 469 ? -5.581 -19.697 -12.692 1.00 84.75 469 LYS A N 1
ATOM 3806 C CA . LYS A 1 469 ? -5.312 -20.203 -11.330 1.00 84.75 469 LYS A CA 1
ATOM 3807 C C . LYS A 1 469 ? -5.734 -19.237 -10.218 1.00 84.75 469 LYS A C 1
ATOM 3809 O O . LYS A 1 469 ? -5.817 -19.659 -9.070 1.00 84.75 469 LYS A O 1
ATOM 3814 N N . ASN A 1 470 ? -5.961 -17.960 -10.537 1.00 81.81 470 ASN A N 1
ATOM 3815 C CA . ASN A 1 470 ? -6.355 -16.916 -9.586 1.00 81.81 470 ASN A CA 1
ATOM 3816 C C . ASN A 1 470 ? -5.494 -16.897 -8.300 1.00 81.81 470 ASN A C 1
ATOM 3818 O O . ASN A 1 470 ? -5.992 -16.812 -7.177 1.00 81.81 470 ASN A O 1
ATOM 3822 N N . THR A 1 471 ? -4.177 -16.997 -8.459 1.00 85.44 471 THR A N 1
ATOM 3823 C CA . THR A 1 471 ? -3.188 -16.758 -7.401 1.00 85.44 471 THR A CA 1
ATOM 3824 C C . THR A 1 471 ? -2.891 -15.262 -7.264 1.00 85.44 471 THR A C 1
ATOM 3826 O O . THR A 1 471 ? -3.156 -14.486 -8.188 1.00 85.44 471 THR A O 1
ATOM 3829 N N . LYS A 1 472 ? -2.264 -14.854 -6.152 1.00 84.88 472 LYS A N 1
ATOM 3830 C CA . LYS A 1 472 ? -1.749 -13.486 -5.941 1.00 84.88 472 LYS A CA 1
ATOM 3831 C C . LYS A 1 472 ? -0.954 -12.969 -7.145 1.00 84.88 472 LYS A C 1
ATOM 3833 O O . LYS A 1 472 ? -1.200 -11.868 -7.632 1.00 84.88 472 LYS A O 1
ATOM 3838 N N . LEU A 1 473 ? -0.046 -13.799 -7.658 1.00 86.25 473 LEU A N 1
ATOM 3839 C CA . LEU A 1 473 ? 0.783 -13.479 -8.816 1.00 86.25 473 LEU A CA 1
ATOM 3840 C C . LEU A 1 473 ? -0.060 -13.237 -10.076 1.00 86.25 473 LEU A C 1
ATOM 3842 O O . LEU A 1 473 ? 0.087 -12.206 -10.729 1.00 86.25 473 LEU A O 1
ATOM 3846 N N . THR A 1 474 ? -0.983 -14.153 -10.390 1.00 85.81 474 THR A N 1
ATOM 3847 C CA . THR A 1 474 ? -1.833 -14.034 -11.589 1.00 85.81 474 THR A CA 1
ATOM 3848 C C . THR A 1 474 ? -2.755 -12.816 -11.531 1.00 85.81 474 THR A C 1
ATOM 3850 O O . THR A 1 474 ? -2.918 -12.141 -12.545 1.00 85.81 474 THR A O 1
ATOM 3853 N N . ARG A 1 475 ? -3.296 -12.476 -10.349 1.00 87.12 475 ARG A N 1
ATOM 3854 C CA . ARG A 1 475 ? -4.087 -11.253 -10.142 1.00 87.12 475 ARG A CA 1
ATOM 3855 C C . ARG A 1 475 ? -3.256 -10.003 -10.387 1.00 87.12 475 ARG A C 1
ATOM 3857 O O . ARG A 1 475 ? -3.688 -9.126 -11.128 1.00 87.12 475 ARG A O 1
ATOM 3864 N N . SER A 1 476 ? -2.049 -9.949 -9.822 1.00 87.75 476 SER A N 1
ATOM 3865 C CA . SER A 1 476 ? -1.146 -8.817 -10.028 1.00 87.75 476 SER A CA 1
ATOM 3866 C C . SER A 1 476 ? -0.848 -8.609 -11.516 1.00 87.75 476 SER A C 1
ATOM 3868 O O . SER A 1 476 ? -0.972 -7.497 -12.021 1.00 87.75 476 SER A O 1
ATOM 3870 N N . PHE A 1 477 ? -0.552 -9.675 -12.258 1.00 86.44 477 PHE A N 1
ATOM 3871 C CA . PHE A 1 477 ? -0.222 -9.558 -13.680 1.00 86.44 477 PHE A CA 1
ATOM 3872 C C . PHE A 1 477 ? -1.427 -9.128 -14.513 1.00 86.44 477 PHE A C 1
ATOM 3874 O O . PHE A 1 477 ? -1.316 -8.214 -15.330 1.00 86.44 477 PHE A O 1
ATOM 3881 N N . LYS A 1 478 ? -2.585 -9.740 -14.251 1.00 80.75 478 LYS A N 1
ATOM 3882 C CA . LYS A 1 478 ? -3.838 -9.452 -14.946 1.00 80.75 478 LYS A CA 1
ATOM 3883 C C . LYS A 1 478 ? -4.271 -7.994 -14.798 1.00 80.75 478 LYS A C 1
ATOM 3885 O O . LYS A 1 478 ? -4.649 -7.383 -15.787 1.00 80.75 478 LYS A O 1
ATOM 3890 N N . TYR A 1 479 ? -4.220 -7.441 -13.587 1.00 79.38 479 TYR A N 1
ATOM 3891 C CA . TYR A 1 479 ? -4.813 -6.128 -13.309 1.00 79.38 479 TYR A CA 1
ATOM 3892 C C . TYR A 1 479 ? -3.857 -4.945 -13.465 1.00 79.38 479 TYR A C 1
ATOM 3894 O O . TYR A 1 479 ? -4.309 -3.801 -13.461 1.00 79.38 479 TYR A O 1
ATOM 3902 N N . ASN A 1 480 ? -2.549 -5.188 -13.589 1.00 87.94 480 ASN A N 1
ATOM 3903 C CA . ASN A 1 480 ? -1.561 -4.110 -13.560 1.00 87.94 480 ASN A CA 1
ATOM 3904 C C . ASN A 1 480 ? -0.751 -3.949 -14.846 1.00 87.94 480 ASN A C 1
ATOM 3906 O O . ASN A 1 480 ? 0.050 -3.025 -14.899 1.00 87.94 480 ASN A O 1
ATOM 3910 N N . SER A 1 481 ? -0.919 -4.791 -15.865 1.00 90.75 481 SER A N 1
ATOM 3911 C CA . SER A 1 481 ? -0.118 -4.709 -17.094 1.00 90.75 481 SER A CA 1
ATOM 3912 C C . SER A 1 481 ? -0.969 -4.446 -18.332 1.00 90.75 481 SER A C 1
ATOM 3914 O O . SER A 1 481 ? -2.109 -4.886 -18.410 1.00 90.75 481 SER A O 1
ATOM 3916 N N . ASP A 1 482 ? -0.401 -3.725 -19.300 1.00 91.94 482 ASP A N 1
ATOM 3917 C CA . ASP A 1 482 ? -1.011 -3.492 -20.617 1.00 91.94 482 ASP A CA 1
ATOM 3918 C C . ASP A 1 482 ? -0.506 -4.481 -21.668 1.00 91.94 482 ASP A C 1
ATOM 3920 O O . ASP A 1 482 ? -1.164 -4.758 -22.673 1.00 91.94 482 ASP A O 1
ATOM 3924 N N . LEU A 1 483 ? 0.708 -4.981 -21.458 1.00 92.19 483 LEU A N 1
ATOM 3925 C CA . LEU A 1 483 ? 1.347 -5.954 -22.319 1.00 92.19 483 LEU A CA 1
ATOM 3926 C C . LEU A 1 483 ? 2.227 -6.861 -21.472 1.00 92.19 483 LEU A C 1
ATOM 3928 O O . LEU A 1 483 ? 2.912 -6.396 -20.559 1.00 92.19 483 LEU A O 1
ATOM 3932 N N . ILE A 1 484 ? 2.223 -8.149 -21.796 1.00 92.12 484 ILE A N 1
ATOM 3933 C CA . ILE A 1 484 ? 3.042 -9.144 -21.118 1.00 92.12 484 ILE A CA 1
ATOM 3934 C C . ILE A 1 484 ? 3.888 -9.848 -22.175 1.00 92.12 484 ILE A C 1
ATOM 3936 O O . ILE A 1 484 ? 3.376 -10.241 -23.219 1.00 92.12 484 ILE A O 1
ATOM 3940 N N . ILE A 1 485 ? 5.182 -10.012 -21.912 1.00 91.94 485 ILE A N 1
ATOM 3941 C CA . ILE A 1 485 ? 6.083 -10.806 -22.753 1.00 91.94 485 ILE A CA 1
ATOM 3942 C C . ILE A 1 485 ? 6.620 -11.970 -21.926 1.00 91.94 485 ILE A C 1
ATOM 3944 O O . ILE A 1 485 ? 7.222 -11.759 -20.871 1.00 91.94 485 ILE A O 1
ATOM 3948 N N . ILE A 1 486 ? 6.412 -13.193 -22.417 1.00 89.38 486 ILE A N 1
ATOM 3949 C CA . ILE A 1 486 ? 6.894 -14.445 -21.817 1.00 89.38 486 ILE A CA 1
ATOM 3950 C C . ILE A 1 486 ? 7.468 -15.304 -22.942 1.00 89.38 486 ILE A C 1
ATOM 3952 O O . ILE A 1 486 ? 6.775 -15.547 -23.920 1.00 89.38 486 ILE A O 1
ATOM 3956 N N . ASN A 1 487 ? 8.708 -15.791 -22.815 1.00 79.25 487 ASN A N 1
ATOM 3957 C CA . ASN A 1 487 ? 9.327 -16.685 -23.811 1.00 79.25 487 ASN A CA 1
ATOM 3958 C C . ASN A 1 487 ? 9.348 -16.121 -25.252 1.00 79.25 487 ASN A C 1
ATOM 3960 O O . ASN A 1 487 ? 9.047 -16.824 -26.210 1.00 79.25 487 ASN A O 1
ATOM 3964 N N . ASN A 1 488 ? 9.650 -14.831 -25.411 1.00 82.06 488 ASN A N 1
ATOM 3965 C CA . ASN A 1 488 ? 9.558 -14.111 -26.691 1.00 82.06 488 ASN A CA 1
ATOM 3966 C C . ASN A 1 488 ? 8.156 -14.103 -27.340 1.00 82.06 488 ASN A C 1
ATOM 3968 O O . ASN A 1 488 ? 8.007 -13.695 -28.492 1.00 82.06 488 ASN A O 1
ATOM 3972 N N . GLU A 1 489 ? 7.124 -14.511 -26.606 1.00 88.25 489 GLU A N 1
ATOM 3973 C CA . GLU A 1 489 ? 5.733 -14.422 -27.021 1.00 88.25 489 GLU A CA 1
ATOM 3974 C C . GLU A 1 489 ? 5.058 -13.261 -26.305 1.00 88.25 489 GLU A C 1
ATOM 3976 O O . GLU A 1 489 ? 5.181 -13.079 -25.088 1.00 88.25 489 GLU A O 1
ATOM 3981 N N . VAL A 1 490 ? 4.314 -12.484 -27.077 1.00 89.81 490 VAL A N 1
ATOM 3982 C CA . VAL A 1 490 ? 3.418 -11.469 -26.557 1.00 89.81 490 VAL A CA 1
ATOM 3983 C C . VAL A 1 490 ? 2.143 -12.140 -26.073 1.00 89.81 490 VAL A C 1
ATOM 3985 O O . VAL A 1 490 ? 1.541 -12.956 -26.766 1.00 89.81 490 VAL A O 1
ATOM 3988 N N . GLN A 1 491 ? 1.719 -11.754 -24.879 1.00 87.88 491 GLN A N 1
ATOM 3989 C CA . GLN A 1 491 ? 0.485 -12.184 -24.252 1.00 87.88 491 GLN A CA 1
ATOM 3990 C C . GLN A 1 491 ? -0.378 -10.956 -23.976 1.00 87.88 491 GLN A C 1
ATOM 3992 O O . GLN A 1 491 ? 0.118 -9.903 -23.554 1.00 87.88 491 GLN A O 1
ATOM 3997 N N . LYS A 1 492 ? -1.689 -11.089 -24.193 1.00 78.00 492 LYS A N 1
ATOM 3998 C CA . LYS A 1 492 ? -2.631 -10.080 -23.714 1.00 78.00 492 LYS A CA 1
ATOM 3999 C C . LYS A 1 492 ? -2.757 -10.194 -22.192 1.00 78.00 492 LYS A C 1
ATOM 4001 O O . LYS A 1 492 ? -2.802 -11.312 -21.666 1.00 78.00 492 LYS A O 1
ATOM 4006 N N . PRO A 1 493 ? -2.861 -9.070 -21.469 1.00 74.69 493 PRO A N 1
ATOM 4007 C CA . PRO A 1 493 ? -3.485 -9.089 -20.154 1.00 74.69 493 PRO A CA 1
ATOM 4008 C C . PRO A 1 493 ? -4.862 -9.751 -20.292 1.00 74.69 493 PRO A C 1
ATOM 4010 O O . PRO A 1 493 ? -5.546 -9.555 -21.294 1.00 74.69 493 PRO A O 1
ATOM 4013 N N . TYR A 1 494 ? -5.240 -10.605 -19.346 1.00 66.81 494 TYR A N 1
ATOM 4014 C CA . TYR A 1 494 ? -6.515 -11.312 -19.442 1.00 66.81 494 TYR A CA 1
ATOM 4015 C C . TYR A 1 494 ? -7.659 -10.305 -19.253 1.00 66.81 494 TYR A C 1
ATOM 4017 O O . TYR A 1 494 ? -7.868 -9.829 -18.135 1.00 66.81 494 TYR A O 1
ATOM 4025 N N . ASP A 1 495 ? -8.380 -9.987 -20.328 1.00 54.88 495 ASP A N 1
ATOM 4026 C CA . ASP A 1 495 ? -9.597 -9.174 -20.280 1.00 54.88 495 ASP A CA 1
ATOM 4027 C C . ASP A 1 495 ? -10.676 -9.933 -19.483 1.00 54.88 495 ASP A C 1
ATOM 4029 O O . ASP A 1 495 ? -10.835 -11.146 -19.640 1.00 54.88 495 ASP A O 1
ATOM 4033 N N . ASN A 1 496 ? -11.363 -9.245 -18.564 1.00 38.97 496 ASN A N 1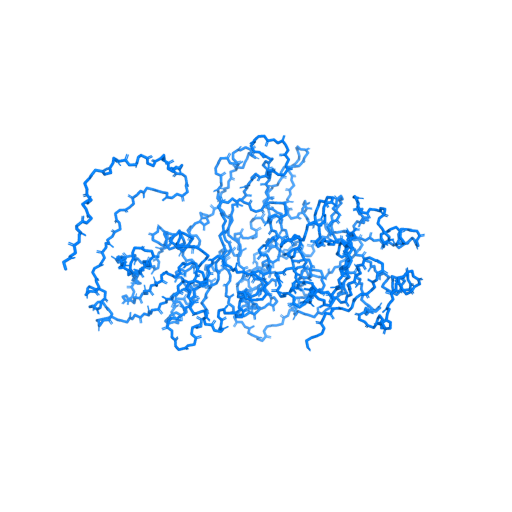
ATOM 4034 C CA . ASN A 1 496 ? -12.520 -9.804 -17.850 1.00 38.97 496 ASN A CA 1
ATOM 4035 C C . ASN A 1 496 ? -13.751 -9.842 -18.750 1.00 38.97 496 ASN A C 1
ATOM 4037 O O . ASN A 1 496 ? -14.047 -8.786 -19.354 1.00 38.97 496 ASN A O 1
#

Secondary structure (DSSP, 8-state):
-PPP---------------TTTT-S---PPBPPHHHHHHHHHHS-EEEEEEEESSHHHHHHHHHHHHHH-SSEEEEEEEESSTTSEEEEEEETTS-EEEEEEEESGGGS---HHHHHHHTTSS--SEEEEESSTT--EEEEEE--SS---TTTTTTTHHHHHHHHHTT--EEEEEES-EEETTSS-TT-EEE---HHHHHHHHHHHHHHTS-EEEEEE--HHHHTTTT----S--HHHHHHHHHHHHHHHHHHS--HHHHHHHHHHHHHHHHHHHHSEEEETTEEEEHHHHH-TT--HHHHHHHH-HHIIIIIIHHHHH-TTPPPPGGG-S----GGGPEEP--GGGTTSHHHHHHHHTT--EEESSTT--S-EEES-HHHHHHHHHHHSB-TT--GGGS-TTS-EEEEEE-SEETTTTEEPSSSSHHHHHHHIIIIIB-TTS-B-SEEEEEE-SPPPTT--HHHHHTT--HHHHHHHHH-SEEEETTEEE-----

Foldseek 3Di:
DDDDDDPDDDDDDPDDDDDQPQQHDDDPFDEDDPVRVVVLVVPAAEFEKEKEFQALVLVVSLVVLLCPFAPFWHWPGWYCPPPRWIWTWIAGPVRYIYTYTYHHRNVVDDDAVLQVQLCLLFHHAGIWMFTPDPRRHTLATEHEDPFAQDDLSLQLCQSSLLSQLLSLHAYEYEYAQWGFDPPDPDPRHDIDGHALLSLVLQLLSLLQSLHHRFYFYAYDPVRCVVQVDDDPADHSSNLSSHLVSQSSCCVSPVPPPVVNLVSSLSRLVNSLVSQQDWHADPNDTDRRVCQRQVQFDPLLNCLSNDSCNSNPVSSCSNPPVPDDQDPSNWNQPGDQVSWDFADLPPLCPFDLNVLCVVVVFGWTDRDPPDNFKIKTAQLVVSVVSLVPQFAEVPPDLPLADRNAIEIEGEWEQADDPVRHGDLGTCLSVLSSVCSRHQATSNGDGRHAYEYEHRDAHDPPDDPVVVLVVSGSNSSSQLPRHSWYAHPSYIDGRDDD

Radius of gyration: 24.82 Å; chains: 1; bounding box: 59×71×71 Å